Protein 4R7F (pdb70)

Secondary structure (DSSP, 8-state):
--B--SEE--TTEEEEEEEETT-SS--SEEESSSS--EEEEEEEESS----EEEEEEEE-TTSBBPS--GGG----SSEE---EEE--S-SS-EEEEEEEES-SS---SS-EEEEEEEEETT-TTSEEEEEEEEEE---SEEEEEEESB-SS-BSSSEEEEEEEEE-TTS--S-HHHHEEEEEEETT-STT-B------EETTEEEE-S-GGGEEE---PPB-----SSS-----EEEEETTEEEEE--B---SSS--------TT-EEE--TT-S-HHHH--EEEEEEEEESPPPSSEEEEEESGGGTT--STTT--EETTTTEEEEEEEEESEEE-BEEEEEETT----BSTTTT---TT---EEEEEEEE----SS-EEEEEEEEE-

Radius of gyration: 21.64 Å; Cα contacts (8 Å, |Δi|>4): 1015; chains: 1; bounding box: 58×54×53 Å

Foldseek 3Di:
DDAFAWAFADPQKADWDWAKPPDPFHAQEEAQVDPIKIKTKIKGWDQDDFKKWKAKFFPFPRRHGFPDDVVQFDADGGDTQDDKDWFDDALTTIMMTMDIPPDPHDGTDAWHKMKMFMDGSVCVVDTRTIDIGTYANAQKEKDKDKALCAPVDGQAFKIFMWMKIFHPPPWDDDCQPFKWKWKDWLQAPLLIDINAGWPDDRGMTIRGNTPSRMGGAFAAFDKFDQDQPDFDCWPHWDCDPPAIETEREAEFPAPDDHDDDDHSSQDWDQHHPPDPCSSRHWYKHWYKYKYADADDPQWWKFKAGCSRPNDDDPVGTDADPVRRIDMDIDTDTGTMGTIDMWIAGPPGSHTDSPGRRHGGRVHKMKMKMWMWGGDVPRHTHTHDMDMDID

Sequence (390 aa):
QQVKFFTDVNSKQQIKTLQVKKVAGELISEPYIALGGEEQIEINFDGLGSSGYTRYAYNVVHCNADWTQSQLSSPIEYNGFQGTTTIDDDFANSIGTTTQYSNYRLLLPNDDVQFKVSGNYAIQVYNEDTPDQQIIFTACFSVVEPVVNNISSASVSGNTDIDTNQQSHQQVSFNINNKNFPITYPQTDLKIFVYQDNRRDNAVTDLQPSILENQISYTYNRNLIFPAGNEYRREFLSNKYNGHVENISFHNPYYNVELTDYRRDKGTTYQYDDQDQDGRFFIRRCSDCNNDPDTEADYYIVHFTLACDPLPDGSVYLNGEELFNNVLDEKSKGYNFETKQYEKAVLLKQGSYNYQYLFVPTGSSVGQTGPIEGNYYQTQNEYSIYVYYRPGARYDRLIGVTTVRN

Nearest PDB structures (foldseek):
  4r7f-assembly1_A-2  TM=9.974E-01  e=1.058E-81  Parabacteroides merdae ATCC 43184
  6h3j-assembly1_C  TM=9.270E-01  e=1.517E-36  Flavobacterium johnsoniae
  8wa2-assembly1_C  TM=2.148E-01  e=1.369E-03  Chlamydomonas reinhardtii
  8wa2-assembly1_B  TM=2.250E-01  e=1.696E-03  Chlamydomonas reinhardtii
  8wa2-assembly1_F  TM=1.700E-01  e=1.789E-03  Chlamydomonas reinhardtii

Structure (mmCIF, N/CA/C/O backbone):
data_4R7F
#
_entry.id   4R7F
#
_cell.length_a   96.567
_cell.length_b   96.567
_cell.length_c   148.970
_cell.angle_alpha   90.000
_cell.angle_beta   90.000
_cell.angle_gamma   90.000
#
_symmetry.space_group_name_H-M   'P 43 21 2'
#
loop_
_entity.id
_entity.type
_entity.pdbx_description
1 polymer 'Uncharacterized protein'
2 non-polymer GLYCEROL
3 non-polymer 2-AMINO-2-HYDROXYMETHYL-PROPANE-1,3-DIOL
4 non-polymer 'CHLORIDE ION'
5 non-polymer 'MAGNESIUM ION'
6 water water
#
loop_
_atom_site.group_PDB
_atom_site.id
_atom_site.type_symbol
_atom_site.label_atom_id
_atom_site.label_alt_id
_atom_site.label_comp_id
_atom_site.label_asym_id
_atom_site.label_entity_id
_atom_site.label_seq_id
_atom_site.pdbx_PDB_ins_code
_atom_site.Cartn_x
_atom_site.Cartn_y
_atom_site.Cartn_z
_atom_site.occupancy
_atom_site.B_iso_or_equiv
_atom_site.auth_seq_id
_atom_site.auth_comp_id
_atom_site.auth_asym_id
_atom_site.auth_atom_id
_atom_site.pdbx_PDB_model_num
ATOM 1 N N . GLN A 1 2 ? 1.971 45.922 14.624 1.00 69.13 23 GLN A N 1
ATOM 2 C CA A GLN A 1 2 ? 0.870 45.592 13.663 0.50 67.55 23 GLN A CA 1
ATOM 3 C CA B GLN A 1 2 ? 0.958 45.585 13.578 0.50 66.02 23 GLN A CA 1
ATOM 4 C C . GLN A 1 2 ? 0.587 44.086 13.646 1.00 65.27 23 GLN A C 1
ATOM 5 O O . GLN A 1 2 ? 1.359 43.283 14.192 1.00 68.32 23 GLN A O 1
ATOM 16 N N . VAL A 1 3 ? -0.570 43.745 13.062 1.00 55.92 24 VAL A N 1
ATOM 17 C CA . VAL A 1 3 ? -1.242 42.427 13.105 1.00 47.95 24 VAL A CA 1
ATOM 18 C C . VAL A 1 3 ? -0.729 41.455 12.044 1.00 47.98 24 VAL A C 1
ATOM 19 O O . VAL A 1 3 ? -0.552 41.837 10.883 1.00 38.95 24 VAL A O 1
ATOM 23 N N . LYS A 1 4 ? -0.579 40.192 12.433 1.00 41.89 25 LYS A N 1
ATOM 24 C CA . LYS A 1 4 ? -0.039 39.142 11.570 1.00 39.21 25 LYS A CA 1
ATOM 25 C C . LYS A 1 4 ? -1.128 38.212 11.093 1.00 36.90 25 LYS A C 1
ATOM 26 O O . LYS A 1 4 ? -2.050 37.905 11.844 1.00 39.84 25 LYS A O 1
ATOM 32 N N . PHE A 1 5 ? -1.008 37.784 9.835 1.00 32.53 26 PHE A N 1
ATOM 33 C CA . PHE A 1 5 ? -1.954 36.884 9.211 1.00 28.40 26 PHE A CA 1
ATOM 34 C C . PHE A 1 5 ? -1.328 35.499 9.188 1.00 33.77 26 PHE A C 1
ATOM 35 O O . PHE A 1 5 ? -0.172 35.331 8.812 1.00 33.32 26 PHE A O 1
ATOM 43 N N . PHE A 1 6 ? -2.107 34.523 9.606 1.00 29.51 27 PHE A N 1
ATOM 44 C CA . PHE A 1 6 ? -1.661 33.161 9.658 1.00 30.36 27 PHE A CA 1
ATOM 45 C C . PHE A 1 6 ? -2.844 32.286 9.421 1.00 28.23 27 PHE A C 1
ATOM 46 O O . PHE A 1 6 ? -3.991 32.684 9.667 1.00 28.85 27 PHE A O 1
ATOM 54 N N . THR A 1 7 ? -2.587 31.105 8.906 1.00 28.59 28 THR A N 1
ATOM 55 C CA . THR A 1 7 ? -3.678 30.178 8.669 1.00 27.68 28 THR A CA 1
ATOM 56 C C . THR A 1 7 ? -4.311 29.803 9.985 1.00 33.79 28 THR A C 1
ATOM 57 O O . THR A 1 7 ? -3.642 29.259 10.871 1.00 30.95 28 THR A O 1
ATOM 61 N N . ASP A 1 8 ? -5.590 30.127 10.099 1.00 32.00 29 ASP A N 1
ATOM 62 C CA . ASP A 1 8 ? -6.385 29.906 11.312 1.00 33.50 29 ASP A CA 1
ATOM 63 C C . ASP A 1 8 ? -7.900 29.919 11.040 1.00 31.96 29 ASP A C 1
ATOM 64 O O . ASP A 1 8 ? -8.367 30.537 10.119 1.00 33.01 29 ASP A O 1
ATOM 69 N N . VAL A 1 9 ? -8.648 29.175 11.829 1.00 33.30 30 VAL A N 1
ATOM 70 C CA . VAL A 1 9 ? -10.085 29.101 11.724 1.00 34.20 30 VAL A CA 1
ATOM 71 C C . VAL A 1 9 ? -10.704 29.834 12.909 1.00 33.52 30 VAL A C 1
ATOM 72 O O . VAL A 1 9 ? -10.306 29.609 14.024 1.00 39.52 30 VAL A O 1
ATOM 76 N N . ASN A 1 10 ? -11.674 30.709 12.661 1.00 36.69 31 ASN A N 1
ATOM 77 C CA . ASN A 1 10 ? -12.302 31.503 13.707 1.00 38.71 31 ASN A CA 1
ATOM 78 C C . ASN A 1 10 ? -13.793 31.221 13.822 1.00 39.06 31 ASN A C 1
ATOM 79 O O . ASN A 1 10 ? -14.505 32.022 14.366 1.00 53.36 31 ASN A O 1
ATOM 84 N N . SER A 1 11 ? -14.281 30.148 13.231 1.00 35.92 32 SER A N 1
ATOM 85 C CA . SER A 1 11 ? -15.692 29.836 13.300 1.00 41.80 32 SER A CA 1
ATOM 86 C C . SER A 1 11 ? -15.856 28.407 13.715 1.00 39.62 32 SER A C 1
ATOM 87 O O . SER A 1 11 ? -15.168 27.547 13.204 1.00 41.03 32 SER A O 1
ATOM 90 N N . LYS A 1 12 ? -16.782 28.143 14.627 1.00 34.76 33 LYS A N 1
ATOM 91 C CA . LYS A 1 12 ? -17.030 26.770 15.057 1.00 34.96 33 LYS A CA 1
ATOM 92 C C . LYS A 1 12 ? -17.678 25.902 13.982 1.00 40.58 33 LYS A C 1
ATOM 93 O O . LYS A 1 12 ? -17.665 24.672 14.126 1.00 34.67 33 LYS A O 1
ATOM 99 N N . GLN A 1 13 ? -18.245 26.551 12.947 1.00 49.00 34 GLN A N 1
ATOM 100 C CA A GLN A 1 13 ? -18.905 25.783 11.864 0.50 52.09 34 GLN A CA 1
ATOM 101 C CA B GLN A 1 13 ? -18.919 25.943 11.786 0.50 48.45 34 GLN A CA 1
ATOM 102 C C . GLN A 1 13 ? -17.931 25.387 10.723 1.00 45.96 34 GLN A C 1
ATOM 103 O O . GLN A 1 13 ? -18.295 24.608 9.860 1.00 48.24 34 GLN A O 1
ATOM 114 N N . ILE A 1 14 ? -16.683 25.845 10.758 1.00 36.16 35 ILE A N 1
ATOM 115 C CA . ILE A 1 14 ? -15.688 25.546 9.722 1.00 30.32 35 ILE A CA 1
ATOM 116 C C . ILE A 1 14 ? -14.719 24.469 10.241 1.00 28.94 35 ILE A C 1
ATOM 117 O O . ILE A 1 14 ? -14.174 24.585 11.336 1.00 32.39 35 ILE A O 1
ATOM 122 N N . LYS A 1 15 ? -14.467 23.427 9.462 1.00 31.07 36 LYS A N 1
ATOM 123 C CA . LYS A 1 15 ? -13.546 22.377 9.906 1.00 27.25 36 LYS A CA 1
ATOM 124 C C . LYS A 1 15 ? -12.684 21.952 8.759 1.00 31.67 36 LYS A C 1
ATOM 125 O O . LYS A 1 15 ? -13.047 22.145 7.587 1.00 32.77 36 LYS A O 1
ATOM 131 N N . THR A 1 16 ? -11.525 21.401 9.110 1.00 28.11 37 THR A N 1
ATOM 132 C CA . THR A 1 16 ? -10.661 20.661 8.183 1.00 28.49 37 THR A CA 1
ATOM 133 C C . THR A 1 16 ? -10.200 21.574 7.079 1.00 30.24 37 THR A C 1
ATOM 134 O O . THR A 1 16 ? -10.226 21.236 5.880 1.00 37.62 37 THR A O 1
ATOM 138 N N . LEU A 1 17 ? -9.792 22.764 7.497 1.00 32.72 38 LEU A N 1
ATOM 139 C CA . LEU A 1 17 ? -9.151 23.700 6.589 1.00 36.46 38 LEU A CA 1
ATOM 140 C C . LEU A 1 17 ? -7.799 23.146 6.154 1.00 37.23 38 LEU A C 1
ATOM 141 O O . LEU A 1 17 ? -6.951 22.882 6.984 1.00 35.33 38 LEU A O 1
ATOM 146 N N . GLN A 1 18 ? -7.634 22.979 4.848 1.00 40.00 39 GLN A N 1
ATOM 147 C CA . GLN A 1 18 ? -6.385 22.575 4.239 1.00 35.35 39 GLN A CA 1
ATOM 148 C C . GLN A 1 18 ? -5.950 23.598 3.206 1.00 36.02 39 GLN A C 1
ATOM 149 O O . GLN A 1 18 ? -6.762 24.089 2.418 1.00 38.39 39 GLN A O 1
ATOM 155 N N . VAL A 1 19 ? -4.658 23.894 3.244 1.00 34.20 40 VAL A N 1
ATOM 156 C CA . VAL A 1 19 ? -3.944 24.679 2.262 1.00 40.23 40 VAL A CA 1
ATOM 157 C C . VAL A 1 19 ? -2.777 23.838 1.705 1.00 36.82 40 VAL A C 1
ATOM 158 O O . VAL A 1 19 ? -1.842 23.488 2.420 1.00 48.49 40 VAL A O 1
ATOM 162 N N . LYS A 1 20 ? -2.876 23.513 0.423 1.00 36.57 41 LYS A N 1
ATOM 163 C CA A LYS A 1 20 ? -1.934 22.614 -0.222 0.50 36.36 41 LYS A CA 1
ATOM 164 C CA B LYS A 1 20 ? -1.988 22.566 -0.233 0.50 35.46 41 LYS A CA 1
ATOM 165 C C . LYS A 1 20 ? -1.854 22.956 -1.698 1.00 37.36 41 LYS A C 1
ATOM 166 O O . LYS A 1 20 ? -2.597 23.805 -2.184 1.00 36.78 41 LYS A O 1
ATOM 177 N N . VAL A 1 21 ? -0.908 22.349 -2.408 1.00 37.49 42 VAL A N 1
ATOM 178 C CA . VAL A 1 21 ? -0.825 22.577 -3.833 1.00 35.78 42 VAL A CA 1
ATOM 179 C C . VAL A 1 21 ? -1.832 21.646 -4.488 1.00 40.44 42 VAL A C 1
ATOM 180 O O . VAL A 1 21 ? -1.816 20.448 -4.229 1.00 44.15 42 VAL A O 1
ATOM 184 N N . ALA A 1 22 ? -2.728 22.220 -5.296 1.00 44.08 43 ALA A N 1
ATOM 185 C CA . ALA A 1 22 ? -3.789 21.466 -5.954 1.00 42.60 43 ALA A CA 1
ATOM 186 C C . ALA A 1 22 ? -3.161 20.283 -6.685 1.00 45.59 43 ALA A C 1
ATOM 187 O O . ALA A 1 22 ? -2.135 20.423 -7.377 1.00 41.27 43 ALA A O 1
ATOM 189 N N . GLY A 1 23 ? -3.735 19.105 -6.464 1.00 46.55 44 GLY A N 1
ATOM 190 C CA . GLY A 1 23 ? -3.220 17.875 -7.082 1.00 53.51 44 GLY A CA 1
ATOM 191 C C . GLY A 1 23 ? -2.107 17.114 -6.365 1.00 53.49 44 GLY A C 1
ATOM 192 O O . GLY A 1 23 ? -1.786 16.018 -6.779 1.00 60.67 44 GLY A O 1
ATOM 193 N N . GLU A 1 24 ? -1.517 17.669 -5.303 1.00 59.15 45 GLU A N 1
ATOM 194 C CA . GLU A 1 24 ? -0.379 17.029 -4.626 1.00 51.12 45 GLU A CA 1
ATOM 195 C C . GLU A 1 24 ? -0.818 16.333 -3.327 1.00 46.37 45 GLU A C 1
ATOM 196 O O . GLU A 1 24 ? -1.638 16.847 -2.580 1.00 48.17 45 GLU A O 1
ATOM 202 N N . LEU A 1 25 ? -0.258 15.158 -3.067 1.00 52.52 46 LEU A N 1
ATOM 203 C CA . LEU A 1 25 ? -0.512 14.445 -1.828 1.00 51.13 46 LEU A CA 1
ATOM 204 C C . LEU A 1 25 ? 0.170 15.146 -0.627 1.00 46.40 46 LEU A C 1
ATOM 205 O O . LEU A 1 25 ? -0.451 15.364 0.422 1.00 38.87 46 LEU A O 1
ATOM 210 N N . ILE A 1 26 ? 1.454 15.438 -0.792 1.00 38.11 47 ILE A N 1
ATOM 211 C CA . ILE A 1 26 ? 2.304 16.060 0.218 1.00 45.15 47 ILE A CA 1
ATOM 212 C C . ILE A 1 26 ? 2.781 17.354 -0.402 1.00 42.12 47 ILE A C 1
ATOM 213 O O . ILE A 1 26 ? 3.310 17.338 -1.506 1.00 46.06 47 ILE A O 1
ATOM 218 N N . SER A 1 27 ? 2.593 18.489 0.256 1.00 40.31 48 SER A N 1
ATOM 219 C CA . SER A 1 27 ? 3.091 19.696 -0.362 1.00 34.68 48 SER A CA 1
ATOM 220 C C . SER A 1 27 ? 3.452 20.768 0.607 1.00 31.12 48 SER A C 1
ATOM 221 O O . SER A 1 27 ? 3.367 20.587 1.807 1.00 32.06 48 SER A O 1
ATOM 224 N N . GLU A 1 28 ? 3.968 21.857 0.051 1.00 38.47 49 GLU A N 1
ATOM 225 C CA . GLU A 1 28 ? 4.217 23.049 0.792 1.00 36.16 49 GLU A CA 1
ATOM 226 C C . GLU A 1 28 ? 3.285 24.138 0.309 1.00 35.41 49 GLU A C 1
ATOM 227 O O . GLU A 1 28 ? 2.880 24.157 -0.857 1.00 45.18 49 GLU A O 1
ATOM 233 N N . PRO A 1 29 ? 2.963 25.080 1.192 1.00 35.10 50 PRO A N 1
ATOM 234 C CA . PRO A 1 29 ? 2.031 26.151 0.836 1.00 31.59 50 PRO A CA 1
ATOM 235 C C . PRO A 1 29 ? 2.698 27.277 0.050 1.00 25.45 50 PRO A C 1
ATOM 236 O O . PRO A 1 29 ? 2.715 28.413 0.500 1.00 32.45 50 PRO A O 1
ATOM 240 N N . TYR A 1 30 ? 3.311 26.931 -1.070 1.00 29.10 51 TYR A N 1
ATOM 241 C CA . TYR A 1 30 ? 3.791 27.914 -2.019 1.00 30.56 51 TYR A CA 1
ATOM 242 C C . TYR A 1 30 ? 3.721 27.416 -3.448 1.00 31.62 51 TYR A C 1
ATOM 243 O O . TYR A 1 30 ? 3.825 26.196 -3.732 1.00 30.49 51 TYR A O 1
ATOM 252 N N . ILE A 1 31 ? 3.560 28.394 -4.339 1.00 30.64 52 ILE A N 1
ATOM 253 C CA . ILE A 1 31 ? 3.623 28.191 -5.778 1.00 32.01 52 ILE A CA 1
ATOM 254 C C . ILE A 1 31 ? 4.442 29.285 -6.469 1.00 36.42 52 ILE A C 1
ATOM 255 O O . ILE A 1 31 ? 4.715 30.340 -5.895 1.00 38.11 52 ILE A O 1
ATOM 260 N N . ALA A 1 32 ? 4.853 29.017 -7.704 1.00 34.19 53 ALA A N 1
ATOM 261 C CA . ALA A 1 32 ? 5.609 29.991 -8.495 1.00 34.27 53 ALA A CA 1
ATOM 262 C C . ALA A 1 32 ? 4.661 30.929 -9.188 1.00 37.12 53 ALA A C 1
ATOM 263 O O . ALA A 1 32 ? 3.607 30.496 -9.636 1.00 37.28 53 ALA A O 1
ATOM 265 N N . LEU A 1 33 ? 5.043 32.210 -9.260 1.00 43.40 54 LEU A N 1
ATOM 266 C CA . LEU A 1 33 ? 4.241 33.273 -9.879 1.00 42.30 54 LEU A CA 1
ATOM 267 C C . LEU A 1 33 ? 3.871 32.985 -11.348 1.00 50.30 54 LEU A C 1
ATOM 268 O O . LEU A 1 33 ? 2.699 33.078 -11.735 1.00 49.64 54 LEU A O 1
ATOM 273 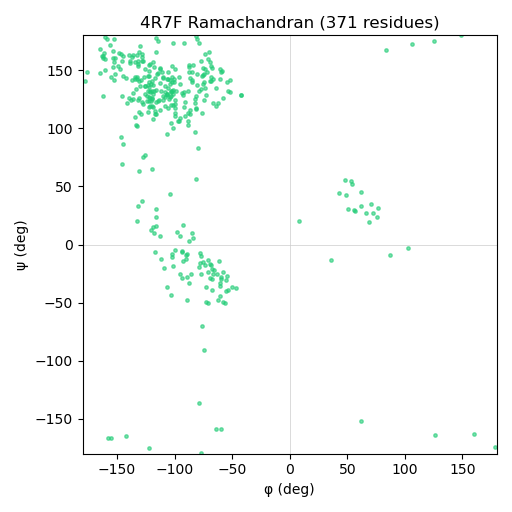N N . GLY A 1 34 ? 4.860 32.622 -12.162 1.00 43.80 55 GLY A N 1
ATOM 274 C CA . GLY A 1 34 ? 4.593 32.293 -13.578 1.00 68.01 55 GLY A CA 1
ATOM 275 C C . GLY A 1 34 ? 3.934 30.936 -13.849 1.00 69.62 55 GLY A C 1
ATOM 276 O O . GLY A 1 34 ? 3.396 30.718 -14.929 1.00 70.82 55 GLY A O 1
ATOM 277 N N . GLY A 1 35 ? 3.940 30.048 -12.851 1.00 60.33 56 GLY A N 1
ATOM 278 C CA . GLY A 1 35 ? 3.833 28.594 -13.058 1.00 48.74 56 GLY A CA 1
ATOM 279 C C . GLY A 1 35 ? 2.449 28.052 -13.369 1.00 51.02 56 GLY A C 1
ATOM 280 O O . GLY A 1 35 ? 1.483 28.810 -13.483 1.00 44.06 56 GLY A O 1
ATOM 281 N N . GLU A 1 36 ? 2.379 26.731 -13.547 1.00 62.24 57 GLU A N 1
ATOM 282 C CA . GLU A 1 36 ? 1.128 26.036 -13.913 1.00 68.19 57 GLU A CA 1
ATOM 283 C C . GLU A 1 36 ? 0.384 25.518 -12.669 1.00 60.28 57 GLU A C 1
ATOM 284 O O . GLU A 1 36 ? -0.732 25.022 -12.777 1.00 64.54 57 GLU A O 1
ATOM 290 N N . GLU A 1 37 ? 0.990 25.654 -11.491 1.00 56.05 58 GLU A N 1
ATOM 291 C CA . GLU A 1 37 ? 0.412 25.108 -10.263 1.00 58.02 58 GLU A CA 1
ATOM 292 C C . GLU A 1 37 ? -0.552 26.060 -9.577 1.00 48.95 58 GLU A C 1
ATOM 293 O O . GLU A 1 37 ? -0.470 27.280 -9.719 1.00 38.94 58 GLU A O 1
ATOM 299 N N . GLN A 1 38 ? -1.493 25.495 -8.841 1.00 40.49 59 GLN A N 1
ATOM 300 C CA . GLN A 1 38 ? -2.394 26.320 -8.041 1.00 36.47 59 GLN A CA 1
ATOM 301 C C . GLN A 1 38 ? -2.400 25.917 -6.584 1.00 35.69 59 GLN A C 1
ATOM 302 O O . GLN A 1 38 ? -2.242 24.732 -6.234 1.00 34.41 59 GLN A O 1
ATOM 308 N N . ILE A 1 39 ? -2.663 26.891 -5.725 1.00 41.14 60 ILE A N 1
ATOM 309 C CA . ILE A 1 39 ? -2.991 26.593 -4.336 1.00 42.57 60 ILE A CA 1
ATOM 310 C C . ILE A 1 39 ? -4.444 26.187 -4.214 1.00 39.75 60 ILE A C 1
ATOM 311 O O . ILE A 1 39 ? -5.318 26.812 -4.822 1.00 42.56 60 ILE A O 1
ATOM 316 N N . GLU A 1 40 ? -4.685 25.145 -3.420 1.00 35.04 61 GLU A N 1
ATOM 317 C CA . GLU A 1 40 ? -6.007 24.687 -3.115 1.00 37.74 61 GLU A CA 1
ATOM 318 C C . GLU A 1 40 ? -6.307 24.993 -1.650 1.00 40.51 61 GLU A C 1
ATOM 319 O O . GLU A 1 40 ? -5.589 24.556 -0.754 1.00 33.12 61 GLU A O 1
ATOM 325 N N . ILE A 1 41 ? -7.398 25.720 -1.433 1.00 38.52 62 ILE A N 1
ATOM 326 C CA . ILE A 1 41 ? -7.966 25.929 -0.133 1.00 32.22 62 ILE A CA 1
ATOM 327 C C . ILE A 1 41 ? -9.212 25.078 -0.047 1.00 30.39 62 ILE A C 1
ATOM 328 O O . ILE A 1 41 ? -10.147 25.261 -0.779 1.00 36.25 62 ILE A O 1
ATOM 333 N N . ASN A 1 42 ? -9.199 24.142 0.877 1.00 37.71 63 ASN A N 1
ATOM 334 C CA . ASN A 1 42 ? -10.266 23.191 1.065 1.00 36.04 63 ASN A CA 1
ATOM 335 C C . ASN A 1 42 ? -10.780 23.206 2.535 1.00 35.11 63 ASN A C 1
ATOM 336 O O . ASN A 1 42 ? -10.004 23.231 3.501 1.00 35.16 63 ASN A O 1
ATOM 341 N N . PHE A 1 43 ? -12.086 23.169 2.710 1.00 36.40 64 PHE A N 1
ATOM 342 C CA . PHE A 1 43 ? -12.654 23.247 4.024 1.00 32.32 64 PHE A CA 1
ATOM 343 C C . PHE A 1 43 ? -14.074 22.770 4.005 1.00 40.82 64 PHE A C 1
ATOM 344 O O . PHE A 1 43 ? -14.681 22.742 2.948 1.00 36.84 64 PHE A O 1
ATOM 352 N N . ASP A 1 44 ? -14.599 22.406 5.175 1.00 35.95 65 ASP A N 1
ATOM 353 C CA . ASP A 1 44 ? -15.990 22.038 5.305 1.00 32.40 65 ASP A CA 1
ATOM 354 C C . ASP A 1 44 ? -16.747 23.104 6.081 1.00 33.55 65 ASP A C 1
ATOM 355 O O . ASP A 1 44 ? -16.224 23.678 7.009 1.00 38.01 65 ASP A O 1
ATOM 360 N N . GLY A 1 45 ? -17.996 23.351 5.703 1.00 38.04 66 GLY A N 1
ATOM 361 C CA . GLY A 1 45 ? -18.955 24.038 6.575 1.00 36.78 66 GLY A CA 1
ATOM 362 C C . GLY A 1 45 ? -19.964 23.044 7.163 1.00 40.19 66 GLY A C 1
ATOM 363 O O . GLY A 1 45 ? -20.631 22.304 6.429 1.00 41.36 66 GLY A O 1
ATOM 364 N N . LEU A 1 46 ? -20.088 23.001 8.487 1.00 42.38 67 LEU A N 1
ATOM 365 C CA . LEU A 1 46 ? -21.005 22.036 9.129 1.00 38.92 67 LEU A CA 1
ATOM 366 C C . LEU A 1 46 ? -22.449 22.568 9.166 1.00 53.23 67 LEU A C 1
ATOM 367 O O . LEU A 1 46 ? -22.671 23.784 9.173 1.00 37.31 67 LEU A O 1
ATOM 372 N N . GLY A 1 47 ? -23.415 21.643 9.223 1.00 62.59 68 GLY A N 1
ATOM 373 C CA . GLY A 1 47 ? -24.837 21.945 9.003 1.00 78.62 68 GLY A CA 1
ATOM 374 C C . GLY A 1 47 ? -25.293 21.423 7.643 1.00 71.52 68 GLY A C 1
ATOM 375 O O . GLY A 1 47 ? -24.474 20.936 6.858 1.00 65.28 68 GLY A O 1
ATOM 376 N N . SER A 1 48 ? -26.597 21.495 7.369 1.00 87.58 69 SER A N 1
ATOM 377 C CA A SER A 1 48 ? -27.141 21.108 6.060 0.50 85.82 69 SER A CA 1
ATOM 378 C CA B SER A 1 48 ? -27.121 21.111 6.050 0.50 95.66 69 SER A CA 1
ATOM 379 C C . SER A 1 48 ? -27.161 22.306 5.117 1.00 98.27 69 SER A C 1
ATOM 380 O O . SER A 1 48 ? -26.989 22.152 3.905 1.00 96.68 69 SER A O 1
ATOM 385 N N . GLY A 1 49 ? -27.367 23.495 5.685 1.00 105.17 70 GLY A N 1
ATOM 386 C CA . GLY A 1 49 ? -27.355 24.726 4.912 1.00 104.74 70 GLY A CA 1
ATOM 387 C C . GLY A 1 49 ? -26.235 24.781 3.882 1.00 121.51 70 GLY A C 1
ATOM 388 O O . GLY A 1 49 ? -25.060 24.497 4.191 1.00 107.30 70 GLY A O 1
ATOM 389 N N . TYR A 1 50 ? -26.613 25.085 2.638 1.00 127.12 71 TYR A N 1
ATOM 390 C CA . TYR A 1 50 ? -25.695 25.740 1.726 1.00 114.29 71 TYR A CA 1
ATOM 391 C C . TYR A 1 50 ? -25.641 27.185 2.223 1.00 111.82 71 TYR A C 1
ATOM 392 O O . TYR A 1 50 ? -26.664 27.772 2.651 1.00 76.18 71 TYR A O 1
ATOM 401 N N . THR A 1 51 ? -24.426 27.721 2.194 1.00 88.48 72 THR A N 1
ATOM 402 C CA . THR A 1 51 ? -24.116 29.043 2.680 1.00 66.80 72 THR A CA 1
ATOM 403 C C . THR A 1 51 ? -23.244 29.685 1.619 1.00 64.93 72 THR A C 1
ATOM 404 O O . THR A 1 51 ? -22.439 29.000 0.984 1.00 81.38 72 THR A O 1
ATOM 408 N N . ARG A 1 52 ? -23.410 30.986 1.410 1.00 69.28 73 ARG A N 1
ATOM 409 C CA . ARG A 1 52 ? -22.617 31.713 0.412 1.00 79.42 73 ARG A CA 1
ATOM 410 C C . ARG A 1 52 ? -21.372 32.270 1.080 1.00 59.38 73 ARG A C 1
ATOM 411 O O . ARG A 1 52 ? -21.476 33.169 1.913 1.00 55.88 73 ARG A O 1
ATOM 419 N N . TYR A 1 53 ? -20.201 31.732 0.737 1.00 59.00 74 TYR A N 1
ATOM 420 C CA . TYR A 1 53 ? -18.958 32.312 1.236 1.00 53.39 74 TYR A CA 1
ATOM 421 C C . TYR A 1 53 ? -18.234 33.050 0.128 1.00 56.02 74 TYR A C 1
ATOM 422 O O . TYR A 1 53 ? -18.214 32.603 -1.018 1.00 51.60 74 TYR A O 1
ATOM 431 N N . ALA A 1 54 ? -17.627 34.172 0.498 1.00 51.00 75 ALA A N 1
ATOM 432 C CA . ALA A 1 54 ? -16.810 34.966 -0.393 1.00 52.72 75 ALA A CA 1
ATOM 433 C C . ALA A 1 54 ? -15.425 35.252 0.244 1.00 45.57 75 ALA A C 1
ATOM 434 O O . ALA A 1 54 ? -15.264 35.166 1.453 1.00 38.37 75 ALA A O 1
ATOM 436 N N . TYR A 1 55 ? -14.432 35.622 -0.557 1.00 51.51 76 TYR A N 1
ATOM 437 C CA . TYR A 1 55 ? -13.082 35.875 -0.011 1.00 44.45 76 TYR A CA 1
ATOM 438 C C . TYR A 1 55 ? -12.437 37.183 -0.462 1.00 43.92 76 TYR A C 1
ATOM 439 O O . TYR A 1 55 ? -12.787 37.716 -1.501 1.00 39.50 76 TYR A O 1
ATOM 448 N N . ASN A 1 56 ? -11.512 37.683 0.365 1.00 41.25 77 ASN A N 1
ATOM 449 C CA . ASN A 1 56 ? -10.596 38.760 0.018 1.00 43.84 77 ASN A CA 1
ATOM 450 C C . ASN A 1 56 ? -9.143 38.291 -0.004 1.00 46.02 77 ASN A C 1
ATOM 451 O O . ASN A 1 56 ? -8.727 37.472 0.824 1.00 39.70 77 ASN A O 1
ATOM 456 N N . VAL A 1 57 ? -8.361 38.886 -0.898 1.00 41.36 78 VAL A N 1
ATOM 457 C CA . VAL A 1 57 ? -6.943 38.628 -1.008 1.00 39.95 78 VAL A CA 1
ATOM 458 C C . VAL A 1 57 ? -6.182 39.751 -0.302 1.00 42.64 78 VAL A C 1
ATOM 459 O O . VAL A 1 57 ? -6.373 40.942 -0.599 1.00 40.38 78 VAL A O 1
ATOM 463 N N . VAL A 1 58 ? -5.332 39.370 0.653 1.00 40.24 79 VAL A N 1
ATOM 464 C CA . VAL A 1 58 ? -4.498 40.334 1.372 1.00 33.33 79 VAL A CA 1
ATOM 465 C C . VAL A 1 58 ? -3.049 40.063 1.041 1.00 38.63 79 VAL A C 1
ATOM 466 O O . VAL A 1 58 ? -2.549 38.951 1.226 1.00 33.25 79 VAL A O 1
ATOM 470 N N . HIS A 1 59 ? -2.370 41.080 0.529 1.00 40.03 80 HIS A N 1
ATOM 471 C CA . HIS A 1 59 ? -0.971 40.938 0.268 1.00 37.40 80 HIS A CA 1
ATOM 472 C C . HIS A 1 59 ? -0.178 41.321 1.527 1.00 40.43 80 HIS A C 1
ATOM 473 O O . HIS A 1 59 ? -0.424 42.387 2.114 1.00 32.43 80 HIS A O 1
ATOM 480 N N . CYS A 1 60 ? 0.794 40.462 1.896 1.00 34.59 81 CYS A N 1
ATOM 481 C CA . CYS A 1 60 ? 1.581 40.634 3.103 1.00 36.50 81 CYS A CA 1
ATOM 482 C C . CYS A 1 60 ? 3.063 40.728 2.848 1.00 33.51 81 CYS A C 1
ATOM 483 O O . CYS A 1 60 ? 3.602 40.221 1.882 1.00 34.60 81 CYS A O 1
ATOM 486 N N . ASN A 1 61 ? 3.739 41.361 3.776 1.00 36.21 82 ASN A N 1
ATOM 487 C CA . ASN A 1 61 ? 5.190 41.388 3.755 1.00 37.46 82 ASN A CA 1
ATOM 488 C C . ASN A 1 61 ? 5.798 40.121 4.341 1.00 31.73 82 ASN A C 1
ATOM 489 O O . ASN A 1 61 ? 5.073 39.205 4.722 1.00 27.99 82 ASN A O 1
ATOM 494 N N . ALA A 1 62 ? 7.123 40.044 4.365 1.00 31.88 83 ALA A N 1
ATOM 495 C CA . ALA A 1 62 ? 7.821 38.837 4.753 1.00 31.01 83 ALA A CA 1
ATOM 496 C C . ALA A 1 62 ? 7.380 38.311 6.115 1.00 35.28 83 ALA A C 1
ATOM 497 O O . ALA A 1 62 ? 7.248 37.106 6.291 1.00 33.12 83 ALA A O 1
ATOM 499 N N . ASP A 1 63 ? 7.136 39.219 7.056 1.00 29.25 84 ASP A N 1
ATOM 500 C CA . ASP A 1 63 ? 6.734 38.851 8.415 1.00 31.69 84 ASP A CA 1
ATOM 501 C C . ASP A 1 63 ? 5.228 38.619 8.595 1.00 33.36 84 ASP A C 1
ATOM 502 O O . ASP A 1 63 ? 4.759 38.442 9.709 1.00 36.93 84 ASP A O 1
ATOM 507 N N . TRP A 1 64 ? 4.495 38.573 7.495 1.00 29.03 85 TRP A N 1
ATOM 508 C CA . TRP A 1 64 ? 3.048 38.270 7.491 1.00 27.39 85 TRP A CA 1
ATOM 509 C C . TRP A 1 64 ? 2.194 39.364 8.109 1.00 26.89 85 TRP A C 1
ATOM 510 O O . TRP A 1 64 ? 1.066 39.111 8.495 1.00 34.23 85 TRP A O 1
ATOM 521 N N . THR A 1 65 ? 2.742 40.577 8.203 1.00 28.58 86 THR A N 1
ATOM 522 C CA . THR A 1 65 ? 1.932 41.760 8.369 1.00 28.99 86 THR A CA 1
ATOM 523 C C . THR A 1 65 ? 1.538 42.247 6.977 1.00 33.83 86 THR A C 1
ATOM 524 O O . THR A 1 65 ? 2.261 42.010 5.999 1.00 35.07 86 THR A O 1
ATOM 528 N N . GLN A 1 66 ? 0.417 42.953 6.894 1.00 36.84 87 GLN A N 1
ATOM 529 C CA . GLN A 1 66 ? -0.098 43.457 5.609 1.00 37.00 87 GLN A CA 1
ATOM 530 C C . GLN A 1 66 ? 0.835 44.466 4.953 1.00 37.52 87 GLN A C 1
ATOM 531 O O . GLN A 1 66 ? 1.349 45.366 5.620 1.00 41.50 87 GLN A O 1
ATOM 537 N N . SER A 1 67 ? 1.061 44.313 3.646 1.00 37.49 88 SER A N 1
ATOM 538 C CA . SER A 1 67 ? 1.935 45.241 2.952 1.00 44.43 88 SER A CA 1
ATOM 539 C C . SER A 1 67 ? 1.143 46.531 2.672 1.00 42.77 88 SER A C 1
ATOM 540 O O . SER A 1 67 ? -0.060 46.591 2.907 1.00 37.68 88 SER A O 1
ATOM 543 N N . GLN A 1 68 ? 1.823 47.545 2.161 1.00 38.17 89 GLN A N 1
ATOM 544 C CA . GLN A 1 68 ? 1.162 48.786 1.764 1.00 43.86 89 GLN A CA 1
ATOM 545 C C . GLN A 1 68 ? 0.549 48.720 0.344 1.00 41.35 89 GLN A C 1
ATOM 546 O O . GLN A 1 68 ? 0.042 49.706 -0.154 1.00 49.64 89 GLN A O 1
ATOM 552 N N . LEU A 1 69 ? 0.575 47.568 -0.309 1.00 35.78 90 LEU A N 1
ATOM 553 C CA . LEU A 1 69 ? 0.094 47.490 -1.672 1.00 40.45 90 LEU A CA 1
ATOM 554 C C . LEU A 1 69 ? -1.412 47.542 -1.680 1.00 45.55 90 LEU A C 1
ATOM 555 O O . LEU A 1 69 ? -2.038 47.040 -0.750 1.00 45.32 90 LEU A O 1
ATOM 560 N N . SER A 1 70 ? -1.972 48.158 -2.733 1.00 50.39 91 SER A N 1
ATOM 561 C CA A SER A 1 70 ? -3.418 48.167 -2.982 0.50 46.76 91 SER A CA 1
ATOM 562 C CA B SER A 1 70 ? -3.419 48.151 -2.963 0.50 48.58 91 SER A CA 1
ATOM 563 C C . SER A 1 70 ? -3.757 47.009 -3.923 1.00 48.02 91 SER A C 1
ATOM 564 O O . SER A 1 70 ? -2.915 46.588 -4.703 1.00 52.18 91 SER A O 1
ATOM 569 N N . PRO A 1 71 ? -4.995 46.484 -3.855 1.00 43.68 92 PRO A N 1
ATOM 570 C CA . PRO A 1 71 ? -5.360 45.333 -4.676 1.00 46.07 92 PRO A CA 1
ATOM 571 C C . PRO A 1 71 ? -4.979 45.397 -6.141 1.00 51.00 92 PRO A C 1
ATOM 572 O O . PRO A 1 71 ? -4.592 44.371 -6.714 1.00 53.80 92 PRO A O 1
ATOM 576 N N . ILE A 1 72 ? -5.069 46.567 -6.760 1.00 48.07 93 ILE A N 1
ATOM 577 C CA . ILE A 1 72 ? -4.752 46.650 -8.208 1.00 57.20 93 ILE A CA 1
ATOM 578 C C . ILE A 1 72 ? -3.258 46.388 -8.465 1.00 60.22 93 ILE A C 1
ATOM 579 O O . ILE A 1 72 ? -2.890 45.847 -9.511 1.00 57.89 93 ILE A O 1
ATOM 584 N N . GLU A 1 73 ? -2.414 46.732 -7.490 1.00 58.49 94 GLU A N 1
ATOM 585 C CA . GLU A 1 73 ? -0.978 46.466 -7.580 1.00 48.12 94 GLU A CA 1
ATOM 586 C C . GLU A 1 73 ? -0.642 44.973 -7.491 1.00 52.43 94 GLU A C 1
ATOM 587 O O . GLU A 1 73 ? 0.358 44.546 -8.058 1.00 43.72 94 GLU A O 1
ATOM 593 N N . TYR A 1 74 ? -1.462 44.170 -6.801 1.00 52.49 95 TYR A N 1
ATOM 594 C CA . TYR A 1 74 ? -1.098 42.763 -6.577 1.00 41.51 95 TYR A CA 1
ATOM 595 C C . TYR A 1 74 ? -1.948 41.697 -7.173 1.00 39.02 95 TYR A C 1
ATOM 596 O O . TYR A 1 74 ? -1.458 40.578 -7.300 1.00 40.28 95 TYR A O 1
ATOM 618 N N . ASN A 1 76 ? -5.213 40.780 -10.259 1.00 55.66 97 ASN A N 1
ATOM 619 C CA . ASN A 1 76 ? -6.165 41.111 -11.255 1.00 49.53 97 ASN A CA 1
ATOM 620 C C . ASN A 1 76 ? -7.446 40.395 -10.866 1.00 56.28 97 ASN A C 1
ATOM 621 O O . ASN A 1 76 ? -7.442 39.183 -10.657 1.00 64.01 97 ASN A O 1
ATOM 626 N N . GLY A 1 77 ? -8.531 41.153 -10.730 1.00 54.39 98 GLY A N 1
ATOM 627 C CA . GLY A 1 77 ? -9.805 40.615 -10.272 1.00 50.51 98 GLY A CA 1
ATOM 628 C C . GLY A 1 77 ? -10.313 41.377 -9.069 1.00 58.50 98 GLY A C 1
ATOM 629 O O . GLY A 1 77 ? -9.625 42.249 -8.538 1.00 53.35 98 GLY A O 1
ATOM 630 N N . PHE A 1 78 ? -11.522 41.037 -8.624 1.00 66.39 99 PHE A N 1
ATOM 631 C CA . PHE A 1 78 ? -12.172 41.784 -7.544 1.00 63.66 99 PHE A CA 1
ATOM 632 C C . PHE A 1 78 ? -12.102 41.081 -6.186 1.00 53.85 99 PHE A C 1
ATOM 633 O O . PHE A 1 78 ? -12.007 39.853 -6.085 1.00 60.57 99 PHE A O 1
ATOM 641 N N . GLN A 1 79 ? -12.152 41.894 -5.141 1.00 49.32 100 GLN A N 1
ATOM 642 C CA . GLN A 1 79 ? -12.381 41.412 -3.807 1.00 47.86 100 GLN A CA 1
ATOM 643 C C . GLN A 1 79 ? -13.807 40.930 -3.716 1.00 57.48 100 GLN A C 1
ATOM 644 O O . GLN A 1 79 ? -14.674 41.367 -4.482 1.00 57.74 100 GLN A O 1
ATOM 650 N N . GLY A 1 80 ? -14.054 40.045 -2.762 1.00 58.62 101 GLY A N 1
ATOM 651 C CA . GLY A 1 80 ? -15.413 39.608 -2.468 1.00 52.10 101 GLY A CA 1
ATOM 652 C C . GLY A 1 80 ? -15.973 38.620 -3.473 1.00 45.83 101 GLY A C 1
ATOM 653 O O . GLY A 1 80 ? -17.165 38.579 -3.697 1.00 53.74 101 GLY A O 1
ATOM 654 N N . THR A 1 81 ? -15.110 37.797 -4.054 1.00 53.72 102 THR A N 1
ATOM 655 C CA . THR A 1 81 ? -15.558 36.799 -4.989 1.00 50.14 102 THR A CA 1
ATOM 656 C C . THR A 1 81 ? -16.209 35.603 -4.286 1.00 59.50 102 THR A C 1
ATOM 657 O O . THR A 1 81 ? -15.773 35.183 -3.211 1.00 61.14 102 THR A O 1
ATOM 661 N N . THR A 1 82 ? 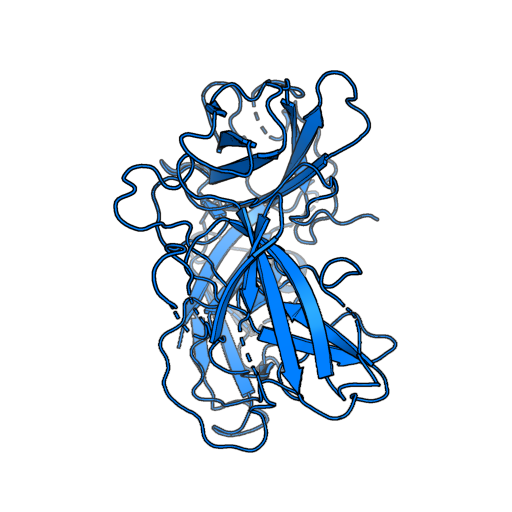-17.230 35.058 -4.942 1.00 54.08 103 THR A N 1
ATOM 662 C CA A THR A 1 82 ? -17.954 33.919 -4.380 0.50 52.65 103 THR A CA 1
ATOM 663 C CA B THR A 1 82 ? -18.004 33.897 -4.517 0.50 58.01 103 THR A CA 1
ATOM 664 C C . THR A 1 82 ? -17.183 32.599 -4.555 1.00 52.91 103 THR A C 1
ATOM 665 O O . THR A 1 82 ? -16.411 32.390 -5.489 1.00 56.35 103 THR A O 1
ATOM 672 N N . ILE A 1 83 ? -17.359 31.722 -3.569 1.00 53.06 104 ILE A N 1
ATOM 673 C CA . ILE A 1 83 ? -16.777 30.381 -3.613 1.00 54.93 104 ILE A CA 1
ATOM 674 C C . ILE A 1 83 ? -17.878 29.441 -4.114 1.00 56.09 104 ILE A C 1
ATOM 675 O O . ILE A 1 83 ? -18.850 29.148 -3.396 1.00 78.23 104 ILE A O 1
ATOM 680 N N . ASP A 1 84 ? -17.722 29.020 -5.371 1.00 69.07 105 ASP A N 1
ATOM 681 C CA A ASP A 1 84 ? -18.783 28.317 -6.086 0.60 67.72 105 ASP A CA 1
ATOM 682 C CA B ASP A 1 84 ? -18.771 28.313 -6.121 0.40 64.29 105 ASP A CA 1
ATOM 683 C C . ASP A 1 84 ? -18.582 26.808 -6.034 1.00 59.67 105 ASP A C 1
ATOM 684 O O . ASP A 1 84 ? -19.542 26.075 -6.069 1.00 61.17 105 ASP A O 1
ATOM 693 N N . ASP A 1 85 ? -17.334 26.344 -5.928 1.00 60.62 106 ASP A N 1
ATOM 694 C CA . ASP A 1 85 ? -17.086 24.902 -6.053 1.00 54.46 106 ASP A CA 1
ATOM 695 C C . ASP A 1 85 ? -17.348 24.179 -4.719 1.00 53.45 106 ASP A C 1
ATOM 696 O O . ASP A 1 85 ? -16.494 24.121 -3.846 1.00 55.86 106 ASP A O 1
ATOM 701 N N . PHE A 1 86 ? -18.540 23.620 -4.580 1.00 49.23 107 PHE A N 1
ATOM 702 C CA . PHE A 1 86 ? -18.902 22.893 -3.372 1.00 50.27 107 PHE A CA 1
ATOM 703 C C . PHE A 1 86 ? -19.797 21.689 -3.605 1.00 52.06 107 PHE A C 1
ATOM 704 O O . PHE A 1 86 ? -20.472 21.583 -4.628 1.00 73.41 107 PHE A O 1
ATOM 712 N N . ALA A 1 87 ? -19.839 20.822 -2.602 1.00 57.29 108 ALA A N 1
ATOM 713 C CA . ALA A 1 87 ? -20.657 19.612 -2.620 1.00 52.26 108 ALA A CA 1
ATOM 714 C C . ALA A 1 87 ? -21.080 19.183 -1.197 1.00 52.19 108 ALA A C 1
ATOM 715 O O . ALA A 1 87 ? -20.340 19.372 -0.219 1.00 42.44 108 ALA A O 1
ATOM 717 N N . ASN A 1 88 ? -22.277 18.613 -1.086 1.00 53.02 109 ASN A N 1
ATOM 718 C CA . ASN A 1 88 ? -22.798 18.135 0.188 1.00 51.58 109 ASN A CA 1
ATOM 719 C C . ASN A 1 88 ? -22.136 16.835 0.614 1.00 45.95 109 ASN A C 1
ATOM 720 O O . ASN A 1 88 ? -21.713 16.045 -0.249 1.00 48.34 109 ASN A O 1
ATOM 725 N N . SER A 1 89 ? -22.066 16.608 1.932 1.00 46.25 110 SER A N 1
ATOM 726 C CA . SER A 1 89 ? -21.705 15.282 2.460 1.00 48.82 110 SER A CA 1
ATOM 727 C C . SER A 1 89 ? -22.696 14.200 1.986 1.00 51.72 110 SER A C 1
ATOM 728 O O . SER A 1 89 ? -23.888 14.473 1.815 1.00 58.35 110 SER A O 1
ATOM 731 N N . ILE A 1 90 ? -22.187 12.980 1.826 1.00 49.48 111 ILE A N 1
ATOM 732 C CA . ILE A 1 90 ? -22.979 11.806 1.488 1.00 51.98 111 ILE A CA 1
ATOM 733 C C . ILE A 1 90 ? -22.783 10.687 2.537 1.00 52.07 111 ILE A C 1
ATOM 734 O O . ILE A 1 90 ? -21.662 10.233 2.784 1.00 41.28 111 ILE A O 1
ATOM 739 N N . GLY A 1 91 ? -23.872 10.226 3.139 1.00 44.16 112 GLY A N 1
ATOM 740 C CA . GLY A 1 91 ? -23.834 9.044 3.992 1.00 48.13 112 GLY A CA 1
ATOM 741 C C . GLY A 1 91 ? -23.122 9.175 5.332 1.00 53.56 112 GLY A C 1
ATOM 742 O O . GLY A 1 91 ? -22.547 8.213 5.811 1.00 46.43 112 GLY A O 1
ATOM 743 N N . THR A 1 92 ? -23.216 10.345 5.957 1.00 45.99 113 THR A N 1
ATOM 744 C CA . THR A 1 92 ? -22.495 10.631 7.190 1.00 45.30 113 THR A CA 1
ATOM 745 C C . THR A 1 92 ? -23.444 11.103 8.256 1.00 44.88 113 THR A C 1
ATOM 746 O O . THR A 1 92 ? -24.373 11.849 7.967 1.00 53.80 113 THR A O 1
ATOM 750 N N . THR A 1 93 ? -23.183 10.716 9.504 1.00 46.50 114 THR A N 1
ATOM 751 C CA . THR A 1 93 ? -23.970 11.205 10.636 1.00 42.61 114 THR A CA 1
ATOM 752 C C . THR A 1 93 ? -23.884 12.725 10.777 1.00 41.66 114 THR A C 1
ATOM 753 O O . THR A 1 93 ? -24.879 13.421 10.953 1.00 46.33 114 THR A O 1
ATOM 757 N N . THR A 1 94 ? -22.676 13.236 10.651 1.00 43.06 115 THR A N 1
ATOM 758 C CA . THR A 1 94 ? -22.435 14.646 10.801 1.00 41.91 115 THR A CA 1
ATOM 759 C C . THR A 1 94 ? -22.559 15.218 9.388 1.00 48.32 115 THR A C 1
ATOM 760 O O . THR A 1 94 ? -21.812 14.827 8.460 1.00 44.91 115 THR A O 1
ATOM 764 N N . GLN A 1 95 ? -23.521 16.112 9.209 1.00 43.74 116 GLN A N 1
ATOM 765 C CA . GLN A 1 95 ? -23.729 16.715 7.909 1.00 50.37 116 GLN A CA 1
ATOM 766 C C . GLN A 1 95 ? -22.848 17.946 7.720 1.00 45.50 116 GLN A C 1
ATOM 767 O O . GLN A 1 95 ? -22.621 18.735 8.644 1.00 39.37 116 GLN A O 1
ATOM 773 N N . TYR A 1 96 ? -22.375 18.098 6.492 1.00 40.06 117 TYR A N 1
ATOM 774 C CA . TYR A 1 96 ? -21.541 19.205 6.105 1.00 39.84 117 TYR A CA 1
ATOM 775 C C . TYR A 1 96 ? -21.528 19.370 4.590 1.00 39.31 117 TYR A C 1
ATOM 776 O O . TYR A 1 96 ? -21.915 18.455 3.837 1.00 46.54 117 TYR A O 1
ATOM 785 N N . SER A 1 97 ? -21.054 20.532 4.148 1.00 41.26 118 SER A N 1
ATOM 786 C CA . SER A 1 97 ? -20.716 20.742 2.741 1.00 48.13 118 SER A CA 1
ATOM 787 C C . SER A 1 97 ? -19.189 20.960 2.670 1.00 41.24 118 SER A C 1
ATOM 788 O O . SER A 1 97 ? -18.590 21.483 3.578 1.00 43.00 118 SER A O 1
ATOM 791 N N . ASN A 1 98 ? -18.584 20.525 1.581 1.00 39.13 119 ASN A N 1
ATOM 792 C CA . ASN A 1 98 ? -17.166 20.618 1.354 1.00 39.03 119 ASN A CA 1
ATOM 793 C C . ASN A 1 98 ? -16.913 21.600 0.226 1.00 45.22 119 ASN A C 1
ATOM 794 O O . ASN A 1 98 ? -17.535 21.497 -0.830 1.00 46.84 119 ASN A O 1
ATOM 799 N N . TYR A 1 99 ? -15.978 22.518 0.453 1.00 38.64 120 TYR A N 1
ATOM 800 C CA . TYR A 1 99 ? -15.714 23.662 -0.411 1.00 35.44 120 TYR A CA 1
ATOM 801 C C . TYR A 1 99 ? -14.270 23.639 -0.873 1.00 38.93 120 TYR A C 1
ATOM 802 O O . TYR A 1 99 ? -13.369 23.203 -0.162 1.00 44.78 120 TYR A O 1
ATOM 811 N N . ARG A 1 100 ? -14.046 24.151 -2.059 1.00 39.96 121 ARG A N 1
ATOM 812 C CA . ARG A 1 100 ? -12.740 24.115 -2.694 1.00 48.37 121 ARG A CA 1
ATOM 813 C C . ARG A 1 100 ? -12.591 25.389 -3.490 1.00 43.30 121 ARG A C 1
ATOM 814 O O . ARG A 1 100 ? -13.472 25.744 -4.265 1.00 48.04 121 ARG A O 1
ATOM 822 N N . LEU A 1 101 ? -11.486 26.076 -3.238 1.00 49.03 122 LEU A N 1
ATOM 823 C CA . LEU A 1 101 ? -11.081 27.283 -3.927 1.00 46.05 122 LEU A CA 1
ATOM 824 C C . LEU A 1 101 ? -9.666 27.041 -4.397 1.00 47.14 122 LEU A C 1
ATOM 825 O O . LEU A 1 101 ? -8.783 26.732 -3.587 1.00 39.50 122 LEU A O 1
ATOM 830 N N . LEU A 1 102 ? -9.466 27.129 -5.706 1.00 45.68 123 LEU A N 1
ATOM 831 C CA . LEU A 1 102 ? -8.138 27.109 -6.283 1.00 40.57 123 LEU A CA 1
ATOM 832 C C . LEU A 1 102 ? -7.703 28.536 -6.620 1.00 41.91 123 LEU A C 1
ATOM 833 O O . LEU A 1 102 ? -8.502 29.356 -7.101 1.00 41.60 123 LEU A O 1
ATOM 838 N N . LEU A 1 103 ? -6.435 28.822 -6.364 1.00 35.25 124 LEU A N 1
ATOM 839 C CA . LEU A 1 103 ? -5.844 30.089 -6.718 1.00 33.75 124 LEU A CA 1
ATOM 840 C C . LEU A 1 103 ? -4.457 29.898 -7.322 1.00 37.20 124 LEU A C 1
ATOM 841 O O . LEU A 1 103 ? -3.704 29.051 -6.883 1.00 39.20 124 LEU A O 1
ATOM 846 N N . PRO A 1 104 ? -4.111 30.687 -8.343 1.00 39.87 125 PRO A N 1
ATOM 847 C CA . PRO A 1 104 ? -4.988 31.633 -9.015 1.00 42.68 125 PRO A CA 1
ATOM 848 C C . PRO A 1 104 ? -6.055 30.882 -9.833 1.00 44.73 125 PRO A C 1
ATOM 849 O O . PRO A 1 104 ? -5.934 29.670 -10.054 1.00 41.97 125 PRO A O 1
ATOM 853 N N . ASN A 1 105 ? -7.096 31.586 -10.258 1.00 44.00 126 ASN A N 1
ATOM 854 C CA . ASN A 1 105 ? -8.159 30.956 -11.026 1.00 44.90 126 ASN A CA 1
ATOM 855 C C . ASN A 1 105 ? -8.642 31.934 -12.101 1.00 49.55 126 ASN A C 1
ATOM 856 O O . ASN A 1 105 ? -7.951 32.909 -12.390 1.00 48.67 126 ASN A O 1
ATOM 861 N N . ASP A 1 106 ? -9.806 31.668 -12.696 1.00 54.22 127 ASP A N 1
ATOM 862 C CA . ASP A 1 106 ? -10.360 32.535 -13.759 1.00 64.12 127 ASP A CA 1
ATOM 863 C C . ASP A 1 106 ? -10.762 33.932 -13.253 1.00 52.14 127 ASP A C 1
ATOM 864 O O . ASP A 1 106 ? -10.800 34.872 -14.039 1.00 44.84 127 ASP A O 1
ATOM 869 N N . ASP A 1 107 ? -11.072 34.056 -11.962 1.00 48.74 128 ASP A N 1
ATOM 870 C CA . ASP A 1 107 ? -11.543 35.313 -11.362 1.00 45.74 128 ASP A CA 1
ATOM 871 C C . ASP A 1 107 ? -10.425 36.158 -10.748 1.00 51.04 128 ASP A C 1
ATOM 872 O O . ASP A 1 107 ? -10.583 37.381 -10.615 1.00 46.73 128 ASP A O 1
ATOM 877 N N . VAL A 1 108 ? -9.355 35.494 -10.281 1.00 51.87 129 VAL A N 1
ATOM 878 C CA . VAL A 1 108 ? -8.226 36.159 -9.618 1.00 48.57 129 VAL A CA 1
ATOM 879 C C . VAL A 1 108 ? -6.894 35.564 -10.040 1.00 46.15 129 VAL A C 1
ATOM 880 O O . VAL A 1 108 ? -6.678 34.342 -9.968 1.00 42.68 129 VAL A O 1
ATOM 884 N N . GLN A 1 109 ? -6.009 36.442 -10.502 1.00 48.49 130 GLN A N 1
ATOM 885 C CA . GLN A 1 109 ? -4.622 36.095 -10.755 1.00 47.71 130 GLN A CA 1
ATOM 886 C C . GLN A 1 109 ? -3.762 37.104 -10.011 1.00 55.07 130 GLN A C 1
ATOM 887 O O . GLN A 1 109 ? -4.228 38.193 -9.675 1.00 47.23 130 GLN A O 1
ATOM 893 N N . PHE A 1 110 ? -2.517 36.723 -9.738 1.00 46.35 131 PHE A N 1
ATOM 894 C CA . PHE A 1 110 ? -1.624 37.548 -8.944 1.00 46.61 131 PHE A CA 1
ATOM 895 C C . PHE A 1 110 ? -0.634 38.259 -9.846 1.00 47.34 131 PHE A C 1
ATOM 896 O O . PHE A 1 110 ? -0.182 37.701 -10.834 1.00 42.36 131 PHE A O 1
ATOM 904 N N . LYS A 1 111 ? -0.289 39.483 -9.480 1.00 39.01 132 LYS A N 1
ATOM 905 C CA . LYS A 1 111 ? 0.628 40.272 -10.251 1.00 39.27 132 LYS A CA 1
ATOM 906 C C . LYS A 1 111 ? 2.020 40.303 -9.664 1.00 43.43 132 LYS A C 1
ATOM 907 O O . LYS A 1 111 ? 2.933 40.686 -10.362 1.00 50.24 132 LYS A O 1
ATOM 913 N N . VAL A 1 112 ? 2.187 39.964 -8.382 1.00 43.77 133 VAL A N 1
ATOM 914 C CA . VAL A 1 112 ? 3.507 40.074 -7.731 1.00 35.80 133 VAL A CA 1
ATOM 915 C C . VAL A 1 112 ? 3.732 38.877 -6.829 1.00 39.75 133 VAL A C 1
ATOM 916 O O . VAL A 1 112 ? 2.802 38.172 -6.451 1.00 32.04 133 VAL A O 1
ATOM 920 N N . SER A 1 113 ? 4.983 38.667 -6.465 1.00 31.05 134 SER A N 1
ATOM 921 C CA . SER A 1 113 ? 5.304 37.599 -5.572 1.00 36.68 134 SER A CA 1
ATOM 922 C C . SER A 1 113 ? 5.023 38.038 -4.142 1.00 29.05 134 SER A C 1
ATOM 923 O O . SER A 1 113 ? 4.686 39.190 -3.886 1.00 31.93 134 SER A O 1
ATOM 926 N N . GLY A 1 114 ? 5.219 37.127 -3.207 1.00 31.18 135 GLY A N 1
ATOM 927 C CA . GLY A 1 114 ? 5.149 37.471 -1.784 1.00 32.56 135 GLY A CA 1
ATOM 928 C C . GLY A 1 114 ? 4.183 36.591 -1.025 1.00 37.35 135 GLY A C 1
ATOM 929 O O . GLY A 1 114 ? 3.751 35.521 -1.513 1.00 31.23 135 GLY A O 1
ATOM 930 N N . ASN A 1 115 ? 3.837 37.061 0.170 1.00 29.39 136 ASN A N 1
ATOM 931 C CA . ASN A 1 115 ? 2.953 36.340 1.061 1.00 26.24 136 ASN A CA 1
ATOM 932 C C . ASN A 1 115 ? 1.490 36.775 0.841 1.00 30.10 136 ASN A C 1
ATOM 933 O O . ASN A 1 115 ? 1.206 37.978 0.799 1.00 37.83 136 ASN A O 1
ATOM 938 N N . TYR A 1 116 ? 0.587 35.818 0.697 1.00 27.21 137 TYR A N 1
ATOM 939 C CA . TYR A 1 116 ? -0.859 36.118 0.518 1.00 32.89 137 TYR A CA 1
ATOM 940 C C . TYR A 1 116 ? -1.719 35.487 1.617 1.00 37.47 137 TYR A C 1
ATOM 941 O O . TYR A 1 116 ? -1.491 34.340 2.016 1.00 34.06 137 TYR A O 1
ATOM 950 N N . ALA A 1 117 ? -2.695 36.260 2.107 1.00 31.47 138 ALA A N 1
ATOM 951 C CA . ALA A 1 117 ? -3.661 35.788 3.058 1.00 28.20 138 ALA A CA 1
ATOM 952 C C . ALA A 1 117 ? -5.064 35.915 2.486 1.00 37.64 138 ALA A C 1
ATOM 953 O O . ALA A 1 117 ? -5.508 36.997 2.079 1.00 42.02 138 ALA A O 1
ATOM 955 N N . ILE A 1 118 ? -5.756 34.779 2.449 1.00 37.42 139 ILE A N 1
ATOM 956 C CA . ILE A 1 118 ? -7.105 34.688 1.917 1.00 34.43 139 ILE A CA 1
ATOM 957 C C . ILE A 1 118 ? -8.069 34.697 3.080 1.00 32.68 139 ILE A C 1
ATOM 958 O O . ILE A 1 118 ? -8.089 33.751 3.861 1.00 32.69 139 ILE A O 1
ATOM 963 N N . GLN A 1 119 ? -8.867 35.754 3.215 1.00 32.08 140 GLN A N 1
ATOM 964 C CA . GLN A 1 119 ? -9.809 35.826 4.331 1.00 35.64 140 GLN A CA 1
ATOM 965 C C . GLN A 1 119 ? -11.167 35.508 3.782 1.00 37.63 140 GLN A C 1
ATOM 966 O O . GLN A 1 119 ? -11.560 36.082 2.789 1.00 37.69 140 GLN A O 1
ATOM 972 N N . VAL A 1 120 ? -11.852 34.554 4.401 1.00 34.04 141 VAL A N 1
ATOM 973 C CA . VAL A 1 120 ? -13.150 34.105 3.932 1.00 40.70 141 VAL A CA 1
ATOM 974 C C . VAL A 1 120 ? -14.222 34.534 4.926 1.00 39.25 141 VAL A C 1
ATOM 975 O O . VAL A 1 120 ? -13.972 34.692 6.121 1.00 45.15 141 VAL A O 1
ATOM 979 N N . TYR A 1 121 ? -15.408 34.793 4.401 1.00 40.73 142 TYR A N 1
ATOM 980 C CA . TYR A 1 121 ? -16.531 35.257 5.219 1.00 42.19 142 TYR A CA 1
ATOM 981 C C . TYR A 1 121 ? -17.814 34.811 4.565 1.00 42.27 142 TYR A C 1
ATOM 982 O O . TYR A 1 121 ? -17.835 34.468 3.358 1.00 41.04 142 TYR A O 1
ATOM 991 N N . ASN A 1 122 ? -18.876 34.799 5.366 1.00 53.96 143 ASN A N 1
ATOM 992 C CA . ASN A 1 122 ? -20.233 34.630 4.875 1.00 50.34 143 ASN A CA 1
ATOM 993 C C . ASN A 1 122 ? -20.655 35.912 4.166 1.00 56.22 143 ASN A C 1
ATOM 994 O O . ASN A 1 122 ? -20.518 36.984 4.760 1.00 52.62 143 ASN A O 1
ATOM 999 N N . GLU A 1 123 ? -21.156 35.820 2.923 1.00 54.26 144 GLU A N 1
ATOM 1000 C CA . GLU A 1 123 ? -21.550 37.023 2.147 1.00 62.17 144 GLU A CA 1
ATOM 1001 C C . GLU A 1 123 ? -22.462 37.971 2.924 1.00 77.84 144 GLU A C 1
ATOM 1002 O O . GLU A 1 123 ? -22.317 39.185 2.797 1.00 81.46 144 GLU A O 1
ATOM 1008 N N . ASP A 1 124 ? -23.368 37.410 3.735 1.00 72.39 145 ASP A N 1
ATOM 1009 C CA . ASP A 1 124 ? -24.245 38.192 4.625 1.00 86.47 145 ASP A CA 1
ATOM 1010 C C . ASP A 1 124 ? -23.514 39.041 5.640 1.00 94.79 145 ASP A C 1
ATOM 1011 O O . ASP A 1 124 ? -24.041 40.067 6.060 1.00 103.97 145 ASP A O 1
ATOM 1016 N N . THR A 1 125 ? -22.330 38.597 6.060 1.00 87.98 146 THR A N 1
ATOM 1017 C CA . THR A 1 125 ? -21.627 39.200 7.186 1.00 76.12 146 THR A CA 1
ATOM 1018 C C . THR A 1 125 ? -20.170 39.494 6.858 1.00 73.79 146 THR A C 1
ATOM 1019 O O . THR A 1 125 ? -19.294 38.932 7.505 1.00 64.82 146 THR A O 1
ATOM 1023 N N . PRO A 1 126 ? -19.900 40.392 5.877 1.00 75.87 147 PRO A N 1
ATOM 1024 C CA . PRO A 1 126 ? -18.531 40.594 5.366 1.00 60.79 147 PRO A CA 1
ATOM 1025 C C . PRO A 1 126 ? -17.477 41.082 6.370 1.00 63.52 147 PRO A C 1
ATOM 1026 O O . PRO A 1 126 ? -16.281 41.029 6.066 1.00 59.44 147 PRO A O 1
ATOM 1030 N N . ASP A 1 127 ? -17.896 41.571 7.535 1.00 65.36 148 ASP A N 1
ATOM 1031 C CA . ASP A 1 127 ? -16.940 42.069 8.526 1.00 63.31 148 ASP A CA 1
ATOM 1032 C C . ASP A 1 127 ? -16.520 40.996 9.532 1.00 66.00 148 ASP A C 1
ATOM 1033 O O . ASP A 1 127 ? -15.545 41.210 10.246 1.00 64.91 148 ASP A O 1
ATOM 1038 N N . GLN A 1 128 ? -17.244 39.868 9.595 1.00 56.25 149 GLN A N 1
ATOM 1039 C CA 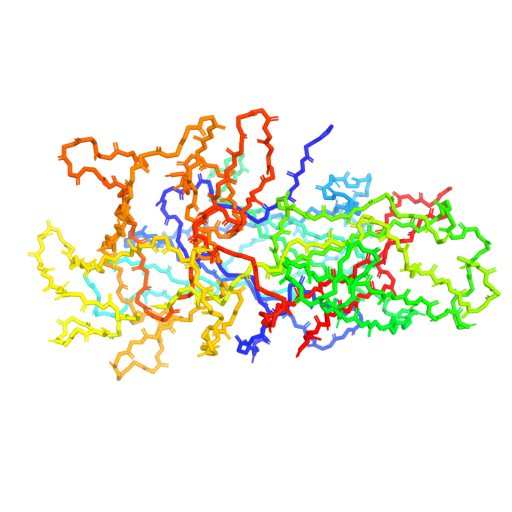A GLN A 1 128 ? -16.778 38.738 10.419 0.50 61.00 149 GLN A CA 1
ATOM 1040 C CA B GLN A 1 128 ? -16.870 38.691 10.392 0.50 59.04 149 GLN A CA 1
ATOM 1041 C C . GLN A 1 128 ? -16.037 37.692 9.559 1.00 54.51 149 GLN A C 1
ATOM 1042 O O . GLN A 1 128 ? -16.613 36.890 8.814 1.00 42.10 149 GLN A O 1
ATOM 1053 N N . ILE A 1 129 ? -14.710 37.727 9.674 1.00 45.12 150 ILE A N 1
ATOM 1054 C CA . ILE A 1 129 ? -13.857 36.773 8.981 1.00 42.70 150 ILE A CA 1
ATOM 1055 C C . ILE A 1 129 ? -13.972 35.435 9.696 1.00 47.54 150 ILE A C 1
ATOM 1056 O O . ILE A 1 129 ? -13.715 35.363 10.911 1.00 45.04 150 ILE A O 1
ATOM 1061 N N . ILE A 1 130 ? -14.349 34.389 8.944 1.00 37.36 151 ILE A N 1
ATOM 1062 C CA . ILE A 1 130 ? -14.477 33.058 9.512 1.00 38.59 151 ILE A CA 1
ATOM 1063 C C . ILE A 1 130 ? -13.216 32.192 9.482 1.00 37.39 151 ILE A C 1
ATOM 1064 O O . ILE A 1 130 ? -13.085 31.274 10.300 1.00 40.84 151 ILE A O 1
ATOM 1069 N N . PHE A 1 131 ? -12.339 32.420 8.505 1.00 36.86 152 PHE A N 1
ATOM 1070 C CA . PHE A 1 131 ? -10.992 31.856 8.521 1.00 29.02 152 PHE A CA 1
ATOM 1071 C C . PHE A 1 131 ? -10.079 32.634 7.597 1.00 32.56 152 PHE A C 1
ATOM 1072 O O . PHE A 1 131 ? -10.532 33.342 6.727 1.00 37.02 152 PHE A O 1
ATOM 1080 N N . THR A 1 132 ? -8.794 32.499 7.844 1.00 34.70 153 THR A N 1
ATOM 1081 C CA . THR A 1 132 ? -7.727 32.980 6.995 1.00 35.92 153 THR A CA 1
ATOM 1082 C C . THR A 1 132 ? -6.908 31.774 6.513 1.00 33.06 153 THR A C 1
ATOM 1083 O O . THR A 1 132 ? -6.580 30.894 7.296 1.00 34.84 153 THR A O 1
ATOM 1087 N N . ALA A 1 133 ? -6.634 31.702 5.215 1.00 34.16 154 ALA A N 1
ATOM 1088 C CA . ALA A 1 133 ? -5.723 30.701 4.661 1.00 27.26 154 ALA A CA 1
ATOM 1089 C C . ALA A 1 133 ? -4.548 31.389 4.001 1.00 30.31 154 ALA A C 1
ATOM 1090 O O . ALA A 1 133 ? -4.722 32.306 3.212 1.00 32.98 154 ALA A O 1
ATOM 1092 N N . CYS A 1 134 ? -3.342 30.961 4.361 1.00 30.43 155 CYS A N 1
ATOM 1093 C CA . CYS A 1 134 ? -2.119 31.667 3.994 1.00 30.16 155 CYS A CA 1
ATOM 1094 C C . CYS A 1 134 ? -1.212 30.784 3.126 1.00 34.71 155 CYS A C 1
ATOM 1095 O O . CYS A 1 134 ? -1.021 29.605 3.430 1.00 33.56 155 CYS A O 1
ATOM 1098 N N . PHE A 1 135 ? -0.643 31.378 2.073 1.00 32.60 156 PHE A N 1
ATOM 1099 C CA . PHE A 1 135 ? 0.275 30.707 1.164 1.00 28.47 156 PHE A CA 1
ATOM 1100 C C . PHE A 1 135 ? 1.190 31.760 0.561 1.00 30.46 156 PHE A C 1
ATOM 1101 O O . PHE A 1 135 ? 0.950 32.975 0.679 1.00 29.76 156 PHE A O 1
ATOM 1109 N N . SER A 1 136 ? 2.252 31.302 -0.073 1.00 28.99 157 SER A N 1
ATOM 1110 C CA . SER A 1 136 ? 3.187 32.231 -0.661 1.00 33.74 157 SER A CA 1
ATOM 1111 C C . SER A 1 136 ? 3.351 31.976 -2.158 1.00 31.14 157 SER A C 1
ATOM 1112 O O . SER A 1 136 ? 3.176 30.851 -2.646 1.00 30.95 157 SER A O 1
ATOM 1115 N N . VAL A 1 137 ? 3.727 33.032 -2.855 1.00 26.60 158 VAL A N 1
ATOM 1116 C CA . VAL A 1 137 ? 3.951 32.994 -4.277 1.00 32.04 158 VAL A CA 1
ATOM 1117 C C . VAL A 1 137 ? 5.370 33.439 -4.552 1.00 32.75 158 VAL A C 1
ATOM 1118 O O . VAL A 1 137 ? 5.747 34.579 -4.199 1.00 26.71 158 VAL A O 1
ATOM 1122 N N . VAL A 1 138 ? 6.164 32.528 -5.143 1.00 33.45 159 VAL A N 1
ATOM 1123 C CA . VAL A 1 138 ? 7.599 32.762 -5.385 1.00 26.87 159 VAL A CA 1
ATOM 1124 C C . VAL A 1 138 ? 7.894 33.094 -6.869 1.00 29.91 159 VAL A C 1
ATOM 1125 O O . VAL A 1 138 ? 7.268 32.541 -7.766 1.00 30.65 159 VAL A O 1
ATOM 1129 N N . GLU A 1 139 ? 8.778 34.068 -7.084 1.00 31.68 160 GLU A N 1
ATOM 1130 C CA . GLU A 1 139 ? 9.440 34.315 -8.379 1.00 33.14 160 GLU A CA 1
ATOM 1131 C C . GLU A 1 139 ? 10.862 33.839 -8.216 1.00 34.86 160 GLU A C 1
ATOM 1132 O O . GLU A 1 139 ? 11.703 34.538 -7.684 1.00 37.12 160 GLU A O 1
ATOM 1138 N N . PRO A 1 140 ? 11.125 32.608 -8.625 1.00 30.45 161 PRO A N 1
ATOM 1139 C CA . PRO A 1 140 ? 12.352 31.953 -8.208 1.00 30.35 161 PRO A CA 1
ATOM 1140 C C . PRO A 1 140 ? 13.577 32.384 -9.005 1.00 33.41 161 PRO A C 1
ATOM 1141 O O . PRO A 1 140 ? 14.044 31.680 -9.875 1.00 37.97 161 PRO A O 1
ATOM 1145 N N . VAL A 1 141 ? 14.151 33.500 -8.619 1.00 33.44 162 VAL A N 1
ATOM 1146 C CA . VAL A 1 141 ? 15.312 34.045 -9.296 1.00 27.82 162 VAL A CA 1
ATOM 1147 C C . VAL A 1 141 ? 16.648 33.743 -8.604 1.00 34.34 162 VAL A C 1
ATOM 1148 O O . VAL A 1 141 ? 17.692 34.098 -9.119 1.00 25.62 162 VAL A O 1
ATOM 1152 N N . VAL A 1 142 ? 16.609 33.116 -7.430 1.00 28.45 163 VAL A N 1
ATOM 1153 C CA . VAL A 1 142 ? 17.811 32.620 -6.829 1.00 30.35 163 VAL A CA 1
ATOM 1154 C C . VAL A 1 142 ? 17.597 31.137 -6.459 1.00 36.55 163 VAL A C 1
ATOM 1155 O O . VAL A 1 142 ? 16.469 30.674 -6.315 1.00 31.38 163 VAL A O 1
ATOM 1159 N N . ASN A 1 143 ? 18.693 30.412 -6.317 1.00 30.70 164 ASN A N 1
ATOM 1160 C CA A ASN A 1 143 ? 18.707 28.986 -6.007 0.50 35.19 164 ASN A CA 1
ATOM 1161 C CA B ASN A 1 143 ? 18.618 28.999 -5.976 0.50 35.99 164 ASN A CA 1
ATOM 1162 C C . ASN A 1 143 ? 19.243 28.886 -4.578 1.00 37.97 164 ASN A C 1
ATOM 1163 O O . ASN A 1 143 ? 20.117 29.672 -4.187 1.00 31.02 164 ASN A O 1
ATOM 1172 N N . ILE A 1 144 ? 18.716 27.964 -3.781 1.00 37.37 165 ILE A N 1
ATOM 1173 C CA . ILE A 1 144 ? 19.165 27.803 -2.414 1.00 27.61 165 ILE A CA 1
ATOM 1174 C C . ILE A 1 144 ? 19.722 26.410 -2.239 1.00 27.99 165 ILE A C 1
ATOM 1175 O O . ILE A 1 144 ? 19.000 25.432 -2.450 1.00 32.17 165 ILE A O 1
ATOM 1180 N N . SER A 1 145 ? 21.003 26.305 -1.892 1.00 31.98 166 SER A N 1
ATOM 1181 C CA A SER A 1 145 ? 21.633 25.024 -1.545 0.50 35.26 166 SER A CA 1
ATOM 1182 C CA B SER A 1 145 ? 21.576 25.002 -1.551 0.50 32.67 166 SER A CA 1
ATOM 1183 C C . SER A 1 145 ? 21.651 24.892 -0.037 1.00 32.77 166 SER A C 1
ATOM 1184 O O . SER A 1 145 ? 22.167 25.771 0.620 1.00 36.70 166 SER A O 1
ATOM 1189 N N . ALA A 1 146 ? 21.107 23.791 0.489 1.00 31.12 167 ALA A N 1
ATOM 1190 C CA . ALA A 1 146 ? 20.898 23.645 1.929 1.00 29.64 167 ALA A CA 1
ATOM 1191 C C . ALA A 1 146 ? 21.247 22.254 2.450 1.00 30.24 167 ALA A C 1
ATOM 1192 O O . ALA A 1 146 ? 21.338 21.310 1.693 1.00 33.54 167 ALA A O 1
ATOM 1194 N N . SER A 1 147 ? 21.517 22.164 3.751 1.00 30.32 168 SER A N 1
ATOM 1195 C CA . SER A 1 147 ? 21.657 20.875 4.407 1.00 36.21 168 SER A CA 1
ATOM 1196 C C . SER A 1 147 ? 21.124 20.949 5.842 1.00 27.72 168 SER A C 1
ATOM 1197 O O . SER A 1 147 ? 21.033 22.024 6.398 1.00 27.04 168 SER A O 1
ATOM 1200 N N . VAL A 1 148 ? 20.769 19.792 6.406 1.00 27.13 169 VAL A N 1
ATOM 1201 C CA . VAL A 1 148 ? 20.390 19.657 7.801 1.00 28.35 169 VAL A CA 1
ATOM 1202 C C . VAL A 1 148 ? 21.279 18.588 8.387 1.00 28.04 169 VAL A C 1
ATOM 1203 O O . VAL A 1 148 ? 21.380 17.498 7.810 1.00 23.79 169 VAL A O 1
ATOM 1207 N N . SER A 1 149 ? 21.917 18.883 9.521 1.00 22.64 170 SER A N 1
ATOM 1208 C CA . SER A 1 149 ? 22.731 17.902 10.181 1.00 23.75 170 SER A CA 1
ATOM 1209 C C . SER A 1 149 ? 22.473 17.853 11.677 1.00 27.39 170 SER A C 1
ATOM 1210 O O . SER A 1 149 ? 22.289 18.872 12.304 1.00 27.25 170 SER A O 1
ATOM 1213 N N . GLY A 1 150 ? 22.501 16.647 12.239 1.00 30.43 171 GLY A N 1
ATOM 1214 C CA . GLY A 1 150 ? 22.458 16.459 13.691 1.00 34.75 171 GLY A CA 1
ATOM 1215 C C . GLY A 1 150 ? 23.809 16.732 14.324 1.00 32.59 171 GLY A C 1
ATOM 1216 O O . GLY A 1 150 ? 23.947 16.773 15.535 1.00 37.63 171 GLY A O 1
ATOM 1217 N N . ASN A 1 151 ? 24.816 16.942 13.501 1.00 31.72 172 ASN A N 1
ATOM 1218 C CA . ASN A 1 151 ? 26.078 17.408 13.994 1.00 33.28 172 ASN A CA 1
ATOM 1219 C C . ASN A 1 151 ? 26.140 18.892 13.849 1.00 30.37 172 ASN A C 1
ATOM 1220 O O . ASN A 1 151 ? 26.290 19.404 12.741 1.00 43.32 172 ASN A O 1
ATOM 1225 N N . THR A 1 152 ? 26.024 19.573 14.981 1.00 31.76 173 THR A N 1
ATOM 1226 C CA . THR A 1 152 ? 25.808 21.007 15.042 1.00 29.94 173 THR A CA 1
ATOM 1227 C C . THR A 1 152 ? 26.981 21.669 15.695 1.00 35.18 173 THR A C 1
ATOM 1228 O O . THR A 1 152 ? 27.926 21.017 16.132 1.00 33.07 173 THR A O 1
ATOM 1232 N N . ASP A 1 153 ? 26.907 22.980 15.766 1.00 34.25 174 ASP A N 1
ATOM 1233 C CA . ASP A 1 153 ? 27.939 23.753 16.415 1.00 35.96 174 ASP A CA 1
ATOM 1234 C C . ASP A 1 153 ? 27.930 23.653 17.920 1.00 39.37 174 ASP A C 1
ATOM 1235 O O . ASP A 1 153 ? 28.934 23.996 18.525 1.00 42.55 174 ASP A O 1
ATOM 1240 N N . ILE A 1 154 ? 26.825 23.198 18.525 1.00 36.41 175 ILE A N 1
ATOM 1241 C CA . ILE A 1 154 ? 26.737 23.128 19.986 1.00 36.44 175 ILE A CA 1
ATOM 1242 C C . ILE A 1 154 ? 26.701 21.728 20.540 1.00 41.27 175 ILE A C 1
ATOM 1243 O O . ILE A 1 154 ? 26.796 21.545 21.757 1.00 40.95 175 ILE A O 1
ATOM 1248 N N . ASP A 1 155 ? 26.489 20.750 19.672 1.00 35.61 176 ASP A N 1
ATOM 1249 C CA . ASP A 1 155 ? 26.544 19.357 20.068 1.00 31.30 176 ASP A CA 1
ATOM 1250 C C . ASP A 1 155 ? 26.753 18.441 18.846 1.00 33.49 176 ASP A C 1
ATOM 1251 O O . ASP A 1 155 ? 26.841 18.916 17.698 1.00 34.73 176 ASP A O 1
ATOM 1256 N N . THR A 1 156 ? 26.847 17.144 19.103 1.00 33.36 177 THR A N 1
ATOM 1257 C CA . THR A 1 156 ? 27.164 16.166 18.074 1.00 40.18 177 THR A CA 1
ATOM 1258 C C . THR A 1 156 ? 26.220 14.974 18.172 1.00 37.68 177 THR A C 1
ATOM 1259 O O . THR A 1 156 ? 26.376 14.120 19.015 1.00 36.28 177 THR A O 1
ATOM 1263 N N . ASN A 1 157 ? 25.240 14.940 17.279 1.00 41.68 178 ASN A N 1
ATOM 1264 C CA . ASN A 1 157 ? 24.282 13.856 17.216 1.00 38.49 178 ASN A CA 1
ATOM 1265 C C . ASN A 1 157 ? 23.718 13.544 18.612 1.00 40.05 178 ASN A C 1
ATOM 1266 O O . ASN A 1 157 ? 23.834 12.423 19.119 1.00 40.78 178 ASN A O 1
ATOM 1271 N N . GLN A 1 158 ? 23.166 14.579 19.240 1.00 34.92 179 GLN A N 1
ATOM 1272 C CA A GLN A 1 158 ? 22.497 14.436 20.535 0.50 33.12 179 GLN A CA 1
ATOM 1273 C CA B GLN A 1 158 ? 22.554 14.463 20.554 0.50 36.33 179 GLN A CA 1
ATOM 1274 C C . GLN A 1 158 ? 21.048 14.834 20.351 1.00 36.05 179 GLN A C 1
ATOM 1275 O O . GLN A 1 158 ? 20.230 14.014 19.863 1.00 30.15 179 GLN A O 1
ATOM 1286 N N . SER A 1 159 ? 20.702 16.076 20.634 1.00 35.64 180 SER A N 1
ATOM 1287 C CA . SER A 1 159 ? 19.318 16.490 20.596 1.00 37.15 180 SER A CA 1
ATOM 1288 C C . SER A 1 159 ? 18.985 17.611 19.620 1.00 31.93 180 SER A C 1
ATOM 1289 O O . SER A 1 159 ? 17.895 18.147 19.676 1.00 27.39 180 SER A O 1
ATOM 1292 N N . HIS A 1 160 ? 19.880 17.973 18.710 1.00 34.32 181 HIS A N 1
ATOM 1293 C CA . HIS A 1 160 ? 19.574 19.100 17.830 1.00 31.41 181 HIS A CA 1
ATOM 1294 C C . HIS A 1 160 ? 19.825 18.792 16.374 1.00 31.84 181 HIS A C 1
ATOM 1295 O O . HIS A 1 160 ? 20.466 17.792 16.028 1.00 30.37 181 HIS A O 1
ATOM 1302 N N . GLN A 1 161 ? 19.279 19.670 15.541 1.00 26.37 182 GLN A N 1
ATOM 1303 C CA . GLN A 1 161 ? 19.509 19.689 14.122 1.00 25.23 182 GLN A CA 1
ATOM 1304 C C . GLN A 1 161 ? 19.913 21.101 13.733 1.00 25.38 182 GLN A C 1
ATOM 1305 O O . GLN A 1 161 ? 19.365 22.066 14.239 1.00 32.04 182 GLN A O 1
ATOM 1311 N N . GLN A 1 162 ? 20.852 21.236 12.810 1.00 27.40 183 GLN A N 1
ATOM 1312 C CA . GLN A 1 162 ? 21.244 22.547 12.343 1.00 26.43 183 GLN A CA 1
ATOM 1313 C C . GLN A 1 162 ? 21.077 22.644 10.841 1.00 26.60 183 GLN A C 1
ATOM 1314 O O . GLN A 1 162 ? 21.518 21.775 10.096 1.00 27.20 183 GLN A O 1
ATOM 1320 N N . VAL A 1 163 ? 20.454 23.733 10.418 1.00 24.66 184 VAL A N 1
ATOM 1321 C CA . VAL A 1 163 ? 20.276 24.069 9.005 1.00 25.51 184 VAL A CA 1
ATOM 1322 C C . VAL A 1 163 ? 21.363 25.009 8.518 1.00 25.77 184 VAL A C 1
ATOM 1323 O O . VAL A 1 163 ? 21.723 25.975 9.188 1.00 26.97 184 VAL A O 1
ATOM 1327 N N . SER A 1 164 ? 21.849 24.730 7.324 1.00 30.37 185 SER A N 1
ATOM 1328 C CA . SER A 1 164 ? 22.973 25.450 6.738 1.00 36.80 185 SER A CA 1
ATOM 1329 C C . SER A 1 164 ? 22.487 25.728 5.335 1.00 29.45 185 SER A C 1
ATOM 1330 O O . SER A 1 164 ? 21.911 24.836 4.701 1.00 28.85 185 SER A O 1
ATOM 1333 N N . PHE A 1 165 ? 22.662 26.953 4.850 1.00 27.36 186 PHE A N 1
ATOM 1334 C CA . PHE A 1 165 ? 22.304 27.224 3.456 1.00 27.49 186 PHE A CA 1
ATOM 1335 C C . PHE A 1 165 ? 23.062 28.357 2.803 1.00 24.53 186 PHE A C 1
ATOM 1336 O O . PHE A 1 165 ? 23.595 29.209 3.485 1.00 27.38 186 PHE A O 1
ATOM 1344 N N . ASN A 1 166 ? 23.060 28.355 1.469 1.00 24.51 187 ASN A N 1
ATOM 1345 C CA . ASN A 1 166 ? 23.690 29.408 0.652 1.00 28.36 187 ASN A CA 1
ATOM 1346 C C . ASN A 1 166 ? 22.698 29.827 -0.369 1.00 30.63 187 ASN A C 1
ATOM 1347 O O . ASN A 1 166 ? 21.998 28.996 -0.922 1.00 28.64 187 ASN A O 1
ATOM 1352 N N . ILE A 1 167 ? 22.655 31.123 -0.623 1.00 22.06 188 ILE A N 1
ATOM 1353 C CA . ILE A 1 167 ? 21.836 31.651 -1.655 1.00 25.13 188 ILE A CA 1
ATOM 1354 C C . ILE A 1 167 ? 22.753 31.879 -2.824 1.00 27.79 188 ILE A C 1
ATOM 1355 O O . ILE A 1 167 ? 23.688 32.643 -2.717 1.00 30.35 188 ILE A O 1
ATOM 1360 N N . ASN A 1 168 ? 22.476 31.178 -3.916 1.00 32.12 189 ASN A N 1
ATOM 1361 C CA . ASN A 1 168 ? 23.190 31.303 -5.165 1.00 31.09 189 ASN A CA 1
ATOM 1362 C C . ASN A 1 168 ? 22.478 32.262 -6.121 1.00 25.96 189 ASN A C 1
ATOM 1363 O O . ASN A 1 168 ? 21.443 31.935 -6.645 1.00 28.05 189 ASN A O 1
ATOM 1368 N N . ASN A 1 169 ? 23.068 33.448 -6.328 1.00 24.17 190 ASN A N 1
ATOM 1369 C CA . ASN A 1 169 ? 22.439 34.553 -7.016 1.00 25.34 190 ASN A CA 1
ATOM 1370 C C . ASN A 1 169 ? 23.248 35.161 -8.158 1.00 25.99 190 ASN A C 1
ATOM 1371 O O . ASN A 1 169 ? 23.143 36.360 -8.396 1.00 32.27 190 ASN A O 1
ATOM 1376 N N . LYS A 1 170 ? 23.963 34.329 -8.913 1.00 28.99 191 LYS A N 1
ATOM 1377 C CA . LYS A 1 170 ? 24.708 34.790 -10.084 1.00 29.07 191 LYS A CA 1
ATOM 1378 C C . LYS A 1 170 ? 23.795 35.539 -11.073 1.00 29.73 191 LYS A C 1
ATOM 1379 O O . LYS A 1 170 ? 24.193 36.546 -11.639 1.00 30.23 191 LYS A O 1
ATOM 1385 N N . ASN A 1 171 ? 22.580 35.031 -11.262 1.00 25.16 192 ASN A N 1
ATOM 1386 C CA . ASN A 1 171 ? 21.632 35.618 -12.170 1.00 31.05 192 ASN A CA 1
ATOM 1387 C C . ASN A 1 171 ? 20.651 36.573 -11.510 1.00 30.45 192 ASN A C 1
ATOM 1388 O O . ASN A 1 171 ? 19.752 37.050 -12.165 1.00 33.39 192 ASN A O 1
ATOM 1393 N N . PHE A 1 172 ? 20.845 36.892 -10.230 1.00 28.66 193 PHE A N 1
ATOM 1394 C CA . PHE A 1 172 ? 20.032 37.932 -9.595 1.00 30.41 193 PHE A CA 1
ATOM 1395 C C . PHE A 1 172 ? 20.891 38.678 -8.580 1.00 30.96 193 PHE A C 1
ATOM 1396 O O . PHE A 1 172 ? 20.710 38.532 -7.383 1.00 25.82 193 PHE A O 1
ATOM 1404 N N . PRO A 1 173 ? 21.865 39.457 -9.072 1.00 31.37 194 PRO A N 1
ATOM 1405 C CA . PRO A 1 173 ? 22.814 40.059 -8.153 1.00 33.33 194 PRO A CA 1
ATOM 1406 C C . PRO A 1 173 ? 22.089 40.956 -7.174 1.00 36.55 194 PRO A C 1
ATOM 1407 O O . PRO A 1 173 ? 21.077 41.560 -7.533 1.00 25.79 194 PRO A O 1
ATOM 1411 N N . ILE A 1 174 ? 22.550 40.944 -5.926 1.00 31.08 195 ILE A N 1
ATOM 1412 C CA . ILE A 1 174 ? 21.995 41.789 -4.861 1.00 30.42 195 ILE A CA 1
ATOM 1413 C C . ILE A 1 174 ? 23.144 42.492 -4.148 1.00 27.58 195 ILE A C 1
ATOM 1414 O O . ILE A 1 174 ? 23.978 41.848 -3.509 1.00 28.58 195 ILE A O 1
ATOM 1419 N N . THR A 1 175 ? 23.199 43.811 -4.268 1.00 28.07 196 THR A N 1
ATOM 1420 C CA . THR A 1 175 ? 24.340 44.570 -3.762 1.00 31.80 196 THR A CA 1
ATOM 1421 C C . THR A 1 175 ? 24.544 44.462 -2.243 1.00 32.90 196 THR A C 1
ATOM 1422 O O . THR A 1 175 ? 25.647 44.174 -1.819 1.00 27.96 196 THR A O 1
ATOM 1426 N N . TYR A 1 176 ? 23.480 44.628 -1.448 1.00 32.39 197 TYR A N 1
ATOM 1427 C CA . TYR A 1 176 ? 23.582 44.618 0.010 1.00 31.55 197 TYR A CA 1
ATOM 1428 C C . TYR A 1 176 ? 22.590 43.624 0.605 1.00 32.51 197 TYR A C 1
ATOM 1429 O O . TYR A 1 176 ? 21.591 43.990 1.189 1.00 29.65 197 TYR A O 1
ATOM 1438 N N . PRO A 1 177 ? 22.892 42.346 0.504 1.00 30.30 198 PRO A N 1
ATOM 1439 C CA . PRO A 1 177 ? 21.943 41.366 1.005 1.00 34.71 198 PRO A CA 1
ATOM 1440 C C . PRO A 1 177 ? 21.778 41.351 2.515 1.00 37.53 198 PRO A C 1
ATOM 1441 O O . PRO A 1 177 ? 20.770 40.839 3.015 1.00 34.00 198 PRO A O 1
ATOM 1445 N N . GLN A 1 178 ? 22.724 41.926 3.245 1.00 36.87 199 GLN A N 1
ATOM 1446 C CA . GLN A 1 178 ? 22.649 41.884 4.705 1.00 41.06 199 GLN A CA 1
ATOM 1447 C C . GLN A 1 178 ? 21.501 42.809 5.168 1.00 39.22 199 GLN A C 1
ATOM 1448 O O . GLN A 1 178 ? 20.899 42.616 6.224 1.00 39.74 199 GLN A O 1
ATOM 1454 N N . THR A 1 179 ? 21.171 43.765 4.317 1.00 36.00 200 THR A N 1
ATOM 1455 C CA . THR A 1 179 ? 20.115 44.743 4.564 1.00 41.31 200 THR A CA 1
ATOM 1456 C C . THR A 1 179 ? 18.862 44.407 3.774 1.00 37.10 200 THR A C 1
ATOM 1457 O O . THR A 1 179 ? 17.783 44.561 4.275 1.00 37.96 200 THR A O 1
ATOM 1461 N N . ASP A 1 180 ? 19.003 44.023 2.500 1.00 40.70 201 ASP A N 1
ATOM 1462 C CA . ASP A 1 180 ? 17.844 43.913 1.584 1.00 39.40 201 ASP A CA 1
ATOM 1463 C C . ASP A 1 180 ? 17.152 42.546 1.554 1.00 34.47 201 ASP A C 1
ATOM 1464 O O . ASP A 1 180 ? 16.111 42.417 0.911 1.00 37.74 201 ASP A O 1
ATOM 1469 N N . LEU A 1 181 ? 17.735 41.528 2.188 1.00 30.60 202 LEU A N 1
ATOM 1470 C CA . LEU A 1 181 ? 17.084 40.200 2.277 1.00 31.78 202 LEU A CA 1
ATOM 1471 C C . LEU A 1 181 ? 16.443 40.034 3.645 1.00 28.67 202 LEU A C 1
ATOM 1472 O O . LEU A 1 181 ? 16.991 40.495 4.637 1.00 37.26 202 LEU A O 1
ATOM 1477 N N . LYS A 1 182 ? 15.274 39.400 3.694 1.00 29.48 203 LYS A N 1
ATOM 1478 C CA . LYS A 1 182 ? 14.701 38.951 4.951 1.00 26.21 203 LYS A CA 1
ATOM 1479 C C . LYS A 1 182 ? 14.462 37.452 4.769 1.00 27.02 203 LYS A C 1
ATOM 1480 O O . LYS A 1 182 ? 13.777 37.049 3.825 1.00 30.80 203 LYS A O 1
ATOM 1486 N N . ILE A 1 183 ? 14.960 36.643 5.696 1.00 30.57 204 ILE A N 1
ATOM 1487 C CA . ILE A 1 183 ? 14.906 35.184 5.596 1.00 29.25 204 ILE A CA 1
ATOM 1488 C C . ILE A 1 183 ? 14.048 34.611 6.722 1.00 30.68 204 ILE A C 1
ATOM 1489 O O . ILE A 1 183 ? 14.235 34.952 7.878 1.00 29.32 204 ILE A O 1
ATOM 1494 N N . PHE A 1 184 ? 13.146 33.703 6.392 1.00 25.24 205 PHE A N 1
ATOM 1495 C CA . PHE A 1 184 ? 12.413 32.948 7.401 1.00 22.32 205 PHE A CA 1
ATOM 1496 C C . PHE A 1 184 ? 12.652 31.484 7.179 1.00 26.94 205 PHE A C 1
ATOM 1497 O O . PHE A 1 184 ? 12.592 31.009 6.034 1.00 25.59 205 PHE A O 1
ATOM 1505 N N . VAL A 1 185 ? 12.914 30.782 8.282 1.00 25.27 206 VAL A N 1
ATOM 1506 C CA . VAL A 1 185 ? 13.106 29.343 8.280 1.00 23.93 206 VAL A CA 1
ATOM 1507 C C . VAL A 1 185 ? 12.092 28.663 9.198 1.00 23.35 206 VAL A C 1
ATOM 1508 O O . VAL A 1 185 ? 11.965 28.995 10.366 1.00 27.17 206 VAL A O 1
ATOM 1512 N N . TYR A 1 186 ? 11.364 27.695 8.664 1.00 26.10 207 TYR A N 1
ATOM 1513 C CA . TYR A 1 186 ? 10.295 27.062 9.408 1.00 28.43 207 TYR A CA 1
ATOM 1514 C C . TYR A 1 186 ? 10.566 25.591 9.515 1.00 29.29 207 TYR A C 1
ATOM 1515 O O . TYR A 1 186 ? 10.852 24.945 8.509 1.00 27.08 207 TYR A O 1
ATOM 1524 N N . GLN A 1 187 ? 10.453 25.066 10.732 1.00 27.17 208 GLN A N 1
ATOM 1525 C CA . GLN A 1 187 ? 10.558 23.638 10.970 1.00 24.86 208 GLN A CA 1
ATOM 1526 C C . GLN A 1 187 ? 9.169 23.047 10.938 1.00 28.51 208 GLN A C 1
ATOM 1527 O O . GLN A 1 187 ? 8.259 23.575 11.594 1.00 27.32 208 GLN A O 1
ATOM 1533 N N . ASP A 1 188 ? 9.003 21.963 10.174 1.00 26.48 209 ASP A N 1
ATOM 1534 C CA . ASP A 1 188 ? 7.726 21.230 10.086 1.00 25.29 209 ASP A CA 1
ATOM 1535 C C . ASP A 1 188 ? 6.509 22.172 9.988 1.00 28.30 209 ASP A C 1
ATOM 1536 O O . ASP A 1 188 ? 5.495 21.976 10.659 1.00 28.72 209 ASP A O 1
ATOM 1541 N N . ASN A 1 189 ? 6.640 23.203 9.152 1.00 25.31 210 ASN A N 1
ATOM 1542 C CA . ASN A 1 189 ? 5.563 24.152 8.909 1.00 30.67 210 ASN A CA 1
ATOM 1543 C C . ASN A 1 189 ? 4.989 24.857 10.151 1.00 30.72 210 ASN A C 1
ATOM 1544 O O . ASN A 1 189 ? 3.813 25.214 10.174 1.00 33.40 210 ASN A O 1
ATOM 1549 N N . ARG A 1 190 ? 5.836 25.038 11.167 1.00 26.51 211 ARG A N 1
ATOM 1550 C CA . ARG A 1 190 ? 5.438 25.643 12.436 1.00 26.38 211 ARG A CA 1
ATOM 1551 C C . ARG A 1 190 ? 5.927 27.067 12.423 1.00 25.59 211 ARG A C 1
ATOM 1552 O O . ARG A 1 190 ? 7.109 27.333 12.116 1.00 25.33 211 ARG A O 1
ATOM 1560 N N . ARG A 1 191 ? 5.039 27.983 12.776 1.00 24.14 212 ARG A N 1
ATOM 1561 C CA . ARG A 1 191 ? 5.438 29.365 12.979 1.00 24.13 212 ARG A CA 1
ATOM 1562 C C . ARG A 1 191 ? 5.935 29.633 14.349 1.00 24.47 212 ARG A C 1
ATOM 1563 O O . ARG A 1 191 ? 6.698 30.542 14.538 1.00 26.85 212 ARG A O 1
ATOM 1571 N N . ASP A 1 192 ? 5.510 28.850 15.326 1.00 23.90 213 ASP A N 1
ATOM 1572 C CA . ASP A 1 192 ? 5.821 29.172 16.715 1.00 25.26 213 ASP A CA 1
ATOM 1573 C C . ASP A 1 192 ? 7.316 29.206 17.026 1.00 29.72 213 ASP A C 1
ATOM 1574 O O . ASP A 1 192 ? 7.752 30.015 17.852 1.00 35.67 213 ASP A O 1
ATOM 1579 N N . ASN A 1 193 ? 8.106 28.322 16.407 1.00 26.72 214 ASN A N 1
ATOM 1580 C CA . ASN A 1 193 ? 9.560 28.316 16.653 1.00 25.52 214 ASN A CA 1
ATOM 1581 C C . ASN A 1 193 ? 10.377 28.651 15.399 1.00 27.57 214 ASN A C 1
ATOM 1582 O O . ASN A 1 193 ? 11.524 28.198 15.243 1.00 30.17 214 ASN A O 1
ATOM 1587 N N . ALA A 1 194 ? 9.787 29.465 14.523 1.00 28.66 215 ALA A N 1
ATOM 1588 C CA . ALA A 1 194 ? 10.436 29.878 13.285 1.00 29.30 215 ALA A CA 1
ATOM 1589 C C . ALA A 1 194 ? 11.574 30.852 13.568 1.00 24.41 215 ALA A C 1
ATOM 1590 O O . ALA A 1 194 ? 11.622 31.473 14.608 1.00 29.09 215 ALA A O 1
ATOM 1592 N N . VAL A 1 195 ? 12.496 30.978 12.623 1.00 27.56 216 VAL A N 1
ATOM 1593 C CA . VAL A 1 195 ? 13.676 31.787 12.798 1.00 27.65 216 VAL A CA 1
ATOM 1594 C C . VAL A 1 195 ? 13.753 32.832 11.681 1.00 29.11 216 VAL A C 1
ATOM 1595 O O . VAL A 1 195 ? 13.412 32.550 10.518 1.00 29.14 216 VAL A O 1
ATOM 1599 N N . THR A 1 196 ? 14.256 34.005 12.044 1.00 24.39 217 THR A N 1
ATOM 1600 C CA . THR A 1 196 ? 14.504 35.107 11.120 1.00 30.41 217 THR A CA 1
ATOM 1601 C C . THR A 1 196 ? 15.554 36.044 11.727 1.00 32.33 217 THR A C 1
ATOM 1602 O O . THR A 1 196 ? 16.233 35.671 12.689 1.00 32.20 217 THR A O 1
ATOM 1606 N N . ASP A 1 197 ? 15.723 37.242 11.178 1.00 33.77 218 ASP A N 1
ATOM 1607 C CA . ASP A 1 197 ? 16.861 38.131 11.586 1.00 34.61 218 ASP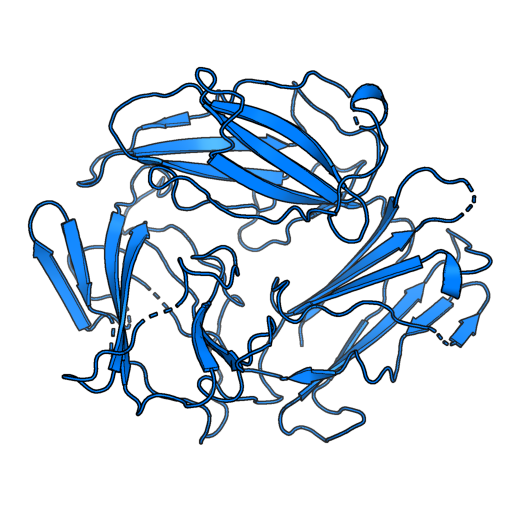 A CA 1
ATOM 1608 C C . ASP A 1 197 ? 18.211 37.400 11.472 1.00 36.65 218 ASP A C 1
ATOM 1609 O O . ASP A 1 197 ? 18.986 37.299 12.430 1.00 30.43 218 ASP A O 1
ATOM 1614 N N . LEU A 1 198 ? 18.477 36.862 10.289 1.00 39.18 219 LEU A N 1
ATOM 1615 C CA . LEU A 1 19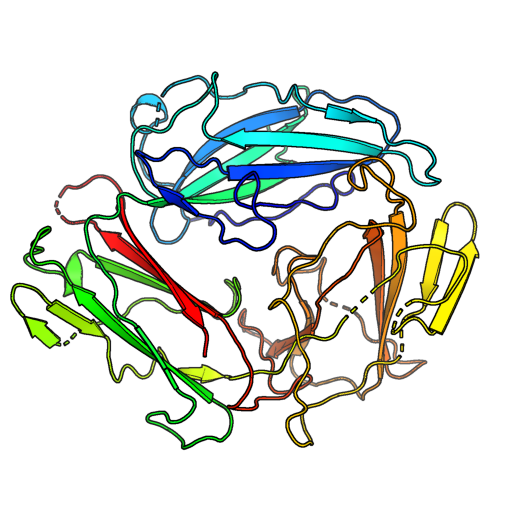8 ? 19.703 36.127 10.057 1.00 36.85 219 LEU A CA 1
ATOM 1616 C C . LEU A 1 198 ? 20.717 37.083 9.421 1.00 39.13 219 LEU A C 1
ATOM 1617 O O . LEU A 1 198 ? 20.372 37.931 8.612 1.00 41.89 219 LEU A O 1
ATOM 1622 N N . GLN A 1 199 ? 21.980 36.940 9.769 1.00 46.29 220 GLN A N 1
ATOM 1623 C CA . GLN A 1 199 ? 22.997 37.651 9.022 1.00 41.05 220 GLN A CA 1
ATOM 1624 C C . GLN A 1 199 ? 23.885 36.663 8.249 1.00 32.67 220 GLN A C 1
ATOM 1625 O O . GLN A 1 199 ? 24.250 35.603 8.746 1.00 34.24 220 GLN A O 1
AT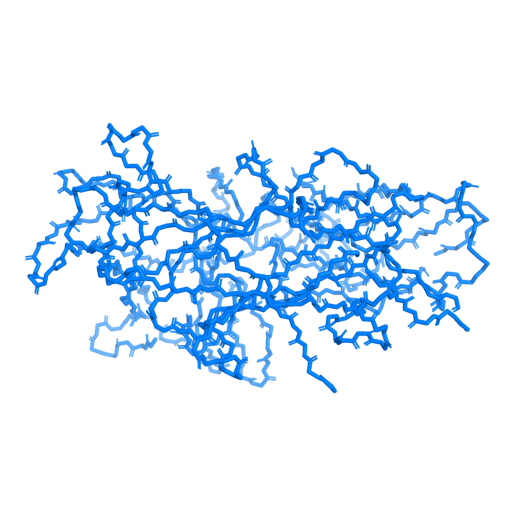OM 1631 N N . PRO A 1 200 ? 24.231 37.009 7.018 1.00 30.82 221 PRO A N 1
ATOM 1632 C CA . PRO A 1 200 ? 25.158 36.148 6.312 1.00 33.12 221 PRO A CA 1
ATOM 1633 C C . PRO A 1 200 ? 26.470 36.031 7.055 1.00 32.06 221 PRO A C 1
ATOM 1634 O O . PRO A 1 200 ? 26.964 37.016 7.571 1.00 31.21 221 PRO A O 1
ATOM 1659 N N . SER A 1 202 ? 28.958 35.129 5.279 1.00 28.87 223 SER A N 1
ATOM 1660 C CA . SER A 1 202 ? 29.839 35.659 4.205 1.00 31.94 223 SER A CA 1
ATOM 1661 C C . SER A 1 202 ? 29.066 36.067 2.962 1.00 28.54 223 SER A C 1
ATOM 1662 O O . SER A 1 202 ? 28.041 35.478 2.669 1.00 26.83 223 SER A O 1
ATOM 1665 N N . ILE A 1 203 ? 29.571 37.065 2.239 1.00 27.67 224 ILE A N 1
ATOM 1666 C CA . ILE A 1 203 ? 28.907 37.556 1.033 1.00 28.64 224 ILE A CA 1
ATOM 1667 C C . ILE A 1 203 ? 29.915 37.727 -0.084 1.00 31.45 224 ILE A C 1
ATOM 1668 O O . ILE A 1 203 ? 30.752 38.621 -0.050 1.00 27.00 224 ILE A O 1
ATOM 1673 N N . LEU A 1 204 ? 29.807 36.856 -1.081 1.00 31.68 225 LEU A N 1
ATOM 1674 C CA . LEU A 1 204 ? 30.549 36.992 -2.293 1.00 30.03 225 LEU A CA 1
ATOM 1675 C C . LEU A 1 204 ? 29.604 37.576 -3.333 1.00 25.52 225 LEU A C 1
ATOM 1676 O O . LEU A 1 204 ? 28.416 37.765 -3.095 1.00 31.19 225 LEU A O 1
ATOM 1681 N N . GLU A 1 205 ? 30.141 37.898 -4.484 1.00 23.91 226 GLU A N 1
ATOM 1682 C CA . GLU A 1 205 ? 29.324 38.563 -5.516 1.00 27.09 226 GLU A CA 1
ATOM 1683 C C . GLU A 1 205 ? 28.150 37.731 -6.035 1.00 25.60 226 GLU A C 1
ATOM 1684 O O . GLU A 1 205 ? 27.152 38.274 -6.532 1.00 29.86 226 GLU A O 1
ATOM 1690 N N . ASN A 1 206 ? 28.282 36.417 -5.925 1.00 23.77 227 ASN A N 1
ATOM 1691 C CA . ASN A 1 206 ? 27.305 35.472 -6.446 1.00 29.07 227 ASN A CA 1
ATOM 1692 C C . ASN A 1 206 ? 26.933 34.366 -5.435 1.00 33.72 227 ASN A C 1
ATOM 1693 O O . ASN A 1 206 ? 26.411 33.292 -5.812 1.00 29.69 227 ASN A O 1
ATOM 1698 N N . GLN A 1 207 ? 27.184 34.628 -4.159 1.00 26.92 228 GLN A N 1
ATOM 1699 C CA . GLN A 1 207 ? 26.862 33.638 -3.142 1.00 34.44 228 GLN A CA 1
ATOM 1700 C C . GLN A 1 207 ? 26.815 34.243 -1.790 1.00 28.95 228 GLN A C 1
ATOM 1701 O O . GLN A 1 207 ? 27.736 34.927 -1.410 1.00 27.66 228 GLN A O 1
ATOM 1707 N N . ILE A 1 208 ? 25.714 34.004 -1.092 1.00 33.11 229 ILE A N 1
ATOM 1708 C CA . ILE A 1 208 ? 25.509 34.510 0.247 1.00 31.32 229 ILE A CA 1
ATOM 1709 C C . ILE A 1 208 ? 25.339 33.318 1.157 1.00 27.32 229 ILE A C 1
ATOM 1710 O O . ILE A 1 208 ? 24.421 32.532 0.982 1.00 30.31 229 ILE A O 1
ATOM 1715 N N . SER A 1 209 ? 26.226 33.181 2.128 1.00 26.75 230 SER A N 1
ATOM 1716 C CA . SER A 1 209 ? 26.238 31.985 2.962 1.00 30.49 230 SER A CA 1
ATOM 1717 C C . SER A 1 209 ? 25.692 32.269 4.356 1.00 35.92 230 SER A C 1
ATOM 1718 O O . SER A 1 209 ? 26.116 33.247 4.992 1.00 27.77 230 SER A O 1
ATOM 1721 N N . TYR A 1 210 ? 24.735 31.442 4.802 1.00 28.73 231 TYR A N 1
ATOM 1722 C CA . TYR A 1 210 ? 24.158 31.544 6.161 1.00 30.24 231 TYR A CA 1
ATOM 1723 C C . TYR A 1 210 ? 24.440 30.233 6.836 1.00 32.78 231 TYR A C 1
ATOM 1724 O O . TYR A 1 210 ? 23.556 29.440 7.107 1.00 57.64 231 TYR A O 1
ATOM 1733 N N . THR A 1 211 ? 25.702 29.984 7.035 1.00 38.73 232 THR A N 1
ATOM 1734 C CA . THR A 1 211 ? 26.183 28.720 7.533 1.00 39.78 232 THR A CA 1
ATOM 1735 C C . THR A 1 211 ? 26.841 29.016 8.855 1.00 34.45 232 THR A C 1
ATOM 1736 O O . THR A 1 211 ? 27.431 30.057 8.995 1.00 41.18 232 THR A O 1
ATOM 1740 N N . TYR A 1 212 ? 26.706 28.108 9.821 1.00 37.44 233 TYR A N 1
ATOM 1741 C CA . TYR A 1 212 ? 27.294 28.245 11.164 1.00 32.07 233 TYR A CA 1
ATOM 1742 C C . TYR A 1 212 ? 26.570 29.297 12.012 1.00 33.65 233 TYR A C 1
ATOM 1743 O O . TYR A 1 212 ? 27.124 29.877 12.922 1.00 33.91 233 TYR A O 1
ATOM 1752 N N . ASN A 1 213 ? 25.309 29.498 11.722 1.00 34.78 234 ASN A N 1
ATOM 1753 C CA . ASN A 1 213 ? 24.514 30.490 12.406 1.00 34.64 234 ASN A CA 1
ATOM 1754 C C . ASN A 1 213 ? 23.843 29.855 13.604 1.00 28.14 234 ASN A C 1
ATOM 1755 O O . ASN A 1 213 ? 23.118 28.879 13.474 1.00 29.72 234 ASN A O 1
ATOM 1760 N N . ARG A 1 214 ? 24.092 30.414 14.780 1.00 30.79 235 ARG A N 1
ATOM 1761 C CA . ARG A 1 214 ? 23.623 29.816 16.002 1.00 29.17 235 ARG A CA 1
ATOM 1762 C C . ARG A 1 214 ? 22.090 29.725 16.024 1.00 33.94 235 ARG A C 1
ATOM 1763 O O . ARG A 1 214 ? 21.531 28.770 16.552 1.00 34.65 235 ARG A O 1
ATOM 1771 N N . ASN A 1 215 ? 21.410 30.688 15.419 1.00 27.90 236 ASN A N 1
ATOM 1772 C CA . ASN A 1 215 ? 19.942 30.707 15.434 1.00 29.38 236 ASN A CA 1
ATOM 1773 C C . ASN A 1 215 ? 19.355 29.615 14.563 1.00 30.12 236 ASN A C 1
ATOM 1774 O O . ASN A 1 215 ? 18.166 29.399 14.615 1.00 31.53 236 ASN A O 1
ATOM 1779 N N . LEU A 1 216 ? 20.170 28.988 13.709 1.00 29.10 237 LEU A N 1
ATOM 1780 C CA . LEU A 1 216 ? 19.670 27.991 12.794 1.00 29.35 237 LEU A CA 1
ATOM 1781 C C . LEU A 1 216 ? 19.776 26.592 13.361 1.00 27.34 237 LEU A C 1
ATOM 1782 O O . LEU A 1 216 ? 19.633 25.610 12.628 1.00 31.49 237 LEU A O 1
ATOM 1787 N N . ILE A 1 217 ? 19.963 26.514 14.675 1.00 28.29 238 ILE A N 1
ATOM 1788 C CA . ILE A 1 217 ? 19.985 25.261 15.388 1.00 28.40 238 ILE A CA 1
ATOM 1789 C C . ILE A 1 217 ? 18.642 25.074 16.088 1.00 27.41 238 ILE A C 1
ATOM 1790 O O . ILE A 1 217 ? 18.238 25.867 16.919 1.00 29.05 238 ILE A O 1
ATOM 1795 N N . PHE A 1 218 ? 17.956 24.007 15.731 1.00 25.28 239 PHE A N 1
ATOM 1796 C CA . PHE A 1 218 ? 16.607 23.735 16.189 1.00 25.65 239 PHE A CA 1
ATOM 1797 C C . PHE A 1 218 ? 16.645 22.527 17.071 1.00 29.34 239 PHE A C 1
ATOM 1798 O O . PHE A 1 218 ? 17.466 21.643 16.841 1.00 25.05 239 PHE A O 1
ATOM 1806 N N . PRO A 1 219 ? 15.729 22.432 18.038 1.00 33.23 240 PRO A N 1
ATOM 1807 C CA . PRO A 1 219 ? 15.646 21.103 18.696 1.00 34.11 240 PRO A CA 1
ATOM 1808 C C . PRO A 1 219 ? 15.106 20.060 17.726 1.00 32.61 240 PRO A C 1
ATOM 1809 O O . PRO A 1 219 ? 14.252 20.370 16.883 1.00 25.72 240 PRO A O 1
ATOM 1813 N N . ALA A 1 220 ? 15.619 18.840 17.828 1.00 30.18 241 ALA A N 1
ATOM 1814 C CA . ALA A 1 220 ? 15.381 17.842 16.805 1.00 25.76 241 ALA A CA 1
ATOM 1815 C C . ALA A 1 220 ? 14.013 17.214 16.874 1.00 27.11 241 ALA A C 1
ATOM 1816 O O . ALA A 1 220 ? 13.495 16.708 15.859 1.00 24.69 241 ALA A O 1
ATOM 1818 N N . GLY A 1 221 ? 13.409 17.209 18.057 1.00 26.99 242 GLY A N 1
ATOM 1819 C CA . GLY A 1 221 ? 12.089 16.582 18.216 1.00 24.67 242 GLY A CA 1
ATOM 1820 C C . GLY A 1 221 ? 12.119 15.101 17.922 1.00 28.96 242 GLY A C 1
ATOM 1821 O O . GLY A 1 221 ? 13.168 14.432 18.076 1.00 32.04 242 GLY A O 1
ATOM 1822 N N . ASN A 1 222 ? 10.968 14.608 17.484 1.00 26.58 243 ASN A N 1
ATOM 1823 C CA . ASN A 1 222 ? 10.692 13.195 17.354 1.00 24.82 243 ASN A CA 1
ATOM 1824 C C . ASN A 1 222 ? 9.741 13.034 16.177 1.00 33.33 243 ASN A C 1
ATOM 1825 O O . ASN A 1 222 ? 9.155 14.026 15.694 1.00 28.09 243 ASN A O 1
ATOM 1830 N N . GLU A 1 223 ? 9.601 11.800 15.693 1.00 33.52 244 GLU A N 1
ATOM 1831 C CA . GLU A 1 223 ? 8.586 11.520 14.674 1.00 34.71 244 GLU A CA 1
ATOM 1832 C C . GLU A 1 223 ? 7.249 11.714 15.338 1.00 32.91 244 GLU A C 1
ATOM 1833 O O . GLU A 1 223 ? 7.066 11.408 16.527 1.00 31.53 244 GLU A O 1
ATOM 1839 N N . TYR A 1 224 ? 6.334 12.270 14.568 1.00 30.18 245 TYR A N 1
ATOM 1840 C CA . TYR A 1 224 ? 5.026 12.586 15.071 1.00 29.57 245 TYR A CA 1
ATOM 1841 C C . TYR A 1 224 ? 4.339 11.270 15.364 1.00 30.98 245 TYR A C 1
ATOM 1842 O O . TYR A 1 224 ? 4.634 10.203 14.763 1.00 32.00 245 TYR A O 1
ATOM 1851 N N . ARG A 1 225 ? 3.431 11.365 16.327 1.00 30.31 246 ARG A N 1
ATOM 1852 C CA . ARG A 1 225 ? 2.529 10.300 16.667 1.00 31.37 246 ARG A CA 1
ATOM 1853 C C . ARG A 1 225 ? 1.499 10.161 15.571 1.00 34.69 246 ARG A C 1
ATOM 1854 O O . ARG A 1 225 ? 1.121 11.162 14.921 1.00 28.57 246 ARG A O 1
ATOM 1862 N N . ARG A 1 226 ? 1.032 8.924 15.373 1.00 33.97 247 ARG A N 1
ATOM 1863 C CA . ARG A 1 226 ? 0.063 8.643 14.294 1.00 35.82 247 ARG A CA 1
ATOM 1864 C C . ARG A 1 226 ? -1.109 7.875 14.823 1.00 28.83 247 ARG A C 1
ATOM 1865 O O . ARG A 1 226 ? -1.010 7.126 15.808 1.00 35.54 247 ARG A O 1
ATOM 1881 N N . GLU A 1 228 ? -5.263 6.615 13.114 1.00 37.91 249 GLU A N 1
ATOM 1882 C CA . GLU A 1 228 ? -6.121 6.518 11.918 1.00 43.52 249 GLU A CA 1
ATOM 1883 C C . GLU A 1 228 ? -7.463 5.977 12.312 1.00 37.29 249 GLU A C 1
ATOM 1884 O O . GLU A 1 228 ? -7.539 5.040 13.104 1.00 35.03 249 GLU A O 1
ATOM 1890 N N . PHE A 1 229 ? -8.518 6.520 11.720 1.00 37.04 250 PHE A N 1
ATOM 1891 C CA . PHE A 1 229 ? -9.851 5.980 11.948 1.00 35.25 250 PHE A CA 1
ATOM 1892 C C . PHE A 1 229 ? -10.660 6.085 10.675 1.00 41.42 250 PHE A C 1
ATOM 1893 O O . PHE A 1 229 ? -11.423 7.028 10.465 1.00 41.12 250 PHE A O 1
ATOM 1901 N N . LEU A 1 230 ? -10.497 5.051 9.855 1.00 40.41 251 LEU A N 1
ATOM 1902 C CA . LEU A 1 230 ? -11.059 4.989 8.532 1.00 45.52 251 LEU A CA 1
ATOM 1903 C C . LEU A 1 230 ? -12.454 4.374 8.492 1.00 43.81 251 LEU A C 1
ATOM 1904 O O . LEU A 1 230 ? -13.141 4.479 7.473 1.00 46.08 251 LEU A O 1
ATOM 1909 N N . SER A 1 231 ? -12.875 3.745 9.587 1.00 51.15 252 SER A N 1
ATOM 1910 C CA . SER A 1 231 ? -14.276 3.361 9.744 1.00 55.33 252 SER A CA 1
ATOM 1911 C C . SER A 1 231 ? -14.631 3.223 11.207 1.00 56.48 252 SER A C 1
ATOM 1912 O O . SER A 1 231 ? -13.740 3.264 12.069 1.00 52.90 252 SER A O 1
ATOM 1915 N N . ASN A 1 232 ? -15.930 3.046 11.471 1.00 47.49 253 ASN A N 1
ATOM 1916 C CA . ASN A 1 232 ? -16.407 2.674 12.812 1.00 55.06 253 ASN A CA 1
ATOM 1917 C C . ASN A 1 232 ? -16.455 1.160 13.137 1.00 46.91 253 ASN A C 1
ATOM 1918 O O . ASN A 1 232 ? -16.895 0.788 14.214 1.00 49.75 253 ASN A O 1
ATOM 1923 N N . LYS A 1 233 ? -16.009 0.303 12.225 1.00 53.71 254 LYS A N 1
ATOM 1924 C CA . LYS A 1 233 ? -16.230 -1.151 12.368 1.00 64.40 254 LYS A CA 1
ATOM 1925 C C . LYS A 1 233 ? -15.090 -1.785 13.139 1.00 58.87 254 LYS A C 1
ATOM 1926 O O . LYS A 1 233 ? -15.316 -2.564 14.053 1.00 70.42 254 LYS A O 1
ATOM 1932 N N . TYR A 1 234 ? -13.863 -1.456 12.758 1.00 61.59 255 TYR A N 1
ATOM 1933 C CA . TYR A 1 234 ? -12.691 -1.936 13.472 1.00 59.88 255 TYR A CA 1
ATOM 1934 C C . TYR A 1 234 ? -11.954 -0.761 14.082 1.00 54.60 255 TYR A C 1
ATOM 1935 O O . TYR A 1 234 ? -12.184 0.394 13.720 1.00 51.99 255 TYR A O 1
ATOM 1944 N N . ASN A 1 235 ? -11.054 -1.082 15.000 1.00 61.00 256 ASN A N 1
ATOM 1945 C CA . ASN A 1 235 ? -10.192 -0.110 15.634 1.00 51.10 256 ASN A CA 1
ATOM 1946 C C . ASN A 1 235 ? -8.952 0.100 14.804 1.00 46.12 256 ASN A C 1
ATOM 1947 O O . ASN A 1 235 ? -8.169 -0.822 14.631 1.00 45.99 256 ASN A O 1
ATOM 1952 N N . GLY A 1 236 ? -8.764 1.307 14.282 1.00 47.30 257 GLY A N 1
ATOM 1953 C CA . GLY A 1 236 ? -7.583 1.592 13.473 1.00 39.64 257 GLY A CA 1
ATOM 1954 C C . GLY A 1 236 ? -6.329 1.775 14.324 1.00 37.50 257 GLY A C 1
ATOM 1955 O O . GLY A 1 236 ? -6.313 1.486 15.520 1.00 39.54 257 GLY A O 1
ATOM 1964 N N . HIS A 1 238 ? -3.691 2.963 16.636 1.00 36.51 259 HIS A N 1
ATOM 1965 C CA . HIS A 1 238 ? -3.707 3.745 17.865 1.00 37.18 259 HIS A CA 1
ATOM 1966 C C . HIS A 1 238 ? -5.098 4.005 18.394 1.00 39.26 259 HIS A C 1
ATOM 1967 O O . HIS A 1 238 ? -5.290 4.895 19.209 1.00 36.06 259 HIS A O 1
ATOM 1974 N N . VAL A 1 239 ? -6.065 3.200 17.980 1.00 36.72 260 VAL A N 1
ATOM 1975 C CA . VAL A 1 239 ? -7.433 3.359 18.491 1.00 35.38 260 VAL A CA 1
ATOM 1976 C C . VAL A 1 239 ? -7.808 2.224 19.429 1.00 33.53 260 VAL A C 1
ATOM 1977 O O . VAL A 1 239 ? -7.709 1.068 19.063 1.00 37.48 260 VAL A O 1
ATOM 1981 N N . GLU A 1 240 ? -8.265 2.569 20.624 1.00 41.25 261 GLU A N 1
ATOM 1982 C CA . GLU A 1 240 ? -8.555 1.601 21.695 1.00 42.23 261 GLU A CA 1
ATOM 1983 C C . GLU A 1 240 ? -9.988 1.085 21.544 1.00 43.25 261 GLU A C 1
ATOM 1984 O O . GLU A 1 240 ? -10.267 -0.060 21.832 1.00 47.52 261 GLU A O 1
ATOM 1990 N N . ASN A 1 241 ? -10.886 1.940 21.067 1.00 42.37 262 ASN A N 1
ATOM 1991 C CA . ASN A 1 241 ? -12.282 1.594 20.946 1.00 42.05 262 ASN A CA 1
ATOM 1992 C C . ASN A 1 241 ? -13.045 2.719 20.280 1.00 40.90 262 ASN A C 1
ATOM 1993 O O . ASN A 1 241 ? -12.696 3.895 20.398 1.00 43.18 262 ASN A O 1
ATOM 1998 N N . ILE A 1 242 ? -14.079 2.338 19.555 1.00 49.15 263 ILE A N 1
ATOM 1999 C CA . ILE A 1 242 ? -15.029 3.268 18.960 1.00 45.82 263 ILE A CA 1
ATOM 2000 C C . ILE A 1 242 ? -16.418 2.915 19.470 1.00 41.53 263 ILE A C 1
ATOM 2001 O O . ILE A 1 242 ? -16.738 1.737 19.621 1.00 55.74 263 ILE A O 1
ATOM 2006 N N . SER A 1 243 ? -17.213 3.936 19.772 1.00 39.47 264 SER A N 1
ATOM 2007 C CA . SER A 1 243 ? -18.511 3.771 20.405 1.00 42.32 264 SER A CA 1
ATOM 2008 C C . SER A 1 243 ? -19.437 4.874 19.873 1.00 46.38 264 SER A C 1
ATOM 2009 O O . SER A 1 243 ? -18.967 5.829 19.261 1.00 37.91 264 SER A O 1
ATOM 2012 N N . PHE A 1 244 ? -20.749 4.736 20.057 1.00 45.44 265 PHE A N 1
ATOM 2013 C CA . PHE A 1 244 ? -21.675 5.728 19.509 1.00 43.59 265 PHE A CA 1
ATOM 2014 C C . PHE A 1 244 ? -22.468 6.360 20.625 1.00 42.92 265 PHE A C 1
ATOM 2015 O O . PHE A 1 244 ? -23.116 5.659 21.374 1.00 43.75 265 PHE A O 1
ATOM 2023 N N . HIS A 1 245 ? -22.428 7.686 20.710 1.00 49.02 266 HIS A N 1
ATOM 2024 C CA . HIS A 1 245 ? -23.238 8.443 21.686 1.00 41.11 266 HIS A CA 1
ATOM 2025 C C . HIS A 1 245 ? -23.912 9.600 20.944 1.00 44.67 266 HIS A C 1
ATOM 2026 O O . HIS A 1 245 ? -23.283 10.620 20.621 1.00 47.44 266 HIS A O 1
ATOM 2033 N N . ASN A 1 246 ? -25.199 9.404 20.657 1.00 38.26 267 ASN A N 1
ATOM 2034 C CA . ASN A 1 246 ? -25.941 10.243 19.760 1.00 40.12 267 ASN A CA 1
ATOM 2035 C C . ASN A 1 246 ? -25.603 11.724 19.992 1.00 44.02 267 ASN A C 1
ATOM 2036 O O . ASN A 1 246 ? -25.672 12.208 21.132 1.00 42.13 267 ASN A O 1
ATOM 2041 N N . PRO A 1 247 ? -25.255 12.450 18.917 1.00 36.52 268 PRO A N 1
ATOM 2042 C CA . PRO A 1 247 ? -25.291 12.084 17.497 1.00 36.41 268 PRO A CA 1
ATOM 2043 C C . PRO A 1 247 ? -23.986 11.609 16.879 1.00 42.26 268 PRO A C 1
ATOM 2044 O O . PRO A 1 247 ? -23.929 11.450 15.659 1.00 42.31 268 PRO A O 1
ATOM 2048 N N . TYR A 1 248 ? -22.966 11.356 17.701 1.00 39.91 269 TYR A N 1
ATOM 2049 C CA . TYR A 1 248 ? -21.590 11.162 17.191 1.00 34.44 269 TYR A CA 1
ATOM 2050 C C . TYR A 1 248 ? -20.983 9.831 17.559 1.00 35.88 269 TYR A C 1
ATOM 2051 O O . TYR A 1 248 ? -21.185 9.293 18.669 1.00 32.03 269 TYR A O 1
ATOM 2060 N N . TYR A 1 249 ? -20.193 9.308 16.641 1.00 35.07 270 TYR A N 1
ATOM 2061 C CA . TYR A 1 249 ? -19.237 8.260 17.015 1.00 40.43 270 TYR A CA 1
ATOM 2062 C C . TYR A 1 249 ? -18.079 8.894 17.762 1.00 32.83 270 TYR A C 1
ATOM 2063 O O . TYR A 1 249 ? -17.705 10.020 17.479 1.00 38.40 270 TYR A O 1
ATOM 2072 N N . ASN A 1 250 ? -17.541 8.159 18.720 1.00 35.32 271 ASN A N 1
ATOM 2073 C CA . ASN A 1 250 ? -16.471 8.615 19.583 1.00 38.00 271 ASN A CA 1
ATOM 2074 C C . ASN A 1 250 ? -15.309 7.660 19.448 1.00 40.72 271 ASN A C 1
ATOM 2075 O O . ASN A 1 250 ? -15.442 6.452 19.671 1.00 35.95 271 ASN A O 1
ATOM 2080 N N . VAL A 1 251 ? -14.169 8.213 19.089 1.00 31.44 272 VAL A N 1
ATOM 2081 C CA . VAL A 1 251 ? -12.944 7.455 19.012 1.00 34.30 272 VAL A CA 1
ATOM 2082 C C . VAL A 1 251 ? -12.060 7.637 20.235 1.00 35.63 272 VAL A C 1
ATOM 2083 O O . VAL A 1 251 ? -11.489 8.708 20.422 1.00 37.58 272 VAL A O 1
ATOM 2087 N N . GLU A 1 252 ? -11.927 6.586 21.047 1.00 38.20 273 GLU A N 1
ATOM 2088 C CA . GLU A 1 252 ? -11.008 6.613 22.175 1.00 39.50 273 GLU A CA 1
ATOM 2089 C C . GLU A 1 252 ? -9.640 6.179 21.664 1.00 40.66 273 GLU A C 1
ATOM 2090 O O . GLU A 1 252 ? -9.454 5.034 21.265 1.00 34.95 273 GLU A O 1
ATOM 209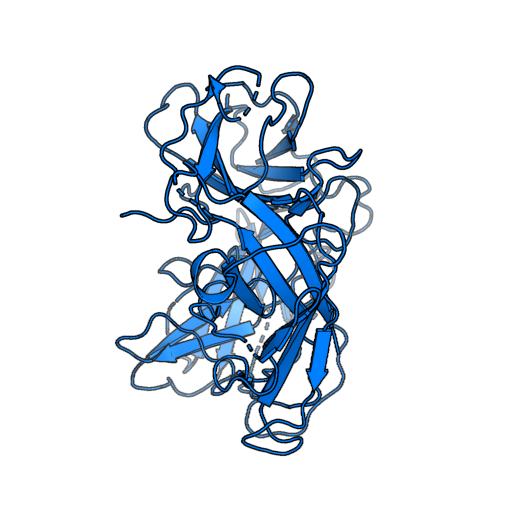6 N N . LEU A 1 253 ? -8.689 7.107 21.645 1.00 40.12 274 LEU A N 1
ATOM 2097 C CA . LEU A 1 253 ? -7.353 6.784 21.248 1.00 32.54 274 LEU A CA 1
ATOM 2098 C C . LEU A 1 253 ? -6.681 6.106 22.427 1.00 30.68 274 LEU A C 1
ATOM 2099 O O . LEU A 1 253 ? -6.998 6.371 23.590 1.00 31.31 274 LEU A O 1
ATOM 2112 N N . THR A 1 255 ? -3.716 5.379 24.997 1.00 31.60 276 THR A N 1
ATOM 2113 C CA . THR A 1 255 ? -3.090 6.332 25.880 1.00 35.11 276 THR A CA 1
ATOM 2114 C C . THR A 1 255 ? -1.686 6.660 25.391 1.00 35.37 276 THR A C 1
ATOM 2115 O O . THR A 1 255 ? -0.942 5.779 24.964 1.00 30.26 276 THR A O 1
ATOM 2119 N N . ASP A 1 256 ? -1.366 7.946 25.420 1.00 30.84 277 ASP A N 1
ATOM 2120 C CA . ASP A 1 256 ? -0.042 8.410 25.042 1.00 33.27 277 ASP A CA 1
ATOM 2121 C C . ASP A 1 256 ? 0.778 8.668 26.294 1.00 30.69 277 ASP A C 1
ATOM 2122 O O . ASP A 1 256 ? 0.207 9.031 27.312 1.00 32.04 277 ASP A O 1
ATOM 2127 N N . TYR A 1 257 ? 2.106 8.513 26.184 1.00 29.65 278 TYR A N 1
ATOM 2128 C CA . TYR A 1 257 ? 3.026 8.702 27.293 1.00 32.51 278 TYR A CA 1
ATOM 2129 C C . TYR A 1 257 ? 4.165 9.592 26.810 1.00 36.77 278 TYR A C 1
ATOM 2130 O O . TYR A 1 257 ? 4.393 9.692 25.617 1.00 32.24 278 TYR A O 1
ATOM 2139 N N . ARG A 1 258 ? 4.856 10.249 27.742 1.00 36.81 279 ARG A N 1
ATOM 2140 C CA . ARG A 1 258 ? 6.086 10.980 27.426 1.00 39.19 279 ARG A CA 1
ATOM 2141 C C . ARG A 1 258 ? 7.069 10.055 26.723 1.00 37.02 279 ARG A C 1
ATOM 2142 O O . ARG A 1 258 ? 7.160 8.891 27.047 1.00 35.93 279 ARG A O 1
ATOM 2150 N N . ARG A 1 259 ? 7.747 10.584 25.708 1.00 38.12 280 ARG A N 1
ATOM 2151 C CA . ARG A 1 259 ? 8.704 9.818 24.914 1.00 33.76 280 ARG A CA 1
ATOM 2152 C C . ARG A 1 259 ? 10.116 10.394 25.031 1.00 32.66 280 ARG A C 1
ATOM 2153 O O . ARG A 1 259 ? 10.999 10.004 24.295 1.00 35.75 280 ARG A O 1
ATOM 2161 N N . ASP A 1 260 ? 10.331 11.322 25.948 1.00 33.53 281 ASP A N 1
ATOM 2162 C CA . ASP A 1 260 ? 11.635 11.998 26.070 1.00 38.67 281 ASP A CA 1
ATOM 2163 C C . ASP A 1 260 ? 12.743 11.182 26.769 1.00 46.45 281 ASP A C 1
ATOM 2164 O O . ASP A 1 260 ? 13.909 11.547 26.698 1.00 45.69 281 ASP A O 1
ATOM 2169 N N . LYS A 1 261 ? 12.392 10.119 27.470 1.00 53.62 282 LYS A N 1
ATOM 2170 C CA . LYS A 1 261 ? 13.374 9.433 28.305 1.00 80.83 282 LYS A CA 1
ATOM 2171 C C . LYS A 1 261 ? 13.813 8.132 27.625 1.00 71.54 282 LYS A C 1
ATOM 2172 O O . LYS A 1 261 ? 13.929 7.109 28.281 1.00 103.71 282 LYS A O 1
ATOM 2178 N N . GLY A 1 262 ? 14.061 8.157 26.321 1.00 71.34 283 GLY A N 1
ATOM 2179 C CA . GLY A 1 262 ? 14.230 6.909 25.585 1.00 51.80 283 GLY A CA 1
ATOM 2180 C C . GLY A 1 262 ? 15.328 6.838 24.532 1.00 47.19 283 GLY A C 1
ATOM 2181 O O . GLY A 1 262 ? 16.348 7.488 24.632 1.00 42.10 283 GLY A O 1
ATOM 2182 N N A THR A 1 263 ? 15.095 6.001 23.527 0.80 56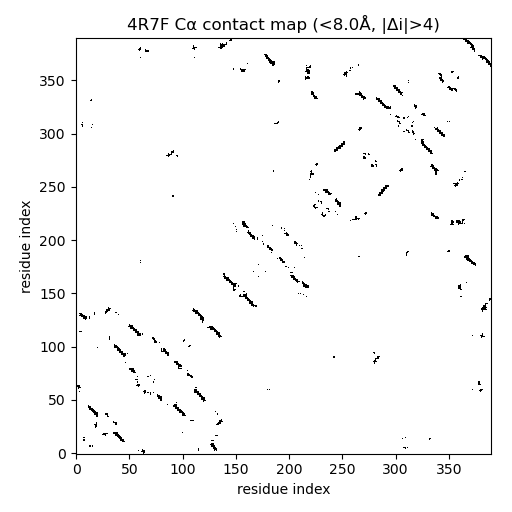.28 284 THR A N 1
ATOM 2183 N N B THR A 1 263 ? 15.098 5.990 23.536 0.20 45.36 284 THR A N 1
ATOM 2184 C CA A THR A 1 263 ? 16.000 5.783 22.403 0.80 55.42 284 THR A CA 1
ATOM 2185 C CA B THR A 1 263 ? 15.996 5.824 22.406 0.20 42.36 284 THR A CA 1
ATOM 2186 C C A THR A 1 263 ? 15.157 6.024 21.164 0.80 49.34 284 THR A C 1
ATOM 2187 C C B THR A 1 263 ? 15.154 6.024 21.163 0.20 42.21 284 THR A C 1
ATOM 2188 O O A THR A 1 263 ? 13.995 5.639 21.140 0.80 49.00 284 THR A O 1
ATOM 2189 O O B THR A 1 263 ? 13.993 5.620 21.137 0.20 41.49 284 THR A O 1
ATOM 2196 N N . TYR A 1 264 ? 15.727 6.653 20.141 1.00 43.09 285 TYR A N 1
ATOM 2197 C CA . TYR A 1 264 ? 14.975 6.949 18.909 1.00 39.38 285 TYR A CA 1
ATOM 2198 C C . TYR A 1 264 ? 14.417 5.675 18.278 1.00 38.79 285 TYR A C 1
ATOM 2199 O O . TYR A 1 264 ? 15.134 4.686 18.223 1.00 40.85 285 TYR A O 1
ATOM 2208 N N . GLN A 1 265 ? 13.147 5.694 17.856 1.00 39.14 286 GLN A N 1
ATOM 2209 C CA . GLN A 1 265 ? 12.500 4.580 17.139 1.00 44.68 286 GLN A CA 1
ATOM 2210 C C . GLN A 1 265 ? 12.125 5.068 15.750 1.00 51.97 286 GLN A C 1
ATOM 2211 O O . GLN A 1 265 ? 11.284 5.968 15.630 1.00 51.05 286 GLN A O 1
ATOM 2217 N N . TYR A 1 266 ? 12.728 4.501 14.702 1.00 50.08 287 TYR A N 1
ATOM 2218 C CA . TYR A 1 266 ? 12.296 4.853 13.359 1.00 47.38 287 TYR A CA 1
ATOM 2219 C C . TYR A 1 266 ? 10.806 4.540 13.238 1.00 49.38 287 TYR A C 1
ATOM 2220 O O . TYR A 1 266 ? 10.341 3.473 13.618 1.00 64.78 287 TYR A O 1
ATOM 2229 N N . ASP A 1 267 ? 10.066 5.550 12.824 1.00 48.98 288 ASP A N 1
ATOM 2230 C CA A ASP A 1 267 ? 8.650 5.465 12.459 0.50 49.08 288 ASP A CA 1
ATOM 2231 C CA B ASP A 1 267 ? 8.694 5.366 12.412 0.50 50.03 288 ASP A CA 1
ATOM 2232 C C . ASP A 1 267 ? 8.593 6.313 11.210 1.00 45.92 288 ASP A C 1
ATOM 2233 O O . ASP A 1 267 ? 9.413 7.213 11.038 1.00 49.08 288 ASP A O 1
ATOM 2242 N N . GLN A 1 268 ? 7.662 6.039 10.323 1.00 54.79 289 GLN A N 1
ATOM 2243 C CA . GLN A 1 268 ? 7.527 6.852 9.133 1.00 54.94 289 GLN A CA 1
ATOM 2244 C C . GLN A 1 268 ? 6.366 7.814 9.429 1.00 60.32 289 GLN A C 1
ATOM 2245 O O . GLN A 1 268 ? 5.273 7.352 9.739 1.00 60.22 289 GLN A O 1
ATOM 2251 N N . ASP A 1 269 ? 6.608 9.129 9.387 1.00 40.08 290 ASP A N 1
ATOM 2252 C CA . ASP A 1 269 ? 5.559 10.128 9.550 1.00 36.54 290 ASP A CA 1
ATOM 2253 C C . ASP A 1 269 ? 5.477 11.075 8.346 1.00 35.74 290 ASP A C 1
ATOM 2254 O O . ASP A 1 269 ? 6.159 10.908 7.354 1.00 34.16 290 ASP A O 1
ATOM 2259 N N . GLN A 1 270 ? 4.621 12.073 8.450 1.00 34.52 291 GLN A N 1
ATOM 2260 C CA . GLN A 1 270 ? 4.455 13.063 7.394 1.00 33.94 291 GLN A CA 1
ATOM 2261 C C . GLN A 1 270 ? 4.503 14.473 8.010 1.00 33.06 291 GLN A C 1
ATOM 2262 O O . GLN A 1 270 ? 3.838 15.396 7.552 1.00 36.49 291 GLN A O 1
ATOM 2268 N N . ASP A 1 271 ? 5.319 14.593 9.062 1.00 29.24 292 ASP A N 1
ATOM 2269 C CA . ASP A 1 271 ? 5.675 15.857 9.742 1.00 27.44 292 ASP A CA 1
ATOM 2270 C C . ASP A 1 271 ? 4.499 16.770 10.120 1.00 30.70 292 ASP A C 1
ATOM 2271 O O . ASP A 1 271 ? 4.567 17.986 9.888 1.00 31.70 292 ASP A O 1
ATOM 2276 N N . GLY A 1 272 ? 3.428 16.160 10.644 1.00 28.14 293 GLY A N 1
ATOM 2277 C CA . GLY A 1 272 ? 2.300 16.841 11.215 1.00 28.01 293 GLY A CA 1
ATOM 2278 C C . GLY A 1 272 ? 1.087 16.874 10.307 1.00 34.11 293 GLY A C 1
ATOM 2279 O O . GLY A 1 272 ? 0.032 17.340 10.695 1.00 27.79 293 GLY A O 1
ATOM 2280 N N . ARG A 1 273 ? 1.217 16.352 9.103 1.00 30.70 294 ARG A N 1
ATOM 2281 C CA . ARG A 1 273 ? 0.099 16.351 8.178 1.00 34.92 294 ARG A CA 1
ATOM 2282 C C . ARG A 1 273 ? -0.977 15.343 8.550 1.00 32.59 294 ARG A C 1
ATOM 2283 O O . ARG A 1 273 ? -0.764 14.424 9.370 1.00 32.48 294 ARG A O 1
ATOM 2291 N N . PHE A 1 274 ? -2.146 15.542 7.946 1.00 30.95 295 PHE A N 1
ATOM 2292 C CA . PHE A 1 274 ? -3.236 14.577 8.014 1.00 27.41 295 PHE A CA 1
ATOM 2293 C C . PHE A 1 274 ? -3.799 14.349 6.628 1.00 29.94 295 PHE A C 1
ATOM 2294 O O . PHE A 1 274 ? -3.588 15.169 5.742 1.00 33.49 295 PHE A O 1
ATOM 2302 N N . PHE A 1 275 ? -4.547 13.256 6.457 1.00 34.52 296 PHE A N 1
ATOM 2303 C CA . PHE A 1 275 ? -5.037 12.847 5.154 1.00 28.64 296 PHE A CA 1
ATOM 2304 C C . PHE A 1 275 ? -6.426 12.319 5.345 1.00 35.34 296 PHE A C 1
ATOM 2305 O O . PHE A 1 275 ? -6.624 11.388 6.122 1.00 33.97 296 PHE A O 1
ATOM 2313 N N . ILE A 1 276 ? -7.382 12.925 4.654 1.00 32.74 297 ILE A N 1
ATOM 2314 C CA . ILE A 1 276 ? -8.779 12.550 4.796 1.00 33.11 297 ILE A CA 1
ATOM 2315 C C . ILE A 1 276 ? -9.049 11.322 3.913 1.00 34.55 297 ILE A C 1
ATOM 2316 O O . ILE A 1 276 ? -8.844 11.361 2.716 1.00 35.63 297 ILE A O 1
ATOM 2321 N N . ARG A 1 277 ? -9.504 10.249 4.565 1.00 40.85 298 ARG A N 1
ATOM 2322 C CA A ARG A 1 277 ? -9.638 8.919 3.976 0.50 38.45 298 ARG A CA 1
ATOM 2323 C CA B ARG A 1 277 ? -9.619 8.899 3.998 0.50 41.77 298 ARG A CA 1
ATOM 2324 C C . ARG A 1 277 ? -10.746 8.180 4.748 1.00 43.92 298 ARG A C 1
ATOM 2325 O O . ARG A 1 277 ? -10.980 8.449 5.924 1.00 44.84 298 ARG A O 1
ATOM 2340 N N . CYS A 1 278 ? -11.443 7.264 4.089 1.00 49.11 299 CYS A N 1
ATOM 2341 C CA . CYS A 1 278 ? -12.341 6.343 4.789 1.00 53.73 299 CYS A CA 1
ATOM 2342 C C . CYS A 1 278 ? -12.450 5.054 3.980 1.00 54.72 299 CYS A C 1
ATOM 2343 O O . CYS A 1 278 ? -12.153 5.073 2.786 1.00 42.81 299 CYS A O 1
ATOM 2346 N N . SER A 1 279 ? -12.815 3.946 4.640 1.00 52.19 300 SER A N 1
ATOM 2347 C CA . SER A 1 279 ? -12.871 2.617 4.003 1.00 60.13 300 SER A CA 1
ATOM 2348 C C . SER A 1 279 ? -13.893 2.557 2.853 1.00 61.71 300 SER A C 1
ATOM 2349 O O . SER A 1 279 ? -15.084 2.833 3.057 1.00 61.91 300 SER A O 1
ATOM 2352 N N . ASP A 1 280 ? -13.426 2.216 1.650 1.00 71.91 301 ASP A N 1
ATOM 2353 C CA . ASP A 1 280 ? -14.293 2.098 0.449 1.00 89.74 301 ASP A CA 1
ATOM 2354 C C . ASP A 1 280 ? -14.896 3.434 0.006 1.00 88.15 301 ASP A C 1
ATOM 2355 O O . ASP A 1 280 ? -15.981 3.468 -0.584 1.00 91.57 301 ASP A O 1
ATOM 2360 N N . CYS A 1 281 ? -14.216 4.533 0.306 1.00 74.14 302 CYS A N 1
ATOM 2361 C CA . CYS A 1 281 ? -14.697 5.842 -0.111 1.00 75.88 302 CYS A CA 1
ATOM 2362 C C . CYS A 1 281 ? -13.889 6.219 -1.311 1.00 74.10 302 CYS A C 1
ATOM 2363 O O . CYS A 1 281 ? -12.666 6.161 -1.251 1.00 70.34 302 CYS A O 1
ATOM 2366 N N . ASN A 1 282 ? -14.555 6.622 -2.385 1.00 66.70 303 ASN A N 1
ATOM 2367 C CA A ASN A 1 282 ? -13.832 7.117 -3.541 0.50 65.61 303 ASN A CA 1
ATOM 2368 C CA B ASN A 1 282 ? -13.889 7.131 -3.586 0.50 70.48 303 ASN A CA 1
ATOM 2369 C C . ASN A 1 282 ? -13.704 8.648 -3.488 1.00 64.08 303 ASN A C 1
ATOM 2370 O O . ASN A 1 282 ? -12.777 9.203 -4.068 1.00 65.04 303 ASN A O 1
ATOM 2379 N N . ASP A 1 283 ? -14.609 9.330 -2.772 1.00 52.72 304 ASP A N 1
ATOM 2380 C CA . ASP A 1 283 ? -14.473 10.782 -2.535 1.00 70.33 304 ASP A CA 1
ATOM 2381 C C . ASP A 1 283 ? -14.536 11.128 -1.020 1.00 56.04 304 ASP A C 1
ATOM 2382 O O . ASP A 1 283 ? -15.546 11.640 -0.526 1.00 47.65 304 ASP A O 1
ATOM 2387 N N . PRO A 1 284 ? -13.434 10.885 -0.287 1.00 51.69 305 PRO A N 1
ATOM 2388 C CA . PRO A 1 284 ? -13.442 11.125 1.149 1.00 45.75 305 PRO A CA 1
ATOM 2389 C C . PRO A 1 284 ? -13.843 12.576 1.540 1.00 45.14 305 PRO A C 1
ATOM 2390 O O . PRO A 1 284 ? -14.454 12.810 2.598 1.00 41.07 305 PRO A O 1
ATOM 2394 N N . ASP A 1 285 ? -13.529 13.546 0.690 1.00 35.65 306 ASP A N 1
ATOM 2395 C CA . ASP A 1 285 ? -13.910 14.922 0.977 1.00 42.66 306 ASP A CA 1
ATOM 2396 C C . ASP A 1 285 ? -15.405 15.141 1.163 1.00 41.72 306 ASP A C 1
ATOM 2397 O O . ASP A 1 285 ? -15.779 16.122 1.798 1.00 42.88 306 ASP A O 1
ATOM 2402 N N . THR A 1 286 ? -16.251 14.265 0.610 1.00 40.07 307 THR A N 1
ATOM 2403 C CA . THR A 1 286 ? -17.708 14.300 0.896 1.00 45.81 307 THR A CA 1
ATOM 2404 C C . THR A 1 286 ? -18.277 13.048 1.594 1.00 37.96 307 THR A C 1
ATOM 2405 O O . THR A 1 286 ? -19.429 13.032 2.015 1.00 49.22 307 THR A O 1
ATOM 2409 N N . GLU A 1 287 ? -17.466 12.013 1.752 1.00 42.65 308 GLU A N 1
ATOM 2410 C CA . GLU A 1 287 ? -17.930 10.738 2.290 1.00 43.39 308 GLU A CA 1
ATOM 2411 C C . GLU A 1 287 ? -17.397 10.459 3.701 1.00 38.50 308 GLU A C 1
ATOM 2412 O O . GLU A 1 287 ? -17.977 9.667 4.464 1.00 46.45 308 GLU A O 1
ATOM 2418 N N . ALA A 1 288 ? -16.314 11.125 4.073 1.00 38.10 309 ALA A N 1
ATOM 2419 C CA . ALA A 1 288 ? -15.736 10.950 5.410 1.00 32.87 309 ALA A CA 1
ATOM 2420 C C . ALA A 1 288 ? -16.603 11.629 6.448 1.00 35.81 309 ALA A C 1
ATOM 2421 O O . ALA A 1 288 ? -17.048 12.762 6.244 1.00 40.33 309 ALA A O 1
ATOM 2423 N N . ASP A 1 289 ? -16.846 10.935 7.547 1.00 34.08 310 ASP A N 1
ATOM 2424 C CA . ASP A 1 289 ? -17.705 11.435 8.617 1.00 34.75 310 ASP A CA 1
ATOM 2425 C C . ASP A 1 289 ? -16.834 12.182 9.654 1.00 39.21 310 ASP A C 1
ATOM 2426 O O . ASP A 1 289 ? -15.601 12.164 9.556 1.00 37.02 310 ASP A O 1
ATOM 2431 N N . TYR A 1 290 ? -17.480 12.818 10.634 1.00 37.58 311 TYR A N 1
ATOM 2432 C CA . TYR A 1 290 ? -16.821 13.583 11.687 1.00 32.05 311 TYR A CA 1
ATOM 2433 C C . TYR A 1 290 ? -17.155 12.856 12.964 1.00 30.34 311 TYR A C 1
ATOM 2434 O O . TYR A 1 290 ? -18.330 12.687 13.284 1.00 37.06 311 TYR A O 1
ATOM 2443 N N . TYR A 1 291 ? -16.117 12.446 13.695 1.00 32.75 312 TYR A N 1
ATOM 2444 C CA . TYR A 1 291 ? -16.254 11.736 14.954 1.00 32.68 312 TYR A CA 1
ATOM 2445 C C . TYR A 1 291 ? -15.596 12.591 16.034 1.00 33.84 312 TYR A C 1
ATOM 2446 O O . TYR A 1 291 ? -14.752 13.428 15.735 1.00 37.02 312 TYR A O 1
ATOM 2455 N N . ILE A 1 292 ? -15.993 12.400 17.285 1.00 34.13 313 ILE A N 1
ATOM 2456 C CA . ILE A 1 292 ? -15.301 13.029 18.396 1.00 34.94 313 ILE A CA 1
ATOM 2457 C C . ILE A 1 292 ? -14.091 12.183 18.705 1.00 39.79 313 ILE A C 1
ATOM 2458 O O . ILE A 1 292 ? -14.237 11.027 19.094 1.00 31.95 313 ILE A O 1
ATOM 2463 N N . VAL A 1 293 ? -12.894 12.741 18.547 1.00 28.40 314 VAL A N 1
ATOM 2464 C CA . VAL A 1 293 ? -11.697 11.979 18.897 1.00 27.45 314 VAL A CA 1
ATOM 2465 C C . VAL A 1 293 ? -11.143 12.401 20.248 1.00 26.03 314 VAL A C 1
ATOM 2466 O O . VAL A 1 293 ? -10.993 13.576 20.501 1.00 28.63 314 VAL A O 1
ATOM 2470 N N . HIS A 1 294 ? -10.831 11.411 21.096 1.00 30.05 315 HIS A N 1
ATOM 2471 C CA . HIS A 1 294 ? -10.395 11.637 22.451 1.00 31.09 315 HIS A CA 1
ATOM 2472 C C . HIS A 1 294 ? -8.929 11.326 22.597 1.00 31.32 315 HIS A C 1
ATOM 2473 O O . HIS A 1 294 ? -8.509 10.174 22.403 1.00 29.73 315 HIS A O 1
ATOM 2480 N N . PHE A 1 295 ? -8.172 12.355 22.981 1.00 28.57 316 PHE A N 1
ATOM 2481 C CA . PHE A 1 295 ? -6.723 12.235 23.181 1.00 29.77 316 PHE A CA 1
ATOM 2482 C C . PHE A 1 295 ? -6.437 12.194 24.657 1.00 30.21 316 PHE A C 1
ATOM 2483 O O . PHE A 1 295 ? -7.050 12.948 25.414 1.00 32.96 316 PHE A O 1
ATOM 2491 N N . THR A 1 296 ? -5.468 11.369 25.039 1.00 26.71 317 THR A N 1
ATOM 2492 C CA . THR A 1 296 ? -5.077 11.205 26.419 1.00 30.56 317 THR A CA 1
ATOM 2493 C C . THR A 1 296 ? -3.576 11.154 26.516 1.00 27.78 317 THR A C 1
ATOM 2494 O O . THR A 1 296 ? -2.964 10.321 25.846 1.00 33.93 317 THR A O 1
ATOM 2498 N N . LEU A 1 297 ? -2.982 12.038 27.330 1.00 28.19 318 LEU A N 1
ATOM 2499 C CA . LEU A 1 297 ? -1.550 11.986 27.635 1.00 27.08 318 LEU A CA 1
ATOM 2500 C C . LEU A 1 297 ? -1.350 11.777 29.124 1.00 29.96 318 LEU A C 1
ATOM 2501 O O . LEU A 1 297 ? -1.597 12.673 29.903 1.00 32.24 318 LEU A O 1
ATOM 2506 N N . ALA A 1 298 ? -0.906 10.580 29.511 1.00 31.91 319 ALA A N 1
ATOM 2507 C CA . ALA A 1 298 ? -0.757 10.214 30.929 1.00 33.07 319 ALA A CA 1
ATOM 2508 C C . ALA A 1 298 ? 0.615 10.593 31.462 1.00 31.64 319 ALA A C 1
ATOM 2509 O O . ALA A 1 298 ? 1.580 9.970 31.145 1.00 30.08 319 ALA A O 1
ATOM 2511 N N . CYS A 1 299 ? 0.678 11.640 32.267 1.00 34.81 320 CYS A N 1
ATOM 2512 C CA . CYS A 1 299 ? 1.885 12.029 32.939 1.00 33.21 320 CYS A CA 1
ATOM 2513 C C . CYS A 1 299 ? 1.429 12.972 33.981 1.00 37.25 320 CYS A C 1
ATOM 2514 O O . CYS A 1 299 ? 0.242 13.381 33.985 1.00 35.90 320 CYS A O 1
ATOM 2517 N N . ASP A 1 300 ? 2.343 13.275 34.892 1.00 30.78 321 ASP A N 1
ATOM 2518 C CA . ASP A 1 300 ? 2.112 14.289 35.918 1.00 32.57 321 ASP A CA 1
ATOM 2519 C C . ASP A 1 300 ? 2.059 15.603 35.203 1.00 37.55 321 ASP A C 1
ATOM 2520 O O . ASP A 1 300 ? 2.672 15.712 34.140 1.00 34.43 321 ASP A O 1
ATOM 2525 N N . PRO A 1 301 ? 1.347 16.604 35.761 1.00 28.77 322 PRO A N 1
ATOM 2526 C CA . PRO A 1 301 ? 1.311 17.843 35.008 1.00 32.17 322 PRO A CA 1
ATOM 2527 C C . PRO A 1 301 ? 2.681 18.527 35.014 1.00 35.95 322 PRO A C 1
ATOM 2528 O O . PRO A 1 301 ? 3.383 18.539 36.032 1.00 36.05 322 PRO A O 1
ATOM 2532 N N . LEU A 1 302 ? 3.039 19.092 33.869 1.00 33.41 323 LEU A N 1
ATOM 2533 C CA . LEU A 1 302 ? 4.266 19.811 33.726 1.00 32.29 323 LEU A CA 1
ATOM 2534 C C . LEU A 1 302 ? 4.101 21.224 34.253 1.00 35.46 323 LEU A C 1
ATOM 2535 O O . LEU A 1 302 ? 3.190 21.943 33.843 1.00 37.22 323 LEU A O 1
ATOM 2540 N N . PRO A 1 303 ? 5.008 21.633 35.147 1.00 38.80 324 PRO A N 1
ATOM 2541 C CA . PRO A 1 303 ? 4.982 22.954 35.785 1.00 42.97 324 PRO A CA 1
ATOM 2542 C C . PRO A 1 303 ? 5.472 24.060 34.882 1.00 38.89 324 PRO A C 1
ATOM 2543 O O . PRO A 1 303 ? 6.194 23.795 33.935 1.00 35.88 324 PRO A O 1
ATOM 2547 N N . ASP A 1 304 ? 5.065 25.290 35.185 1.00 38.76 325 ASP A N 1
ATOM 2548 C CA . ASP A 1 304 ? 5.606 26.482 34.535 1.00 42.53 325 ASP A CA 1
ATOM 2549 C C . ASP A 1 304 ? 5.344 26.507 33.023 1.00 40.92 325 ASP A C 1
ATOM 2550 O O . ASP A 1 304 ? 6.170 26.995 32.264 1.00 35.42 325 ASP A O 1
ATOM 2555 N N . GLY A 1 305 ? 4.215 25.952 32.588 1.00 33.24 326 GLY A N 1
ATOM 2556 C CA . GLY A 1 305 ? 3.867 26.003 31.192 1.00 33.75 326 GLY A CA 1
ATOM 2557 C C . GLY A 1 305 ? 2.587 25.297 30.898 1.00 32.19 326 GLY A C 1
ATOM 2558 O O . GLY A 1 305 ? 1.909 24.795 31.822 1.00 30.73 326 GLY A O 1
ATOM 2559 N N . SER A 1 306 ? 2.280 25.221 29.595 1.00 33.13 327 SER A N 1
ATOM 2560 C CA . SER A 1 306 ? 1.068 24.559 29.117 1.00 36.43 327 SER A CA 1
ATOM 2561 C C . SER A 1 306 ? 1.366 23.609 27.978 1.00 35.85 327 SER A C 1
ATOM 2562 O O . SER A 1 306 ? 2.361 23.769 27.274 1.00 33.60 327 SER A O 1
ATOM 2565 N N . VAL A 1 307 ? 0.517 22.593 27.827 1.00 31.33 328 VAL A N 1
ATOM 2566 C CA . VAL A 1 307 ? 0.678 21.589 26.790 1.00 26.44 328 VAL A CA 1
ATOM 2567 C C . VAL A 1 307 ? -0.354 21.838 25.721 1.00 27.10 328 VAL A C 1
ATOM 2568 O O . VAL A 1 307 ? -1.540 22.130 26.035 1.00 29.85 328 VAL A O 1
ATOM 2572 N N . TYR A 1 308 ? 0.112 21.769 24.470 1.00 25.26 329 TYR A N 1
ATOM 2573 C CA . TYR A 1 308 ? -0.695 21.987 23.284 1.00 26.75 329 TYR A CA 1
ATOM 2574 C C . TYR A 1 308 ? -0.605 20.806 22.311 1.00 27.71 329 TYR A C 1
ATOM 2575 O O . TYR A 1 308 ? 0.470 20.277 22.018 1.00 28.42 329 TYR A O 1
ATOM 2584 N N . LEU A 1 309 ? -1.755 20.429 21.784 1.00 28.08 330 LEU A N 1
ATOM 2585 C CA . LEU A 1 309 ? -1.833 19.418 20.743 1.00 27.28 330 LEU A CA 1
ATOM 2586 C C . LEU A 1 309 ? -1.455 20.113 19.446 1.00 27.64 330 LEU A C 1
ATOM 2587 O O . LEU A 1 309 ? -1.854 21.231 19.173 1.00 30.82 330 LEU A O 1
ATOM 2592 N N . ASN A 1 310 ? -0.570 19.501 18.700 1.00 28.41 331 ASN A N 1
ATOM 2593 C CA . ASN A 1 310 ? 0.071 20.196 17.621 1.00 27.77 331 ASN A CA 1
ATOM 2594 C C . ASN A 1 310 ? 0.057 19.347 16.349 1.00 29.09 331 ASN A C 1
ATOM 2595 O O . ASN A 1 310 ? 0.212 18.119 16.393 1.00 25.73 331 ASN A O 1
ATOM 2600 N N . GLY A 1 311 ? -0.091 20.026 15.222 1.00 26.44 332 GLY A N 1
ATOM 2601 C CA . GLY A 1 311 ? -0.096 19.375 13.900 1.00 32.84 332 GLY A CA 1
ATOM 2602 C C . GLY A 1 311 ? -1.008 20.154 12.953 1.00 27.56 332 GLY A C 1
ATOM 2603 O O . GLY A 1 311 ? -1.621 21.150 13.360 1.00 24.70 332 GLY A O 1
ATOM 2604 N N . GLU A 1 312 ? -1.118 19.688 11.707 1.00 26.85 333 GLU A N 1
ATOM 2605 C CA A GLU A 1 312 ? -1.949 20.310 10.661 0.50 28.88 333 GLU A CA 1
ATOM 2606 C CA B GLU A 1 312 ? -1.918 20.403 10.755 0.50 27.53 333 GLU A CA 1
ATOM 2607 C C . GLU A 1 312 ? -3.416 20.287 11.149 1.00 29.26 333 GLU A C 1
ATOM 2608 O O . GLU A 1 312 ? -4.201 21.140 10.819 1.00 25.91 333 GLU A O 1
ATOM 2619 N N . LEU A 1 313 ? -3.787 19.308 11.968 1.00 33.55 334 LEU A N 1
ATOM 2620 C CA . LEU A 1 313 ? -5.160 19.254 12.503 1.00 35.96 334 LEU A CA 1
ATOM 2621 C C . LEU A 1 313 ? -5.630 20.528 13.235 1.00 33.85 334 LEU A C 1
ATOM 2622 O O . LEU A 1 313 ? -6.814 20.772 13.307 1.00 34.29 334 LEU A O 1
ATOM 2627 N N . PHE A 1 314 ? -4.705 21.294 13.808 1.00 31.05 335 PHE A N 1
ATOM 2628 C CA . PHE A 1 314 ? -5.012 22.631 14.335 1.00 29.65 335 PHE A CA 1
ATOM 2629 C C . PHE A 1 314 ? -4.244 23.724 13.576 1.00 27.48 335 PHE A C 1
ATOM 2630 O O . PHE A 1 314 ? -3.992 24.793 14.120 1.00 32.75 335 PHE A O 1
ATOM 2638 N N . ASN A 1 315 ? -3.843 23.442 12.335 1.00 28.62 336 ASN A N 1
ATOM 2639 C CA . ASN A 1 315 ? -3.092 24.401 11.523 1.00 28.54 336 ASN A CA 1
ATOM 2640 C C . ASN A 1 315 ? -1.804 24.864 12.207 1.00 28.84 336 ASN A C 1
ATOM 2641 O O . ASN A 1 315 ? -1.331 25.995 12.007 1.00 24.28 336 ASN A O 1
ATOM 2646 N N . ASN A 1 316 ? -1.239 23.991 13.038 1.00 26.11 337 ASN A N 1
ATOM 2647 C CA . ASN A 1 316 ? -0.056 24.368 13.814 1.00 30.13 337 ASN A CA 1
ATOM 2648 C C . ASN A 1 316 ? -0.180 25.702 14.605 1.00 27.60 337 ASN A C 1
ATOM 2649 O O . ASN A 1 316 ? 0.792 26.377 14.854 1.00 27.73 337 ASN A O 1
ATOM 2654 N N . VAL A 1 317 ? -1.400 26.028 15.029 1.00 29.32 338 VAL A N 1
ATOM 2655 C CA . VAL A 1 317 ? -1.662 27.163 15.905 1.00 25.58 338 VAL A CA 1
ATOM 2656 C C . VAL A 1 317 ? -1.660 26.727 17.374 1.00 25.61 338 VAL A C 1
ATOM 2657 O O . VAL A 1 317 ? -2.332 25.775 17.760 1.00 27.33 338 VAL A O 1
ATOM 2661 N N . LEU A 1 318 ? -0.882 27.443 18.177 1.00 27.91 339 LEU A N 1
ATOM 2662 C CA . LEU A 1 318 ? -0.829 27.253 19.614 1.00 28.61 339 LEU A CA 1
ATOM 2663 C C . LEU A 1 318 ? -1.666 28.359 20.209 1.00 30.04 339 LEU A C 1
ATOM 2664 O O . LEU A 1 318 ? -1.213 29.496 20.307 1.00 27.73 339 LEU A O 1
ATOM 2669 N N . ASP A 1 319 ? -2.901 28.001 20.583 1.00 27.88 340 ASP A N 1
ATOM 2670 C CA . ASP A 1 319 ? -3.843 28.885 21.233 1.00 24.64 340 ASP A CA 1
ATOM 2671 C C . ASP A 1 319 ? -4.885 28.072 22.067 1.00 26.63 340 ASP A C 1
ATOM 2672 O O . ASP A 1 319 ? -4.722 26.883 22.314 1.00 27.20 340 ASP A O 1
ATOM 2677 N N . GLU A 1 320 ? -5.958 28.724 22.477 1.00 25.62 341 GLU A N 1
ATOM 2678 C CA . GLU A 1 320 ? -6.939 28.141 23.385 1.00 26.24 341 GLU A CA 1
ATOM 2679 C C . GLU A 1 320 ? -7.667 26.979 22.764 1.00 27.34 341 GLU A C 1
ATOM 2680 O O . GLU A 1 320 ? -8.238 26.197 23.477 1.00 26.00 341 GLU A O 1
ATOM 2686 N N . LYS A 1 321 ? -7.700 26.907 21.442 1.00 26.09 342 LYS A N 1
ATOM 2687 C CA . LYS A 1 321 ? -8.304 25.782 20.791 1.00 36.67 342 LYS A CA 1
ATOM 2688 C C . LYS A 1 321 ? -7.456 24.555 20.917 1.00 31.03 342 LYS A C 1
ATOM 2689 O O . LYS A 1 321 ? -8.013 23.489 20.990 1.00 30.85 342 LYS A O 1
ATOM 2695 N N . SER A 1 322 ? -6.120 24.693 20.872 1.00 28.76 343 SER A N 1
ATOM 2696 C CA . SER A 1 322 ? -5.258 23.509 20.795 1.00 29.46 343 SER A CA 1
ATOM 2697 C C . SER A 1 322 ? -4.637 23.185 22.155 1.00 24.86 343 SER A C 1
ATOM 2698 O O . SER A 1 322 ? -4.058 22.129 22.351 1.00 24.04 343 SER A O 1
ATOM 2701 N N . LYS A 1 323 ? -4.771 24.109 23.097 1.00 27.66 344 LYS A N 1
ATOM 2702 C CA . LYS A 1 323 ? -4.278 23.897 24.460 1.00 29.85 344 LYS A CA 1
ATOM 2703 C C . LYS A 1 323 ? -5.024 22.741 25.122 1.00 23.29 344 LYS A C 1
ATOM 2704 O O . LYS A 1 323 ? -6.189 22.538 24.884 1.00 30.37 344 LYS A O 1
ATOM 2718 N N . GLY A 1 325 ? -6.260 20.758 28.589 1.00 27.69 346 GLY A N 1
ATOM 2719 C CA . GLY A 1 325 ? -6.554 20.832 30.006 1.00 33.34 346 GLY A CA 1
ATOM 2720 C C . GLY A 1 325 ? -5.975 19.631 30.690 1.00 32.75 346 GLY A C 1
ATOM 2721 O O . GLY A 1 325 ? -5.703 18.632 30.049 1.00 27.62 346 GLY A O 1
ATOM 2722 N N . TYR A 1 326 ? -5.818 19.720 32.001 1.00 33.04 347 TYR A N 1
ATOM 2723 C CA . TYR A 1 326 ? -5.272 18.599 32.782 1.00 26.89 347 TYR A CA 1
ATOM 2724 C C . TYR A 1 326 ? -6.355 18.082 33.700 1.00 25.29 347 TYR A C 1
ATOM 2725 O O . TYR A 1 326 ? -6.983 18.823 34.437 1.00 26.80 347 TYR A O 1
ATOM 2734 N N . ASN A 1 327 ? -6.615 16.796 33.581 1.00 25.91 348 ASN A N 1
ATOM 2735 C CA . ASN A 1 327 ? -7.543 16.110 34.413 1.00 21.08 348 ASN A CA 1
ATOM 2736 C C . ASN A 1 327 ? -6.830 15.587 35.674 1.00 23.87 348 ASN A C 1
ATOM 2737 O O . ASN A 1 327 ? -6.144 14.567 35.633 1.00 28.57 348 ASN A O 1
ATOM 2742 N N . PHE A 1 328 ? -7.019 16.265 36.808 1.00 26.06 349 PHE A N 1
ATOM 2743 C CA . PHE A 1 328 ? -6.393 15.825 38.054 1.00 27.16 349 PHE A CA 1
ATOM 2744 C C . PHE A 1 328 ? -7.075 14.638 38.707 1.00 29.84 349 PHE A C 1
ATOM 2745 O O . PHE A 1 328 ? -6.550 14.103 39.640 1.00 32.53 349 PHE A O 1
ATOM 2753 N N . GLU A 1 329 ? -8.245 14.220 38.246 1.00 31.40 350 GLU A N 1
ATOM 2754 C CA . GLU A 1 329 ? -8.787 12.984 38.739 1.00 28.92 350 GLU A CA 1
ATOM 2755 C C . GLU A 1 329 ? -7.989 11.809 38.148 1.00 30.53 350 GLU A C 1
ATOM 2756 O O . GLU A 1 329 ? -7.595 10.894 38.867 1.00 26.81 350 GLU A O 1
ATOM 2762 N N . THR A 1 330 ? -7.798 11.831 36.836 1.00 33.65 351 THR A N 1
ATOM 2763 C CA . THR A 1 330 ? -7.151 10.735 36.131 1.00 34.15 351 THR A CA 1
ATOM 2764 C C . THR A 1 330 ? -5.661 10.871 36.031 1.00 36.28 351 THR A C 1
ATOM 2765 O O . THR A 1 330 ? -5.044 9.923 35.602 1.00 31.46 351 THR A O 1
ATOM 2769 N N . LYS A 1 331 ? -5.110 12.023 36.427 1.00 38.86 352 LYS A N 1
ATOM 2770 C CA . LYS A 1 331 ? -3.715 12.415 36.181 1.00 34.72 352 LYS A CA 1
ATOM 2771 C C . LYS A 1 331 ? -3.281 12.357 34.707 1.00 33.28 352 LYS A C 1
ATOM 2772 O O . LYS A 1 331 ? -2.255 11.761 34.349 1.00 34.92 352 LYS A O 1
ATOM 2778 N N . GLN A 1 332 ? -4.065 13.009 33.862 1.00 30.16 353 GLN A N 1
ATOM 2779 C CA . GLN A 1 332 ? -3.851 12.980 32.420 1.00 30.69 353 GLN A CA 1
ATOM 2780 C C . GLN A 1 332 ? -4.213 14.295 31.803 1.00 32.10 353 GLN A C 1
ATOM 2781 O O . GLN A 1 332 ? -5.148 14.964 32.251 1.00 30.09 353 GLN A O 1
ATOM 2787 N N . TYR A 1 333 ? -3.475 14.667 30.775 1.00 28.97 354 TYR A N 1
ATOM 2788 C CA . TYR A 1 333 ? -3.929 15.707 29.851 1.00 28.72 354 TYR A CA 1
ATOM 2789 C C . TYR A 1 333 ? -4.967 15.045 28.937 1.00 25.60 354 TYR A C 1
ATOM 2790 O O . TYR A 1 333 ? -4.751 13.936 28.468 1.00 29.77 354 TYR A O 1
ATOM 2799 N N . GLU A 1 334 ? -6.100 15.700 28.712 1.00 25.96 355 GLU A N 1
ATOM 2800 C CA . GLU A 1 334 ? -7.158 15.140 27.905 1.00 26.85 355 GLU A CA 1
ATOM 2801 C C . GLU A 1 334 ? -7.834 16.188 27.060 1.00 29.74 355 GLU A C 1
ATOM 2802 O O . GLU A 1 334 ? -8.029 17.307 27.494 1.00 27.36 355 GLU A O 1
ATOM 2808 N N . LYS A 1 335 ? -8.206 15.793 25.847 1.00 27.39 356 LYS A N 1
ATOM 2809 C CA . LYS A 1 335 ? -8.958 16.639 24.956 1.00 34.21 356 LYS A CA 1
ATOM 2810 C C . LYS A 1 335 ? -9.833 15.831 23.970 1.00 27.68 356 LYS A C 1
ATOM 2811 O O . LYS A 1 335 ? -9.430 14.768 23.449 1.00 31.82 356 LYS A O 1
ATOM 2817 N N . ALA A 1 336 ? -11.030 16.374 23.729 1.00 27.70 357 ALA A N 1
ATOM 2818 C CA . ALA A 1 336 ? -11.999 15.854 22.745 1.00 28.98 357 ALA A CA 1
ATOM 2819 C C . ALA A 1 336 ? -11.979 16.797 21.585 1.00 30.15 357 ALA A C 1
ATOM 2820 O O . ALA A 1 336 ? -12.100 17.996 21.786 1.00 33.04 357 ALA A O 1
ATOM 2822 N N . VAL A 1 337 ? -11.832 16.270 20.376 1.00 30.48 358 VAL A N 1
ATOM 2823 C CA . VAL A 1 337 ? -11.790 17.101 19.179 1.00 32.46 358 VAL A CA 1
ATOM 2824 C C . VAL A 1 337 ? -12.650 16.458 18.095 1.00 35.85 358 VAL A C 1
ATOM 2825 O O . VAL A 1 337 ? -12.494 15.283 17.779 1.00 27.87 358 VAL A O 1
ATOM 2829 N N . LEU A 1 338 ? -13.523 17.234 17.487 1.00 43.38 359 LEU A N 1
ATOM 2830 C CA . LEU A 1 338 ? -14.280 16.742 16.356 1.00 33.84 359 LEU A CA 1
ATOM 2831 C C . LEU A 1 338 ? -13.418 16.837 15.089 1.00 31.53 359 LEU A C 1
ATOM 2832 O O . LEU A 1 338 ? -13.054 17.917 14.643 1.00 36.93 359 LEU A O 1
ATOM 2837 N N . LEU A 1 339 ? -13.161 15.671 14.518 1.00 29.03 360 LEU A N 1
ATOM 2838 C CA . LEU A 1 339 ? -12.262 15.451 13.408 1.00 33.52 360 LEU A CA 1
ATOM 2839 C C . LEU A 1 339 ? -12.928 14.579 12.332 1.00 36.36 360 LEU A C 1
ATOM 2840 O O . LEU A 1 339 ? -13.690 13.624 12.624 1.00 35.36 360 LEU A O 1
ATOM 2845 N N . LYS A 1 340 ? -12.628 14.933 11.091 1.00 39.54 361 LYS A N 1
ATOM 2846 C CA . LYS A 1 340 ? -13.003 14.154 9.919 1.00 33.18 361 LYS A CA 1
ATOM 2847 C C . LYS A 1 340 ? -12.104 12.943 9.803 1.00 32.62 361 LYS A C 1
ATOM 2848 O O . LYS A 1 340 ? -10.884 13.015 10.005 1.00 38.83 361 LYS A O 1
ATOM 2854 N N . GLN A 1 341 ? -12.718 11.823 9.474 1.00 35.53 362 GLN A N 1
ATOM 2855 C CA . GLN A 1 341 ? -12.019 10.559 9.339 1.00 31.07 362 GLN A CA 1
ATOM 2856 C C . GLN A 1 341 ? -10.799 10.616 8.424 1.00 30.40 362 GLN A C 1
ATOM 2857 O O . GLN A 1 341 ? -10.849 11.238 7.356 1.00 29.09 362 GLN A O 1
ATOM 2863 N N . GLY A 1 342 ? -9.747 9.902 8.825 1.00 29.23 363 GLY A N 1
ATOM 2864 C CA . GLY A 1 342 ? -8.502 9.847 8.064 1.00 31.89 363 GLY A CA 1
ATOM 2865 C C . GLY A 1 342 ? -7.302 9.400 8.901 1.00 32.84 363 GLY A C 1
ATOM 2866 O O . GLY A 1 342 ? -7.468 8.832 9.990 1.00 32.82 363 GLY A O 1
ATOM 2867 N N . SER A 1 343 ? -6.100 9.665 8.377 1.00 35.68 364 SER A N 1
ATOM 2868 C CA . SER A 1 343 ? -4.821 9.412 9.069 1.00 36.88 364 SER A CA 1
ATOM 2869 C C . SER A 1 343 ? -4.289 10.726 9.554 1.00 32.44 364 SER A C 1
ATOM 2870 O O . SER A 1 343 ? -4.125 11.660 8.759 1.00 33.31 364 SER A O 1
ATOM 2873 N N . TYR A 1 344 ? -3.985 10.795 10.842 1.00 32.70 365 TYR A N 1
ATOM 2874 C CA . TYR A 1 344 ? -3.475 12.037 11.457 1.00 32.71 365 TYR A CA 1
ATOM 2875 C C . TYR A 1 344 ? -2.091 11.859 12.061 1.00 30.65 365 TYR A C 1
ATOM 2876 O O . TYR A 1 344 ? -1.847 10.888 12.789 1.00 38.52 365 TYR A O 1
ATOM 2885 N N . ASN A 1 345 ? -1.188 12.794 11.755 1.00 29.81 366 ASN A N 1
ATOM 2886 C CA . ASN A 1 345 ? -0.001 13.008 12.584 1.00 29.98 366 ASN A CA 1
ATOM 2887 C C . ASN A 1 345 ? -0.347 14.010 13.706 1.00 29.75 366 ASN A C 1
ATOM 2888 O O . ASN A 1 345 ? -1.099 14.965 13.501 1.00 27.73 366 ASN A O 1
ATOM 2893 N N . TYR A 1 346 ? 0.286 13.859 14.857 1.00 30.81 367 TYR A N 1
ATOM 2894 C CA . TYR A 1 346 ? 0.099 14.789 15.943 1.00 28.12 367 TYR A CA 1
ATOM 2895 C C . TYR A 1 346 ? 1.219 14.667 16.956 1.00 28.28 367 TYR A C 1
ATOM 2896 O O . TYR A 1 346 ? 1.922 13.676 16.985 1.00 29.34 367 TYR A O 1
ATOM 2905 N N . GLN A 1 347 ? 1.368 15.694 17.788 1.00 31.42 368 GLN A N 1
ATOM 2906 C CA . GLN A 1 347 ? 2.294 15.653 18.893 1.00 26.96 368 GLN A CA 1
ATOM 2907 C C . GLN A 1 347 ? 1.876 16.673 19.924 1.00 29.10 368 GLN A C 1
ATOM 2908 O O . GLN A 1 347 ? 0.926 17.463 19.738 1.00 29.99 368 GLN A O 1
ATOM 2914 N N . TYR A 1 348 ? 2.627 16.671 21.004 1.00 27.87 369 TYR A N 1
ATOM 2915 C CA . TYR A 1 348 ? 2.332 17.451 22.159 1.00 27.40 369 TYR A CA 1
ATOM 2916 C C . TYR A 1 348 ? 3.503 18.384 22.436 1.00 26.05 369 TYR A C 1
ATOM 2917 O O . TYR A 1 348 ? 4.612 17.937 22.693 1.00 29.06 369 TYR A O 1
ATOM 2926 N N . LEU A 1 349 ? 3.241 19.679 22.397 1.00 25.41 370 LEU A N 1
ATOM 2927 C CA . LEU A 1 349 ? 4.268 20.661 22.642 1.00 29.93 370 LEU A CA 1
ATOM 2928 C C . LEU A 1 349 ? 4.004 21.332 23.974 1.00 28.30 370 LEU A C 1
ATOM 2929 O O . LEU A 1 349 ? 2.876 21.578 24.325 1.00 28.29 370 LEU A O 1
ATOM 2934 N N . PHE A 1 350 ? 5.074 21.631 24.681 1.00 24.86 371 PHE A N 1
ATOM 2935 C CA . PHE A 1 350 ? 5.069 22.403 25.897 1.00 25.93 371 PHE A CA 1
ATOM 2936 C C . PHE A 1 350 ? 5.462 23.862 25.592 1.00 25.00 371 PHE A C 1
ATOM 2937 O O . PHE A 1 350 ? 6.477 24.106 24.945 1.00 30.94 371 PHE A O 1
ATOM 2945 N N . VAL A 1 351 ? 4.701 24.820 26.096 1.00 25.86 372 VAL A N 1
ATOM 2946 C CA . VAL A 1 351 ? 5.041 26.247 25.957 1.00 26.11 372 VAL A CA 1
ATOM 2947 C C . VAL A 1 351 ? 5.276 26.783 27.357 1.00 29.88 372 VAL A C 1
ATOM 2948 O O . VAL A 1 351 ? 4.335 26.813 28.155 1.00 31.68 372 VAL A O 1
ATOM 2952 N N . PRO A 1 352 ? 6.534 27.155 27.682 1.00 26.17 373 PRO A N 1
ATOM 2953 C CA . PRO A 1 352 ? 6.914 27.681 28.996 1.00 40.14 373 PRO A CA 1
ATOM 2954 C C . PRO A 1 352 ? 6.136 28.949 29.245 1.00 37.72 373 PRO A C 1
ATOM 2955 O O . PRO A 1 352 ? 5.757 29.595 28.284 1.00 41.77 373 PRO A O 1
ATOM 2959 N N . THR A 1 353 ? 5.844 29.280 30.500 1.00 54.63 374 THR A N 1
ATOM 2960 C CA . THR A 1 353 ? 5.000 30.448 30.783 1.00 64.18 374 THR A CA 1
ATOM 2961 C C . THR A 1 353 ? 5.822 31.666 30.397 1.00 55.15 374 THR A C 1
ATOM 2962 O O . THR A 1 353 ? 7.047 31.682 30.579 1.00 47.51 374 THR A O 1
ATOM 2966 N N . GLY A 1 354 ? 5.153 32.645 29.794 1.00 52.89 375 GLY A N 1
ATOM 2967 C CA . GLY A 1 354 ? 5.816 33.831 29.239 1.00 66.16 375 GLY A CA 1
ATOM 2968 C C . GLY A 1 354 ? 6.552 33.617 27.931 1.00 66.01 375 GLY A C 1
ATOM 2969 O O . GLY A 1 354 ? 7.470 34.375 27.611 1.00 57.90 375 GLY A O 1
ATOM 2970 N N . SER A 1 355 ? 6.141 32.592 27.178 1.00 57.67 376 SER A N 1
ATOM 2971 C CA . SER A 1 355 ? 6.723 32.295 25.877 1.00 47.01 376 SER A CA 1
ATOM 2972 C C . SER A 1 355 ? 5.615 32.016 24.881 1.00 33.66 376 SER A C 1
ATOM 2973 O O . SER A 1 355 ? 4.476 31.741 25.269 1.00 40.50 376 SER A O 1
ATOM 2976 N N . SER A 1 356 ? 5.911 32.186 23.596 1.00 36.07 377 SER A N 1
ATOM 2977 C CA . SER A 1 356 ? 5.010 31.718 22.506 1.00 34.95 377 SER A CA 1
ATOM 2978 C C . SER A 1 356 ? 5.618 30.560 21.668 1.00 33.73 377 SER A C 1
ATOM 2979 O O . SER A 1 356 ? 5.056 30.148 20.641 1.00 35.56 377 SER A O 1
ATOM 2982 N N . VAL A 1 357 ? 6.756 30.054 22.132 1.00 29.90 378 VAL A N 1
ATOM 2983 C CA . VAL A 1 357 ? 7.516 29.035 21.448 1.00 33.19 378 VAL A CA 1
ATOM 2984 C C . VAL A 1 357 ? 7.334 27.664 22.089 1.00 27.21 378 VAL A C 1
ATOM 2985 O O . VAL A 1 357 ? 7.700 27.453 23.259 1.00 27.17 378 VAL A O 1
ATOM 2989 N N . GLY A 1 358 ? 6.831 26.728 21.306 1.00 26.68 379 GLY A N 1
ATOM 2990 C CA . GLY A 1 358 ? 6.593 25.366 21.784 1.00 30.70 379 GLY A CA 1
ATOM 2991 C C . GLY A 1 358 ? 7.840 24.502 21.698 1.00 30.53 379 GLY A C 1
ATOM 2992 O O . GLY A 1 358 ? 8.692 24.672 20.815 1.00 27.93 379 GLY A O 1
ATOM 2993 N N . GLN A 1 359 ? 7.933 23.570 22.624 1.00 29.27 380 GLN A N 1
ATOM 2994 C CA . GLN A 1 359 ? 9.089 22.689 22.725 1.00 25.88 380 GLN A CA 1
ATOM 2995 C C . GLN A 1 359 ? 8.657 21.247 22.595 1.00 24.35 380 GLN A C 1
ATOM 2996 O O . GLN A 1 359 ? 7.706 20.830 23.243 1.00 29.19 380 GLN A O 1
ATOM 3002 N N . THR A 1 360 ? 9.352 20.491 21.762 1.00 25.65 381 THR A N 1
ATOM 3003 C CA . THR A 1 360 ? 9.183 19.041 21.651 1.00 26.49 381 THR A CA 1
ATOM 3004 C C . THR A 1 360 ? 9.902 18.301 22.801 1.00 25.24 381 THR A C 1
ATOM 3005 O O . THR A 1 360 ? 9.642 17.132 23.079 1.00 28.71 381 THR A O 1
ATOM 3009 N N . GLY A 1 361 ? 10.841 18.962 23.451 1.00 25.51 382 GLY A N 1
ATOM 3010 C CA . GLY A 1 361 ? 11.697 18.263 24.392 1.00 28.40 382 GLY A CA 1
ATOM 3011 C C . GLY A 1 361 ? 11.001 17.554 25.541 1.00 32.13 382 GLY A C 1
ATOM 3012 O O . GLY A 1 361 ? 11.303 16.407 25.840 1.00 38.80 382 GLY A O 1
ATOM 3013 N N . PRO A 1 362 ? 10.104 18.256 26.230 1.00 29.67 383 PRO A N 1
ATOM 3014 C CA . PRO A 1 362 ? 9.563 17.683 27.480 1.00 29.74 383 PRO A CA 1
ATOM 3015 C C . PRO A 1 362 ? 8.679 16.439 27.289 1.00 33.60 383 PRO A C 1
ATOM 3016 O O . PRO A 1 362 ? 8.798 15.493 28.037 1.00 38.01 383 PRO A O 1
ATOM 3020 N N . ILE A 1 363 ? 7.843 16.403 26.263 1.00 32.83 384 ILE A N 1
ATOM 3021 C CA . ILE A 1 363 ? 6.957 15.248 26.053 1.00 32.60 384 ILE A CA 1
ATOM 3022 C C . ILE A 1 363 ? 7.351 14.314 24.889 1.00 33.24 384 ILE A C 1
ATOM 3023 O O . ILE A 1 363 ? 7.167 13.087 24.966 1.00 31.74 384 ILE A O 1
ATOM 3028 N N . GLU A 1 364 ? 7.854 14.896 23.804 1.00 32.51 385 GLU A N 1
ATOM 3029 C CA . GLU A 1 364 ? 8.149 14.129 22.617 1.00 29.95 385 GLU A CA 1
ATOM 3030 C C . GLU A 1 364 ? 9.602 13.700 22.581 1.00 29.02 385 GLU A C 1
ATOM 3031 O O . GLU A 1 364 ? 9.930 12.689 21.985 1.00 32.82 385 GLU A O 1
ATOM 3037 N N . GLY A 1 365 ? 10.450 14.460 23.262 1.00 29.47 386 GLY A N 1
ATOM 3038 C CA . GLY A 1 365 ? 11.888 14.241 23.266 1.00 29.07 386 GLY A CA 1
ATOM 3039 C C . GLY A 1 365 ? 12.556 14.880 22.053 1.00 34.43 386 GLY A C 1
ATOM 3040 O O . GLY A 1 365 ? 11.882 15.295 21.098 1.00 30.86 386 GLY A O 1
ATOM 3041 N N . ASN A 1 366 ? 13.887 14.952 22.100 1.00 27.91 387 ASN A N 1
ATOM 3042 C CA . ASN A 1 366 ? 14.676 15.554 21.043 1.00 26.41 387 ASN A CA 1
ATOM 3043 C C . ASN A 1 366 ? 15.774 14.553 20.660 1.00 30.34 387 ASN A C 1
ATOM 3044 O O . ASN A 1 366 ? 16.691 14.292 21.420 1.00 33.66 387 ASN A O 1
ATOM 3049 N N . TYR A 1 367 ? 15.666 14.032 19.450 1.00 32.59 388 TYR A N 1
ATOM 3050 C CA . TYR A 1 367 ? 16.517 12.981 18.958 1.00 29.44 388 TYR A CA 1
ATOM 3051 C C . TYR A 1 367 ? 17.052 13.437 17.645 1.00 30.83 388 TYR A C 1
ATOM 3052 O O . TYR A 1 367 ? 16.263 13.727 16.734 1.00 29.70 388 TYR A O 1
ATOM 3061 N N . TYR A 1 368 ? 18.380 13.492 17.524 1.00 34.59 389 TYR A N 1
ATOM 3062 C CA . TYR A 1 368 ? 19.024 14.051 16.313 1.00 32.78 389 TYR A CA 1
ATOM 3063 C C . TYR A 1 368 ? 18.661 13.317 15.028 1.00 31.09 389 TYR A C 1
ATOM 3064 O O . TYR A 1 368 ? 18.692 13.924 13.972 1.00 31.43 389 TYR A O 1
ATOM 3073 N N . GLN A 1 369 ? 18.336 12.024 15.125 1.00 29.21 390 GLN A N 1
ATOM 3074 C CA . GLN A 1 369 ? 17.998 11.210 13.951 1.00 26.99 390 GLN A CA 1
ATOM 3075 C C . GLN A 1 369 ? 16.691 11.611 13.291 1.00 30.41 390 GLN A C 1
ATOM 3076 O O . GLN A 1 369 ? 16.450 11.219 12.155 1.00 29.27 390 GLN A O 1
ATOM 3082 N N . THR A 1 370 ? 15.812 12.297 14.030 1.00 32.73 391 THR A N 1
ATOM 3083 C CA . THR A 1 370 ? 14.438 12.537 13.597 1.00 32.29 391 THR A CA 1
ATOM 3084 C C . THR A 1 370 ? 14.380 13.184 12.196 1.00 28.64 391 THR A C 1
ATOM 3085 O O . THR A 1 370 ? 15.080 14.161 11.902 1.00 31.45 391 THR A O 1
ATOM 3089 N N . GLN A 1 371 ? 13.548 12.625 11.347 1.00 29.32 392 GLN A N 1
ATOM 3090 C CA . GLN A 1 371 ? 13.287 13.194 10.023 1.00 34.47 392 GLN A CA 1
ATOM 3091 C C . GLN A 1 371 ? 12.363 14.404 10.180 1.00 28.29 392 GLN A C 1
ATOM 3092 O O . GLN A 1 371 ? 11.192 14.273 10.594 1.00 35.24 392 GLN A O 1
ATOM 3098 N N . ASN A 1 372 ? 12.894 15.585 9.877 1.00 28.68 393 ASN A N 1
ATOM 3099 C CA . ASN A 1 372 ? 12.104 16.827 9.896 1.00 28.05 393 ASN A CA 1
ATOM 3100 C C . ASN A 1 372 ? 12.288 17.527 8.585 1.00 31.98 393 ASN A C 1
ATOM 3101 O O . ASN A 1 372 ? 13.204 17.210 7.832 1.00 35.07 393 ASN A O 1
ATOM 3106 N N . GLU A 1 373 ? 11.420 18.478 8.297 1.00 28.41 394 GLU A N 1
ATOM 3107 C CA . GLU A 1 373 ? 11.608 19.313 7.119 1.00 31.31 394 GLU A CA 1
ATOM 3108 C C . GLU A 1 373 ? 11.790 20.766 7.532 1.00 28.92 394 GLU A C 1
ATOM 3109 O O . GLU A 1 373 ? 11.294 21.174 8.568 1.00 29.91 394 GLU A O 1
ATOM 3115 N N . TYR A 1 374 ? 12.494 21.531 6.708 1.00 26.71 395 TYR A N 1
ATOM 3116 C CA . TYR A 1 374 ? 12.759 22.927 6.974 1.00 30.63 395 TYR A CA 1
ATOM 3117 C C . TYR A 1 374 ? 12.551 23.688 5.701 1.00 29.24 395 TYR A C 1
ATOM 3118 O O . TYR A 1 374 ? 13.153 23.360 4.699 1.00 24.11 395 TYR A O 1
ATOM 3127 N N . SER A 1 375 ? 11.703 24.697 5.747 1.00 26.82 396 SER A N 1
ATOM 3128 C CA . SER A 1 375 ? 11.460 25.533 4.580 1.00 30.04 396 SER A CA 1
ATOM 3129 C C . SER A 1 375 ? 12.150 26.899 4.789 1.00 23.68 396 SER A C 1
ATOM 3130 O O . SER A 1 375 ? 11.979 27.536 5.821 1.00 23.83 396 SER A O 1
ATOM 3133 N N . ILE A 1 376 ? 12.929 27.310 3.802 1.00 22.73 397 ILE A N 1
ATOM 3134 C CA . ILE A 1 376 ? 13.740 28.521 3.813 1.00 22.68 397 ILE A CA 1
ATOM 3135 C C . ILE A 1 376 ? 13.143 29.452 2.775 1.00 24.17 397 ILE A C 1
ATOM 3136 O O . ILE A 1 376 ? 13.067 29.111 1.600 1.00 25.11 397 ILE A O 1
ATOM 3141 N N . TYR A 1 377 ? 12.631 30.577 3.251 1.00 24.41 398 TYR A N 1
ATOM 3142 C CA . TYR A 1 377 ? 11.975 31.585 2.437 1.00 22.66 398 TYR A CA 1
ATOM 3143 C C . TYR A 1 377 ? 12.884 32.795 2.405 1.00 24.71 398 TYR A C 1
ATOM 3144 O O . TYR A 1 377 ? 13.260 33.313 3.460 1.00 27.05 398 TYR A O 1
ATOM 3153 N N . VAL A 1 378 ? 13.182 33.262 1.201 1.00 27.70 399 VAL A N 1
ATOM 3154 C CA . VAL A 1 378 ? 14.062 34.366 0.985 1.00 29.64 399 VAL A CA 1
ATOM 3155 C C . VAL A 1 378 ? 13.264 35.505 0.348 1.00 29.34 399 VAL A C 1
ATOM 3156 O O . VAL A 1 378 ? 12.862 35.393 -0.780 1.00 30.34 399 VAL A O 1
ATOM 3160 N N . TYR A 1 379 ? 13.076 36.589 1.091 1.00 28.39 400 TYR A N 1
ATOM 3161 C CA . TYR A 1 379 ? 12.341 37.756 0.674 1.00 28.23 400 TYR A CA 1
ATOM 3162 C C . TYR A 1 379 ? 13.313 38.894 0.370 1.00 31.11 400 TYR A C 1
ATOM 3163 O O . TYR A 1 379 ? 14.379 38.997 0.984 1.00 27.14 400 TYR A O 1
ATOM 3172 N N . TYR A 1 380 ? 12.946 39.756 -0.576 1.00 28.09 401 TYR A N 1
ATOM 3173 C CA . TYR A 1 380 ? 13.901 40.736 -1.095 1.00 31.66 401 TYR A CA 1
ATOM 3174 C C . TYR A 1 380 ? 13.242 42.069 -1.084 1.00 31.94 401 TYR A C 1
ATOM 3175 O O . TYR A 1 380 ? 12.146 42.213 -1.652 1.00 34.78 401 TYR A O 1
ATOM 3184 N N . ARG A 1 381 ? 13.906 43.038 -0.443 1.00 37.69 402 ARG A N 1
ATOM 3185 C CA . ARG A 1 381 ? 13.422 44.415 -0.438 1.00 36.66 402 ARG A CA 1
ATOM 3186 C C . ARG A 1 381 ? 14.487 45.491 -0.418 1.00 35.42 402 ARG A C 1
ATOM 3187 O O . ARG A 1 381 ? 14.941 45.928 0.645 1.00 36.59 402 ARG A O 1
ATOM 3195 N N . PRO A 1 382 ? 14.873 45.949 -1.605 1.00 34.44 403 PRO A N 1
ATOM 3196 C CA . PRO A 1 382 ? 15.890 47.010 -1.700 1.00 42.87 403 PRO A CA 1
ATOM 3197 C C . PRO A 1 382 ? 15.295 48.363 -1.308 1.00 38.17 403 PRO A C 1
ATOM 3198 O O . PRO A 1 382 ? 14.075 48.482 -1.274 1.00 28.30 403 PRO A O 1
ATOM 3215 N N . GLY A 1 384 ? 13.623 51.827 -1.137 1.00 54.57 405 GLY A N 1
ATOM 3216 C CA . GLY A 1 384 ? 12.612 52.380 -2.031 1.00 60.52 405 GLY A CA 1
ATOM 3217 C C . GLY A 1 384 ? 11.565 51.415 -2.579 1.00 68.92 405 GLY A C 1
ATOM 3218 O O . GLY A 1 384 ? 10.566 51.872 -3.123 1.00 57.89 405 GLY A O 1
ATOM 3219 N N . ALA A 1 385 ? 11.756 50.094 -2.457 1.00 52.28 406 ALA A N 1
ATOM 3220 C CA . ALA A 1 385 ? 10.732 49.138 -2.946 1.00 44.12 406 ALA A CA 1
ATOM 3221 C C . ALA A 1 385 ? 9.560 49.178 -1.994 1.00 40.94 406 ALA A C 1
ATOM 3222 O O . ALA A 1 385 ? 9.741 49.467 -0.809 1.00 36.01 406 ALA A O 1
ATOM 3224 N N . ARG A 1 386 ? 8.360 48.910 -2.488 1.00 43.62 407 ARG A N 1
ATOM 3225 C CA . ARG A 1 386 ? 7.166 49.137 -1.675 1.00 45.73 407 ARG A CA 1
ATOM 3226 C C . ARG A 1 386 ? 6.707 47.888 -0.915 1.00 46.83 407 ARG A C 1
ATOM 3227 O O . ARG A 1 386 ? 5.770 47.956 -0.106 1.00 45.84 407 ARG A O 1
ATOM 3235 N N . TYR A 1 387 ? 7.347 46.747 -1.186 1.00 40.99 408 TYR A N 1
ATOM 3236 C CA . TYR A 1 387 ? 6.886 45.445 -0.677 1.00 32.74 408 TYR A CA 1
ATOM 3237 C C . TYR A 1 387 ? 7.983 44.386 -0.758 1.00 40.16 408 TYR A C 1
ATOM 3238 O O . TYR A 1 387 ? 8.983 44.555 -1.463 1.00 45.92 408 TYR A O 1
ATOM 3247 N N . ASP A 1 388 ? 7.788 43.316 0.007 1.00 37.47 409 ASP A N 1
ATOM 3248 C CA . ASP A 1 388 ? 8.717 42.210 0.077 1.00 33.53 409 ASP A CA 1
ATOM 3249 C C . ASP A 1 388 ? 8.379 41.184 -1.003 1.00 37.13 409 ASP A C 1
ATOM 3250 O O . ASP A 1 388 ? 7.337 40.513 -0.939 1.00 33.89 409 ASP A O 1
ATOM 3255 N N . ARG A 1 389 ? 9.286 41.053 -1.969 1.00 36.79 410 ARG A N 1
ATOM 3256 C CA . ARG A 1 389 ? 9.234 39.971 -2.953 1.00 35.49 410 ARG A CA 1
ATOM 3257 C C . ARG A 1 389 ? 9.805 38.713 -2.375 1.00 30.19 410 ARG A C 1
ATOM 3258 O O . ARG A 1 389 ? 10.745 38.757 -1.569 1.00 36.39 410 ARG A O 1
ATOM 3266 N N . LEU A 1 390 ? 9.236 37.596 -2.799 1.00 27.85 411 LEU A N 1
ATOM 3267 C CA . LEU A 1 390 ? 9.720 36.313 -2.422 1.00 29.38 411 LEU A CA 1
ATOM 3268 C C . LEU A 1 390 ? 10.496 35.774 -3.625 1.00 30.35 411 LEU A C 1
ATOM 3269 O O . LEU A 1 390 ? 9.897 35.365 -4.612 1.00 30.68 411 LEU A O 1
ATOM 3274 N N . ILE A 1 391 ? 11.821 35.791 -3.532 1.00 29.36 412 ILE A N 1
ATOM 3275 C CA . ILE A 1 391 ? 12.693 35.511 -4.658 1.00 24.16 412 ILE A CA 1
ATOM 3276 C C . ILE A 1 391 ? 13.301 34.112 -4.634 1.00 30.79 412 ILE A C 1
ATOM 3277 O O . ILE A 1 391 ? 13.931 33.663 -5.587 1.00 28.16 412 ILE A O 1
ATOM 3282 N N . GLY A 1 392 ? 13.099 33.411 -3.537 1.00 35.88 413 GLY A N 1
ATOM 3283 C CA . GLY A 1 392 ? 13.520 32.038 -3.437 1.00 30.23 413 GLY A CA 1
ATOM 3284 C C . GLY A 1 392 ? 12.890 31.330 -2.265 1.00 30.44 413 GLY A C 1
ATOM 3285 O O . GLY A 1 392 ? 12.634 31.934 -1.200 1.00 29.21 413 GLY A O 1
ATOM 3286 N N . VAL A 1 393 ? 12.662 30.035 -2.443 1.00 26.58 414 VAL A N 1
ATOM 3287 C CA . VAL A 1 393 ? 12.126 29.227 -1.389 1.00 26.34 414 VAL A CA 1
ATOM 3288 C C . VAL A 1 393 ? 12.541 27.810 -1.641 1.00 25.36 414 VAL A C 1
ATOM 3289 O O . VAL A 1 393 ? 12.643 27.399 -2.775 1.00 28.95 414 VAL A O 1
ATOM 3293 N N . THR A 1 394 ? 12.825 27.061 -0.586 1.00 29.57 415 THR A N 1
ATOM 3294 C CA . THR A 1 394 ? 13.165 25.653 -0.720 1.00 26.82 415 THR A CA 1
ATOM 3295 C C . THR A 1 394 ? 12.805 24.922 0.572 1.00 33.18 415 THR A C 1
ATOM 3296 O O . THR A 1 394 ? 12.745 25.527 1.626 1.00 34.95 415 THR A O 1
ATOM 3300 N N . THR A 1 395 ? 12.508 23.635 0.477 1.00 29.49 416 THR A N 1
ATOM 3301 C CA . THR A 1 395 ? 12.244 22.823 1.654 1.00 32.75 416 THR A CA 1
ATOM 3302 C C . THR A 1 395 ? 13.263 21.667 1.622 1.00 32.79 416 THR A C 1
ATOM 3303 O O . THR A 1 395 ? 13.387 21.007 0.620 1.00 30.44 416 THR A O 1
ATOM 3307 N N . VAL A 1 396 ? 14.008 21.468 2.703 1.00 30.57 417 VAL A N 1
ATOM 3308 C CA . VAL A 1 396 ? 15.041 20.441 2.782 1.00 31.86 417 VAL A CA 1
ATOM 3309 C C . VAL A 1 396 ? 14.704 19.461 3.920 1.00 42.29 417 VAL A C 1
ATOM 3310 O O . VAL A 1 396 ? 14.176 19.858 4.944 1.00 44.15 417 VAL A O 1
ATOM 3314 N N . ARG A 1 397 ? 14.944 18.176 3.695 1.00 48.89 418 ARG A N 1
ATOM 3315 C CA . ARG A 1 397 ? 14.772 17.144 4.705 1.00 47.39 418 ARG A CA 1
ATOM 3316 C C . ARG A 1 397 ? 16.139 16.518 5.060 1.00 56.81 418 ARG A C 1
ATOM 3317 O O . ARG A 1 397 ? 17.154 16.878 4.442 1.00 57.56 418 ARG A O 1
ATOM 3325 N N . ASN A 1 398 ? 16.177 15.608 6.046 1.00 62.22 419 ASN A N 1
ATOM 3326 C CA . ASN A 1 398 ? 17.409 14.827 6.401 1.00 58.53 419 ASN A CA 1
ATOM 3327 C C . ASN A 1 398 ? 17.285 13.285 6.455 1.00 50.80 419 ASN A C 1
ATOM 3328 O O . ASN A 1 398 ? 16.756 12.643 5.545 1.00 62.92 419 ASN A O 1
#

B-factor: mean 41.62, std 15.62, range [18.52, 138.43]

Solvent-accessible surface area: 17705 Å² total